Protein 4P22 (pdb70)

Solvent-accessible surface area: 29670 Å² total; per-residue (Å²): 150,57,112,21,19,12,2,37,50,14,4,34,20,11,7,43,26,56,156,112,172,59,96,11,14,0,0,0,5,5,0,58,0,12,0,0,1,0,0,0,0,0,0,4,4,0,6,106,20,1,21,0,9,9,106,25,55,0,89,161,76,5,37,34,1,1,5,21,8,58,126,123,3,48,48,114,28,16,0,96,14,0,45,60,73,0,36,110,15,11,95,96,5,72,15,81,27,56,57,15,76,20,84,98,100,47,2,37,55,24,83,0,0,0,1,2,74,22,75,31,124,33,9,54,123,3,0,93,22,0,31,111,128,58,6,31,0,0,1,2,17,16,39,0,4,0,0,8,2,0,0,0,3,10,94,122,8,67,4,22,57,105,133,76,62,13,118,8,52,63,2,44,86,78,99,53,0,38,1,38,9,145,121,45,91,43,0,113,56,19,5,12,0,30,10,48,120,3,101,27,0,100,35,0,32,18,16,2,20,0,55,1,114,48,122,18,69,103,36,2,12,0,6,33,1,51,157,61,54,95,39,96,181,19,3,49,1,34,14,45,29,41,45,100,159,37,69,1,50,18,1,70,44,0,35,41,107,17,66,58,63,101,36,100,86,23,5,12,0,10,2,0,3,47,0,0,23,75,0,27,90,137,68,71,75,48,0,117,29,117,31,36,124,5,0,53,63,0,18,60,30,0,72,39,11,12,75,151,25,76,118,86,9,75,42,162,132,18,58,66,95,19,2,52,36,0,0,5,2,7,49,10,20,3,0,3,8,0,0,6,3,0,0,28,0,0,19,6,0,7,20,5,17,62,44,88,28,60,0,6,31,0,5,24,5,12,8,9,21,72,132,24,10,15,4,46,68,2,7,28,12,12,4,60,23,45,166,107,173,64,98,9,18,0,0,0,6,4,0,54,0,10,0,0,2,0,0,0,0,0,0,4,4,3,7,97,23,1,22,0,8,6,112,23,57,0,86,160,67,3,26,36,1,0,7,33,3,68,96,130,13,69,44,105,24,20,0,92,25,0,42,65,117,0,37,84,22,15,110,154,6,79,11,83,34,61,52,17,75,22,71,108,130,37,3,56,53,19,75,0,0,0,0,4,70,15,80,35,126,40,9,43,111,1,0,97,16,0,38,113,141,37,10,38,1,0,1,1,14,17,39,0,6,0,0,6,0,0,0,1,0,6,111,83,3,44,6,8,47,129,217,82,53,49,3,109,9,49,78,2,53,99,76,104,63,0,32,0,40,3,109,40,147,26,50,123,37,14,120,49,15,2,12,0,27,10,54,115,6,80,20,0,87,43,1,41,19,25,3,23,4,82,2,127,55,106,25,97,111,40,11,13,7,10,38,0,43,136,38,56,94,26,119,146,31,4,35,0,33,25,52,23,28,28,116,130,58,62,1,76,17,0,71,43,0,22,45,79,9,53,22,5,79,62,57,107,188,50,141,7,3,11,8,2,0,0,2,28,0,0,22,59,0,30,90,118,67,71,76,55,1,121,28,191,28,28,138,6,0,54,54,0,16,63,27,0,73,54,5,11,74,155,23,70,129,58,5,80,37,165,125,10,60,67,92,32,0,51,27,0,1,6,0,7,54,6,19,0,2,1,6,0,0,10,1,0,0,16,0,0,13,5,0,9,10,2,25,76,12,87,17,52,0,6,32,0,5,14,16,42,31,19,86,45,134

InterPro domains:
  IPR000011 Ubiquitin/SUMO-activating enzyme E1-like [PR01849] (76-100)
  IPR000011 Ubiquitin/SUMO-activating enzyme E1-like [PR01849] (189-216)
  IPR000011 Ubiquitin/SUMO-activating enzyme E1-like [PR01849] (498-521)
  IPR000011 Ubiquitin/SUMO-activating enzyme E1-like [PR01849] (545-570)
  IPR000011 Ubiquitin/SUMO-activating enzyme E1-like [PR01849] (698-725)
  IPR000594 THIF-type NAD/FAD binding fold [PF00899] (451-946)
  IPR018074 Ubiquitin-activating enzyme E1, conserved site [PS00536] (411-419)
  IPR018075 Ubiquitin-activating enzyme E1 [TIGR01408] (49-1057)
  IPR018965 Ubiquitin-activating enzyme E1, C-terminal [PF09358] (955-1053)
  IPR018965 Ubiquitin-activating enzyme E1, C-terminal [SM00985] (922-1053)
  IPR019572 Ubiquitin-activating enzyme, SCCH domain [PF10585] (638-884)
  IPR032418 Ubiquitin-activating enzyme E1, FCCH domain [PF16190] (227-296)
  IPR032420 Ubiquitin-activating enzyme E1, four-helix bundle [PF16191] (297-366)
  IPR033127 Ubiquitin-activating enzyme E1, Cys active site [PS00865] (630-638)
  IPR035985 Ubiquitin-activating enzyme-like [SSF69572] (49-434)
  IPR035985 Ubiquitin-activating enzyme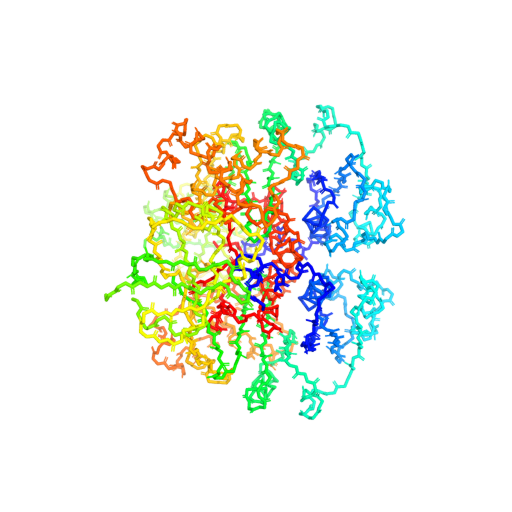-like [SSF69572] (446-940)
  IPR038252 Ubiquitin-activating enzyme E1, C-terminal domain superfamily [G3DSA:3.10.290.60] (957-1058)
  IPR042063 Ubiquitin-activating enzyme E1, SCCH domain [G3DSA:1.10.10.2660] (623-891)
  IPR042302 Ubiquitin-activating enzyme E1, FCCH domain superfamily [G3DSA:2.40.30.180] (215-295)
  IPR042449 Ubiquitin-activating enzyme E1, inactive adenylation domain, subdomain 1 [G3DSA:3.50.50.80] (45-163)

Sequence (745 aa):
IDEGLYSRQLYVLGHEAMKRLQTSSVLVSGLRGLGVEIAKNIILGGVKAVTLHDQGTAQWADLSSQFYLREEDIGKNRAEVSQPRLAELNSYVPVTAYTGPLVEDFLSGFQVVVLTNTPLEDQLRVGEFCHNRGIKLVVADTRGLFGQLFCDFGEEMILTDSPLSAMVSMVTKDNPGVVTCLDRHGFESGDFVSFSEVQGMVELNGNQPMEIKVLGPYTFSICDTSNFSDYIRGGIVSQVKVPKKISFKSLVASLAEPDFVKFSRPAQLHIGFQALHQFCAQHGRPPRPRNDEDAAELVALAQAVNARALPAVQQNNLDEDLIRKLAYVAAGDLAPINAFIGGLAAQEVMKACSGKFMPIMQWLYFDALEEGLYSRQLYVLGHEAMKRLQTSSVLVSGLRGLGVEIAKNIILGGVKAVTLHDQGTAQWADLSSQFYLREEDIGKNRAEVSQPRLAELNSYVPVTAYTGPLVEDFLSGFQVVVLTNTPLEDQLRVGEFCHNRGIKLVVADTRGLFGQLFCDFGEEMILTDSQPLSAMVSMVTKDNPGVVTCLDEARHGFESGDFVSFSEVQGMVELNGNQPMEIKVLGPYTFSICDTSNFSDYIRGGIVSQVKVPKKISFKSLVASLAEPDFVVTDFFSRPAQLHIGFQALHQFCAQHGRPPRPRNDEDAAELVALAQAVNARALPAVQQNNLDEDLIRKLAYVAAGDLAPINAFIGGLAAQEVMKACSGKFMPIMQWLYFDALEC

Foldseek 3Di:
DQQQFDVNLVQVLQLHPLPDDADFEEEQEDQAQLSLLLLLSQVSSRHQEYEYEAQDFDDPLRPPRRPQDDPVGGPPTRQVSSQVVSCVSDVRYYYYYDHDDPDLVVPLPGQEYEAEPDFPVVLQVVQVSCQVSQRKYWYWYDFFQKIKIFTANHQWFKAKDDWDKFWFQDWFQAQFIKTFHPQAPPCAWQWWKAKDFWPFQRVRHPDGTGTWHDPDRGMITHGHRNPTTHTDGGMMMITGIDIDIHGADTLVVCLQVPDEDPDDQVLLVSLLVVLQSVLCVVPVAAAEAVDVPSLVSSLVSSVVSLVVGDPVSRDPDHDSVVSSCSRNRRSDDDNVVSNVSSVLSNSQVSCSRDDRYDHGRGIYMDGNPD/DQFDVSLVCLLQLVDLPDDADFEEEQEDLAQLSLLLLLSLVLSRHQEYEYEYQDADDPLRDVGNPQDDPVRGGPTRQVSSFVVSCVNHVNYYYYYDNDDDDLVVPLPGQEYEDEPDQPVVLQVVLVSCQVNQRKYWYWYDQFQKIKIFTANALQAKAKDFVFQKFKWFAWAQFAFIKTFTDDPSLVVDAFQFWKAKDPWPFQHVRHPDRTWTWAADDSGMITTHHRNPTGHTDGIMMMTGGIDMDRHGADTPVVCLQQPDEPPNVCAQVVLLVSLLVVLQSVLCVVVVHAAAQVDQVSLVVSLVSSVVSLVVHDPRRHDPDRPSVSNSCSRNRRSHDDHVSSNVSSNLSSSQSSCSRPNSHDHGRGMYMDGNDDD

B-factor: mean 46.78, std 27.43, range [3.14, 178.05]

Structure (mmCIF, N/CA/C/O backbone):
data_4P22
#
_entry.id   4P22
#
_cell.length_a   94.126
_cell.length_b   186.812
_cell.length_c   135.222
_cell.angle_alpha   90.00
_cell.angle_beta   90.00
_cell.angle_gamma   90.00
#
_symmetry.space_group_name_H-M   'C 2 2 21'
#
loop_
_entity.id
_entity.type
_entity.pdbx_description
1 polymer 'Ubiquitin-like modifier-activating enzyme 1'
2 water water
#
loop_
_atom_site.group_PDB
_atom_site.id
_atom_site.type_symbol
_atom_site.label_atom_id
_atom_site.label_alt_id
_atom_site.label_comp_id
_atom_site.label_asym_id
_atom_site.label_entity_id
_atom_site.label_seq_id
_atom_site.pdbx_PDB_ins_code
_atom_site.Cartn_x
_atom_site.Cartn_y
_atom_site.Cartn_z
_atom_site.occupancy
_atom_site.B_iso_or_equiv
_atom_site.auth_seq_id
_atom_site.auth_comp_id
_atom_site.auth_asym_id
_atom_site.auth_atom_id
_atom_site.pdbx_PDB_model_num
ATOM 1 N N . ILE A 1 57 ? -28.736 17.134 35.593 1.00 95.09 50 ILE A N 1
ATOM 2 C CA . ILE A 1 57 ? -29.532 16.174 36.347 1.00 103.47 50 ILE A CA 1
ATOM 3 C C . ILE A 1 57 ? -29.611 14.829 35.635 1.00 109.17 50 ILE A C 1
ATOM 4 O O . ILE A 1 57 ? -29.770 14.768 34.417 1.00 109.09 50 ILE A O 1
ATOM 9 N N . ASP A 1 58 ? -29.503 13.754 36.407 1.00 111.98 51 ASP A N 1
ATOM 10 C CA . ASP A 1 58 ? -29.581 12.403 35.866 1.00 107.19 51 ASP A CA 1
ATOM 11 C C . ASP A 1 58 ? -30.948 12.145 35.249 1.00 93.63 51 ASP A C 1
ATOM 12 O O . ASP A 1 58 ? -31.058 11.494 34.212 1.00 81.19 51 ASP A O 1
ATOM 17 N N . GLU A 1 59 ? -31.988 12.656 35.898 1.00 97.43 52 GLU A N 1
ATOM 18 C CA . GLU A 1 59 ? -33.351 12.476 35.420 1.00 100.96 52 GLU A CA 1
ATOM 19 C C . GLU A 1 59 ? -33.515 13.117 34.047 1.00 94.39 52 GLU A C 1
ATOM 20 O O . GLU A 1 59 ? -34.163 12.555 33.165 1.00 90.06 52 GLU A O 1
ATOM 26 N N . GLY A 1 60 ? -32.920 14.291 33.867 1.00 85.36 53 GLY A N 1
ATOM 27 C CA . GLY A 1 60 ? -32.966 14.974 32.588 1.00 73.26 53 GLY A CA 1
ATOM 28 C C . GLY A 1 60 ? -32.235 14.147 31.551 1.00 72.02 53 GLY A C 1
ATOM 29 O O . GLY A 1 60 ? -31.032 13.919 31.666 1.00 68.21 53 GLY A O 1
ATOM 30 N N . LEU A 1 61 ? -32.961 13.686 30.539 1.00 78.91 54 LEU A N 1
ATOM 31 C CA . LEU A 1 61 ? -32.371 12.824 29.524 1.00 91.20 54 LEU A CA 1
ATOM 32 C C . LEU A 1 61 ? -31.981 13.632 28.265 1.00 62.49 54 LEU A C 1
ATOM 33 O O . LEU A 1 61 ? -32.284 14.823 28.169 1.00 46.99 54 LEU A O 1
ATOM 38 N N . TYR A 1 62 ? -31.298 12.996 27.315 1.00 41.00 55 TYR A N 1
ATOM 39 C CA . TYR A 1 62 ? -30.685 13.719 26.196 1.00 32.96 55 TYR A CA 1
ATOM 40 C C . TYR A 1 62 ? -31.636 14.582 25.363 1.00 39.58 55 TYR A C 1
ATOM 41 O O . TYR A 1 62 ? -31.352 15.750 25.112 1.00 31.47 55 TYR A O 1
ATOM 50 N N . SER A 1 63 ? -32.745 13.993 24.915 1.00 53.30 56 SER A N 1
ATOM 51 C CA . SER A 1 63 ? -33.742 14.700 24.114 1.00 51.14 56 SER A CA 1
ATOM 52 C C . SER A 1 63 ? -34.373 15.799 24.979 1.00 51.82 56 SER A C 1
ATOM 53 O O . SER A 1 63 ? -34.583 16.935 24.547 1.00 51.64 56 SER A O 1
ATOM 56 N N . ARG A 1 64 ? -34.638 15.450 26.228 1.00 53.51 57 ARG A N 1
ATOM 57 C CA . ARG A 1 64 ? -35.266 16.353 27.183 1.00 41.73 57 ARG A CA 1
ATOM 58 C C . ARG A 1 64 ? -34.392 17.604 27.515 1.00 43.28 57 ARG A C 1
ATOM 59 O O . ARG A 1 64 ? -34.917 18.708 27.668 1.00 36.31 57 ARG A O 1
ATOM 67 N N . GLN A 1 65 ? -33.069 17.430 27.597 1.00 37.87 58 GLN A N 1
ATOM 68 C CA . GLN A 1 65 ? -32.138 18.550 27.789 1.00 31.31 58 GLN A CA 1
ATOM 69 C C . GLN A 1 65 ? -32.009 19.393 26.525 1.00 30.12 58 GLN A C 1
ATOM 70 O O . GLN A 1 65 ? -31.737 20.588 26.602 1.00 34.74 58 GLN A O 1
ATOM 76 N N . LEU A 1 66 ? -32.169 18.763 25.360 1.00 40.20 59 LEU A N 1
ATOM 77 C CA . LEU A 1 66 ? -32.165 19.475 24.075 1.00 31.52 59 LEU A CA 1
ATOM 78 C C . LEU A 1 66 ? -33.253 20.550 24.075 1.00 32.19 59 LEU A C 1
ATOM 79 O O . LEU A 1 66 ? -33.043 21.661 23.603 1.00 23.57 59 LEU A O 1
ATOM 84 N N . TYR A 1 67 ? -34.412 20.213 24.631 1.00 35.00 60 TYR A N 1
ATOM 85 C CA . TYR A 1 67 ? -35.506 21.171 24.809 1.00 40.22 60 TYR A CA 1
ATOM 86 C C . TYR A 1 67 ? -35.289 22.286 25.785 1.00 39.25 60 TYR A C 1
ATOM 87 O O . TYR A 1 67 ? -35.527 23.458 25.492 1.00 30.49 60 TYR A O 1
ATOM 96 N N . VAL A 1 68 ? -34.910 21.880 26.982 1.00 40.88 61 VAL A N 1
ATOM 97 C CA . VAL A 1 68 ? -34.733 22.796 28.071 1.00 49.88 61 VAL A CA 1
ATOM 98 C C . VAL A 1 68 ? -33.727 23.887 27.623 1.00 34.23 61 VAL A C 1
ATOM 99 O O . VAL A 1 68 ? -33.918 25.079 27.878 1.00 28.27 61 VAL A O 1
ATOM 103 N N . LEU A 1 69 ? -32.705 23.471 26.881 1.00 31.61 62 LEU A N 1
ATOM 104 C CA . LEU A 1 69 ? -31.722 24.386 26.326 1.00 36.91 62 LEU A CA 1
ATOM 105 C C . LEU A 1 69 ? -32.357 25.316 25.307 1.00 49.72 62 LEU A C 1
ATOM 106 O O . LEU A 1 69 ? -32.104 26.520 25.316 1.00 63.40 62 LEU A O 1
ATOM 111 N N . GLY A 1 70 ? -33.131 24.737 24.392 1.00 44.53 63 GLY A N 1
ATOM 112 C CA . GLY A 1 70 ? -33.801 25.475 23.331 1.00 41.42 63 GLY A CA 1
ATOM 113 C C . GLY A 1 70 ? -35.066 26.135 23.874 1.00 41.49 63 GLY A C 1
ATOM 114 O O . GLY A 1 70 ? -36.000 26.318 23.091 1.00 38.46 63 GLY A O 1
ATOM 115 N N . HIS A 1 71 ? -35.019 26.618 25.113 1.00 38.87 64 HIS A N 1
ATOM 116 C CA . HIS A 1 71 ? -35.969 27.562 25.709 1.00 48.24 64 HIS A CA 1
ATOM 117 C C . HIS A 1 71 ? -37.266 26.939 26.230 1.00 41.32 64 HIS A C 1
ATOM 118 O O . HIS A 1 71 ? -38.128 27.640 26.756 1.00 35.75 64 HIS A O 1
ATOM 125 N N . GLU A 1 72 ? -37.390 25.624 26.104 1.00 42.39 65 GLU A N 1
ATOM 126 C CA . GLU A 1 72 ? -38.518 24.898 26.672 1.00 31.07 65 GLU A CA 1
ATOM 127 C C . GLU A 1 72 ? -38.349 24.905 28.186 1.00 46.99 65 GLU A C 1
ATOM 128 O O . GLU A 1 72 ? -37.228 25.020 28.676 1.00 71.65 65 GLU A O 1
ATOM 134 N N . ALA A 1 73 ? -39.440 24.784 28.937 1.00 30.00 66 ALA A N 1
ATOM 135 C CA . ALA A 1 73 ? -39.309 24.781 30.389 1.00 30.00 66 ALA A CA 1
ATOM 136 C C . ALA A 1 73 ? -38.545 26.019 30.838 1.00 30.00 66 ALA A C 1
ATOM 137 O O . ALA A 1 73 ? -37.525 25.926 31.518 1.00 30.00 66 ALA A O 1
ATOM 139 N N . MET A 1 74 ? -39.052 27.180 30.443 1.00 30.00 67 MET A N 1
ATOM 140 C CA . MET A 1 74 ? -38.375 28.456 30.637 1.00 30.00 67 MET A CA 1
ATOM 141 C C . MET A 1 74 ? -38.066 28.763 32.100 1.00 30.00 67 MET A C 1
ATOM 142 O O . MET A 1 74 ? -37.031 29.355 32.397 1.00 30.00 67 MET A O 1
ATOM 147 N N . LYS A 1 75 ? -38.948 28.372 33.012 1.00 34.36 68 LYS A N 1
ATOM 148 C CA . LYS A 1 75 ? -38.716 28.657 34.422 1.00 35.79 68 LYS A CA 1
ATOM 149 C C . LYS A 1 75 ? -37.753 27.630 35.010 1.00 51.24 68 LYS A C 1
ATOM 150 O O . LYS A 1 75 ? -38.128 26.770 35.805 1.00 46.70 68 LYS A O 1
ATOM 156 N N . ARG A 1 76 ? -36.496 27.756 34.594 1.00 66.34 69 ARG A N 1
ATOM 157 C CA . ARG A 1 76 ? -35.391 26.916 35.037 1.00 69.47 69 ARG A CA 1
ATOM 158 C C . ARG A 1 76 ? -34.220 27.853 35.291 1.00 62.25 69 ARG A C 1
ATOM 159 O O . ARG A 1 76 ? -34.210 28.973 34.783 1.00 57.59 69 ARG A O 1
ATOM 167 N N . LEU A 1 77 ? -33.243 27.430 36.086 1.00 58.79 70 LEU A N 1
ATOM 168 C CA . LEU A 1 77 ? -32.153 28.327 36.403 1.00 59.09 70 LEU A CA 1
ATOM 169 C C . LEU A 1 77 ? -31.514 28.775 35.099 1.00 54.02 70 LEU A C 1
ATOM 170 O O . LEU A 1 77 ? -31.048 27.951 34.306 1.00 43.76 70 LEU A O 1
ATOM 175 N N . GLN A 1 78 ? -31.512 30.084 34.877 1.00 53.81 71 GLN A N 1
ATOM 176 C CA . GLN A 1 78 ? -30.900 30.664 33.689 1.00 53.99 71 GLN A CA 1
ATOM 177 C C . GLN A 1 78 ? -29.646 31.400 34.126 1.00 50.26 71 GLN A C 1
ATOM 178 O O . GLN A 1 78 ? -29.712 32.264 34.987 1.00 58.06 71 GLN A O 1
ATOM 184 N N . THR A 1 79 ? -28.503 31.068 33.540 1.00 50.01 72 THR A N 1
ATOM 185 C CA . THR A 1 79 ? -27.229 31.504 34.113 1.00 52.90 72 THR A CA 1
ATOM 186 C C . THR A 1 79 ? -26.500 32.557 33.284 1.00 57.46 72 THR A C 1
ATOM 187 O O . THR A 1 79 ? -25.671 33.313 33.799 1.00 62.12 72 THR A O 1
ATOM 191 N N . SER A 1 80 ? -26.830 32.632 32.003 1.00 56.12 73 SER A N 1
ATOM 192 C CA . SER A 1 80 ? -26.077 33.485 31.100 1.00 38.42 73 SER A CA 1
ATOM 193 C C . SER A 1 80 ? -26.804 34.759 30.698 1.00 43.02 73 SER A C 1
ATOM 194 O O . SER A 1 80 ? -27.936 34.725 30.214 1.00 45.19 73 SER A O 1
ATOM 197 N N . SER A 1 81 ? -26.134 35.884 30.916 1.00 44.94 74 SER A N 1
ATOM 198 C CA . SER A 1 81 ? -26.622 37.182 30.480 1.00 35.46 74 SER A CA 1
ATOM 199 C C . SER A 1 81 ? -26.068 37.507 29.102 1.00 38.94 74 SER A C 1
ATOM 200 O O . SER A 1 81 ? -24.952 37.129 28.764 1.00 45.12 74 SER A O 1
ATOM 203 N N . VAL A 1 82 ? -26.849 38.227 28.312 1.00 35.95 75 VAL A N 1
ATOM 204 C CA . VAL A 1 82 ? -26.519 38.421 26.913 1.00 34.33 75 VAL A CA 1
ATOM 205 C C . VAL A 1 82 ? -26.558 39.888 26.498 1.00 28.02 75 VAL A C 1
ATOM 206 O O . VAL A 1 82 ? -27.508 40.609 26.795 1.00 32.17 75 VAL A O 1
ATOM 210 N N . LEU A 1 83 ? -25.519 40.322 25.801 1.00 21.55 76 LEU A N 1
ATOM 211 C CA . LEU A 1 83 ? -25.508 41.640 25.196 1.00 31.00 76 LEU A CA 1
ATOM 212 C C . LEU A 1 83 ? -25.896 41.459 23.730 1.00 41.83 76 LEU A C 1
ATOM 213 O O . LEU A 1 83 ? -25.251 40.709 23.003 1.00 47.36 76 LEU A O 1
ATOM 218 N N . VAL A 1 84 ? -26.961 42.117 23.296 1.00 41.60 77 VAL A N 1
ATOM 219 C CA . VAL A 1 84 ? -27.311 42.110 21.881 1.00 31.06 77 VAL A CA 1
ATOM 220 C C . VAL A 1 84 ? -27.016 43.481 21.346 1.00 23.16 77 VAL A C 1
ATOM 221 O O . VAL A 1 84 ? -27.682 44.440 21.725 1.00 23.99 77 VAL A O 1
ATOM 225 N N . SER A 1 85 ? -26.008 43.591 20.486 1.00 20.46 78 SER A N 1
ATOM 226 C CA . SER A 1 85 ? -25.609 44.911 19.974 1.00 28.19 78 SER A CA 1
ATOM 227 C C . SER A 1 85 ? -26.088 45.185 18.551 1.00 24.41 78 SER A C 1
ATOM 228 O O . SER A 1 85 ? -25.991 44.329 17.679 1.00 22.68 78 SER A O 1
ATOM 231 N N . GLY A 1 86 ? -26.591 46.386 18.312 1.00 24.02 79 GLY A N 1
ATOM 232 C CA . GLY A 1 86 ? -27.196 46.689 17.027 1.00 27.39 79 GLY A CA 1
ATOM 233 C C . GLY A 1 86 ? -28.683 46.353 17.007 1.00 34.91 79 GLY A C 1
ATOM 234 O O . GLY A 1 86 ? -29.089 45.188 16.961 1.00 33.75 79 GLY A O 1
ATOM 235 N N . LEU A 1 87 ? -29.515 47.383 17.044 1.00 23.49 80 LEU A N 1
ATOM 236 C CA . LEU A 1 87 ? -30.951 47.155 17.035 1.00 24.68 80 LEU A CA 1
ATOM 237 C C . LEU A 1 87 ? -31.688 47.608 15.756 1.00 29.69 80 LEU A C 1
ATOM 238 O O . LEU A 1 87 ? -32.718 48.289 15.809 1.00 31.68 80 LEU A O 1
ATOM 243 N N . ARG A 1 88 ? -31.147 47.213 14.607 1.00 25.15 81 ARG A N 1
ATOM 244 C CA . ARG A 1 88 ? -31.886 47.268 13.357 1.00 22.55 81 ARG A CA 1
ATOM 245 C C . ARG A 1 88 ? -32.705 45.981 13.283 1.00 24.52 81 ARG A C 1
ATOM 246 O O . ARG A 1 88 ? -32.881 45.308 14.290 1.00 27.24 81 ARG A O 1
ATOM 254 N N . GLY A 1 89 ? -33.235 45.651 12.117 1.00 21.28 82 GLY A N 1
ATOM 255 C CA . GLY A 1 89 ? -34.011 44.437 11.982 1.00 15.77 82 GLY A CA 1
ATOM 256 C C . GLY A 1 89 ? -33.354 43.205 12.588 1.00 16.55 82 GLY A C 1
ATOM 257 O O . GLY A 1 89 ? -33.940 42.527 13.421 1.00 23.82 82 GLY A O 1
ATOM 258 N N . LEU A 1 90 ? -32.129 42.917 12.177 1.00 24.58 83 LEU A N 1
ATOM 259 C CA . LEU A 1 90 ? -31.468 41.674 12.567 1.00 19.94 83 LEU A CA 1
ATOM 260 C C . LEU A 1 90 ? -31.399 41.495 14.080 1.00 21.82 83 LEU A C 1
ATOM 261 O O . LEU A 1 90 ? -31.715 40.433 14.581 1.00 23.94 83 LEU A O 1
ATOM 266 N N . GLY A 1 91 ? -30.984 42.535 14.798 1.00 21.32 84 GLY A N 1
ATOM 267 C CA . GLY A 1 91 ? -30.791 42.438 16.229 1.00 22.72 84 GLY A CA 1
ATOM 268 C C . GLY A 1 91 ? -32.081 42.364 17.036 1.00 28.93 84 GLY A C 1
ATOM 269 O O . GLY A 1 91 ? -32.124 41.708 18.080 1.00 34.03 84 GLY A O 1
ATOM 270 N N . VAL A 1 92 ? -33.129 43.042 16.570 1.00 16.34 85 VAL A N 1
ATOM 271 C CA . VAL A 1 92 ? -34.430 42.982 17.241 1.00 20.48 85 VAL A CA 1
ATOM 272 C C . VAL A 1 92 ? -35.102 41.632 17.030 1.00 31.18 85 VAL A C 1
ATOM 273 O O . VAL A 1 92 ? -35.829 41.160 17.896 1.00 34.97 85 VAL A O 1
ATOM 277 N N . GLU A 1 93 ? -34.828 40.997 15.894 1.00 39.60 86 GLU A N 1
ATOM 278 C CA . GLU A 1 93 ? -35.270 39.626 15.678 1.00 33.91 86 GLU A CA 1
ATOM 279 C C . GLU A 1 93 ? -34.541 38.730 16.669 1.00 30.63 86 GLU A C 1
ATOM 280 O O . GLU A 1 93 ? -35.158 37.864 17.289 1.00 26.54 86 GLU A O 1
ATOM 286 N N . ILE A 1 94 ? -33.234 38.953 16.832 1.00 17.07 87 ILE A N 1
ATOM 287 C CA . ILE A 1 94 ? -32.433 38.079 17.679 1.00 20.27 87 ILE A CA 1
ATOM 288 C C . ILE A 1 94 ? -32.840 38.282 19.136 1.00 28.53 87 ILE A C 1
ATOM 289 O O . ILE A 1 94 ? -33.051 37.323 19.880 1.00 26.73 87 ILE A O 1
ATOM 294 N N . ALA A 1 95 ? -32.977 39.539 19.531 1.00 28.04 88 ALA A N 1
ATOM 295 C CA . ALA A 1 95 ? -33.346 39.849 20.897 1.00 19.04 88 ALA A CA 1
ATOM 296 C C . ALA A 1 95 ? -34.748 39.320 21.212 1.00 27.96 88 ALA A C 1
ATOM 297 O O . ALA A 1 95 ? -34.964 38.732 22.262 1.00 31.15 88 ALA A O 1
ATOM 299 N N . LYS A 1 96 ? -35.696 39.504 20.301 1.00 23.47 89 LYS A N 1
ATOM 300 C CA . LYS A 1 96 ? -37.040 38.973 20.523 1.00 20.60 89 LYS A CA 1
ATOM 301 C C . LYS A 1 96 ? -37.026 37.460 20.772 1.00 22.56 89 LYS A C 1
ATOM 302 O O . LYS A 1 96 ? -37.626 36.990 21.742 1.00 23.64 89 LYS A O 1
ATOM 308 N N . ASN A 1 97 ? -36.337 36.713 19.906 1.00 21.73 90 ASN A N 1
ATOM 309 C CA . ASN A 1 97 ? -36.242 35.252 20.021 1.00 24.87 90 ASN A CA 1
ATOM 310 C C . ASN A 1 97 ? -35.598 34.788 21.314 1.00 25.03 90 ASN A C 1
ATOM 311 O O . ASN A 1 97 ? -35.931 33.735 21.865 1.00 31.96 90 ASN A O 1
ATOM 316 N N . ILE A 1 98 ? -34.651 35.592 21.767 1.00 20.73 91 ILE A N 1
ATOM 317 C CA . ILE A 1 98 ? -33.781 35.277 22.877 1.00 23.32 91 ILE A CA 1
ATOM 318 C C . ILE A 1 98 ? -34.521 35.541 24.202 1.00 24.82 91 ILE A C 1
ATOM 319 O O . ILE A 1 98 ? -34.307 34.862 25.200 1.00 25.38 91 ILE A O 1
ATOM 324 N N . ILE A 1 99 ? -35.408 36.529 24.194 1.00 22.77 92 ILE A N 1
ATOM 325 C CA . ILE A 1 99 ? -36.191 36.873 25.366 1.00 21.60 92 ILE A CA 1
ATOM 326 C C . ILE A 1 99 ? -37.344 35.891 25.519 1.00 17.13 92 ILE A C 1
ATOM 327 O O . ILE A 1 99 ? -37.687 35.501 26.628 1.00 22.56 92 ILE A O 1
ATOM 332 N N . LEU A 1 100 ? -37.937 35.485 24.401 1.00 22.83 93 LEU A N 1
ATOM 333 C CA . LEU A 1 100 ? -38.992 34.473 24.411 1.00 23.61 93 LEU A CA 1
ATOM 334 C C . LEU A 1 100 ? -38.400 33.153 24.832 1.00 21.64 93 LEU A C 1
ATOM 335 O O . LEU A 1 100 ? -39.064 32.294 25.418 1.00 32.69 93 LEU A O 1
ATOM 340 N N . GLY A 1 101 ? -37.125 33.013 24.523 1.00 19.90 94 GLY A N 1
ATOM 341 C CA . GLY A 1 101 ? -36.371 31.851 24.911 1.00 27.51 94 GLY A CA 1
ATOM 342 C C . GLY A 1 101 ? -36.042 31.795 26.388 1.00 29.39 94 GLY A C 1
ATOM 343 O O . GLY A 1 101 ? -35.674 30.747 26.910 1.00 22.74 94 GLY A O 1
ATOM 344 N N . GLY A 1 102 ? -36.150 32.935 27.058 1.00 30.67 95 GLY A N 1
ATOM 345 C CA . GLY A 1 102 ? -35.917 33.010 28.488 1.00 29.56 95 GLY A CA 1
ATOM 346 C C . GLY A 1 102 ? -34.484 32.872 28.990 1.00 35.08 95 GLY A C 1
ATOM 347 O O . GLY A 1 102 ? -34.234 32.088 29.902 1.00 38.42 95 GLY A O 1
ATOM 348 N N . VAL A 1 103 ? -33.544 33.622 28.416 1.00 30.76 96 VAL A N 1
ATOM 349 C CA . VAL A 1 103 ? -32.187 33.657 28.952 1.00 29.37 96 VAL A CA 1
ATOM 350 C C . VAL A 1 103 ? -32.179 34.595 30.146 1.00 31.60 96 VAL A C 1
ATOM 351 O O . VAL A 1 103 ? -33.086 35.409 30.270 1.00 35.38 96 VAL A O 1
ATOM 355 N N . LYS A 1 104 ? -31.170 34.478 31.012 1.00 27.84 97 LYS A N 1
ATOM 356 C CA . LYS A 1 104 ? -31.200 35.124 32.332 1.00 34.57 97 LYS A CA 1
ATOM 357 C C . LYS A 1 104 ? -31.588 36.592 32.256 1.00 26.52 97 LYS A C 1
ATOM 358 O O . LYS A 1 104 ? -32.562 37.013 32.875 1.00 34.42 97 LYS A O 1
ATOM 364 N N . ALA A 1 105 ? -30.831 37.357 31.479 1.00 24.90 98 ALA A N 1
ATOM 365 C CA . ALA A 1 105 ? -31.109 38.770 31.261 1.00 29.42 98 ALA A CA 1
ATOM 366 C C . ALA A 1 105 ? -30.564 39.163 29.892 1.00 31.65 98 ALA A C 1
ATOM 367 O O . ALA A 1 105 ? -29.740 38.447 29.330 1.00 37.11 98 ALA A O 1
ATOM 369 N N . VAL A 1 106 ? -31.030 40.297 29.368 1.00 18.87 99 VAL A N 1
ATOM 370 C CA . VAL A 1 106 ? -30.650 40.775 28.052 1.00 14.95 99 VAL A CA 1
ATOM 371 C C . VAL A 1 106 ? -30.487 42.275 28.087 1.00 24.51 99 VAL A C 1
ATOM 372 O O . VAL A 1 106 ? -31.377 42.991 28.545 1.00 29.07 99 VAL A O 1
ATOM 376 N N . THR A 1 107 ? -29.340 42.739 27.597 1.00 21.80 100 THR A N 1
ATOM 377 C CA . THR A 1 107 ? -29.071 44.155 27.428 1.00 13.00 100 THR A CA 1
ATOM 378 C C . THR A 1 107 ? -28.985 44.480 25.920 1.00 27.20 100 THR A C 1
ATOM 379 O O . THR A 1 107 ? -28.393 43.741 25.123 1.00 26.91 100 THR A O 1
ATOM 383 N N . LEU A 1 108 ? -29.592 45.589 25.537 1.00 27.80 101 LEU A N 1
ATOM 384 C CA . LEU A 1 108 ? -29.668 45.988 24.155 1.00 26.84 101 LEU A CA 1
ATOM 385 C C . LEU A 1 108 ? -28.761 47.177 23.996 1.00 36.56 101 LEU A C 1
ATOM 386 O O . LEU A 1 108 ? -29.010 48.226 24.600 1.00 37.50 101 LEU A O 1
ATOM 391 N N . HIS A 1 109 ? -27.712 47.032 23.191 1.00 31.94 102 HIS A N 1
ATOM 392 C CA . HIS A 1 109 ? -26.794 48.145 22.981 1.00 21.18 102 HIS A CA 1
ATOM 393 C C . HIS A 1 109 ? -26.955 48.782 21.604 1.00 25.26 102 HIS A C 1
ATOM 394 O O . HIS A 1 109 ? -26.983 48.085 20.590 1.00 26.85 102 HIS A O 1
ATOM 401 N N . ASP A 1 110 ? -27.067 50.105 21.577 1.00 17.58 103 ASP A N 1
ATOM 402 C CA . ASP A 1 110 ? -27.009 50.831 20.328 1.00 19.11 103 ASP A CA 1
ATOM 403 C C . ASP A 1 110 ? -26.692 52.293 20.550 1.00 27.54 103 ASP A C 1
ATOM 404 O O . ASP A 1 110 ? -27.255 52.932 21.432 1.00 28.08 103 ASP A O 1
ATOM 409 N N . GLN A 1 111 ? -25.800 52.826 19.725 1.00 37.22 104 GLN A N 1
ATOM 410 C CA . GLN A 1 111 ? -25.463 54.246 19.777 1.00 33.84 104 GLN A CA 1
ATOM 411 C C . GLN A 1 111 ? -26.065 54.994 18.575 1.00 39.07 104 GLN A C 1
ATOM 412 O O . GLN A 1 111 ? -25.978 56.215 18.482 1.00 41.83 104 GLN A O 1
ATOM 418 N N . GLY A 1 112 ? -26.688 54.257 17.663 1.00 29.99 105 GLY A N 1
ATOM 419 C CA . GLY A 1 112 ? -27.327 54.874 16.518 1.00 30.67 105 GLY A CA 1
ATOM 420 C C . GLY A 1 112 ? -28.784 55.226 16.759 1.00 37.49 105 GLY A C 1
ATOM 421 O O . GLY A 1 112 ? -29.459 54.619 17.597 1.00 37.90 105 GLY A O 1
ATOM 422 N N . THR A 1 113 ? -29.275 56.218 16.024 1.00 33.32 106 THR A N 1
ATOM 423 C CA . THR A 1 113 ? -30.673 56.604 16.136 1.00 40.10 106 THR A CA 1
ATOM 424 C C . THR A 1 113 ? -31.477 55.925 15.049 1.00 42.01 106 THR A C 1
ATOM 425 O O . THR A 1 113 ? -30.919 55.461 14.047 1.00 39.11 106 THR A O 1
ATOM 429 N N . ALA A 1 114 ? -32.790 55.872 15.246 1.00 41.88 107 ALA A N 1
ATOM 430 C CA . ALA A 1 114 ? -33.667 55.261 14.259 1.00 42.18 107 ALA A CA 1
ATOM 431 C C . ALA A 1 114 ? -33.750 56.131 13.007 1.00 41.08 107 ALA A C 1
ATOM 432 O O . ALA A 1 114 ? -33.980 57.340 13.091 1.00 39.87 107 ALA A O 1
ATOM 434 N N . GLN A 1 115 ? -33.543 55.492 11.857 1.00 41.06 108 GLN A N 1
ATOM 435 C CA . GLN A 1 115 ? -33.532 56.143 10.547 1.00 44.19 108 GLN A CA 1
ATOM 436 C C . GLN A 1 115 ? -34.636 55.561 9.677 1.00 45.19 108 GLN A C 1
ATOM 437 O O . GLN A 1 115 ? -35.116 54.453 9.937 1.00 53.36 108 GLN A O 1
ATOM 443 N N . TRP A 1 116 ? -35.014 56.287 8.628 1.00 48.72 109 TRP A N 1
ATOM 444 C CA . TRP A 1 116 ? -36.012 55.798 7.670 1.00 49.58 109 TRP A CA 1
ATOM 445 C C . TRP A 1 116 ? -35.643 54.428 7.084 1.00 41.26 109 TRP A C 1
ATOM 446 O O . TRP A 1 116 ? -36.492 53.538 6.980 1.00 39.50 109 TRP A O 1
ATOM 457 N N . ALA A 1 117 ? -34.369 54.254 6.744 1.00 34.84 110 ALA A N 1
ATOM 458 C CA . ALA A 1 117 ? -33.857 52.975 6.236 1.00 38.68 110 ALA A CA 1
ATOM 459 C C . ALA A 1 117 ? -34.023 51.813 7.214 1.00 42.96 110 ALA A C 1
ATOM 460 O O . ALA A 1 117 ? -33.958 50.645 6.807 1.00 46.21 110 ALA A O 1
ATOM 462 N N . ASP A 1 118 ? -34.239 52.134 8.492 1.00 45.00 111 ASP A N 1
ATOM 463 C CA . ASP A 1 118 ? -34.383 51.119 9.538 1.00 40.89 111 ASP A CA 1
ATOM 464 C C . ASP A 1 118 ? -35.833 50.689 9.736 1.00 39.70 111 ASP A C 1
ATOM 465 O O . ASP A 1 118 ? -36.094 49.595 10.246 1.00 39.65 111 ASP A O 1
ATOM 470 N N . LEU A 1 119 ? -36.772 51.542 9.329 1.00 35.70 112 LEU A N 1
ATOM 471 C CA . LEU A 1 119 ? -38.192 51.314 9.629 1.00 26.80 112 LEU A CA 1
ATOM 472 C C . LEU A 1 119 ? -38.786 50.075 8.997 1.00 32.58 112 LEU A C 1
ATOM 473 O O . LEU A 1 119 ? -39.652 49.433 9.586 1.00 42.52 112 LEU A O 1
ATOM 478 N N . SER A 1 120 ? -38.323 49.750 7.795 1.00 42.76 113 SER A N 1
ATOM 479 C CA . SER A 1 120 ? -38.927 48.689 7.006 1.00 36.73 113 SER A CA 1
ATOM 480 C C . SER A 1 120 ? -38.888 47.352 7.705 1.00 35.56 113 SER A C 1
ATOM 481 O O . SER A 1 120 ? -39.848 46.598 7.627 1.00 42.41 113 SER A O 1
ATOM 484 N N . SER A 1 121 ? -37.778 47.063 8.386 1.00 38.83 114 SER A N 1
ATOM 485 C CA . SER A 1 121 ? -37.543 45.726 8.928 1.00 36.10 114 SER A CA 1
ATOM 486 C C . SER A 1 121 ? -37.595 45.612 10.449 1.00 30.86 114 SER A C 1
ATOM 487 O O . SER A 1 121 ? -37.580 44.512 11.003 1.00 46.27 114 SER A O 1
ATOM 490 N N . GLN A 1 122 ? -37.640 46.751 11.115 1.00 18.35 115 GLN A N 1
ATOM 491 C CA . GLN A 1 122 ? -37.670 46.791 12.567 1.00 23.46 115 GLN A CA 1
ATOM 492 C C . GLN A 1 122 ? -39.110 46.887 13.059 1.00 25.32 115 GLN A C 1
ATOM 493 O O . GLN A 1 122 ? -39.691 47.971 13.047 1.00 30.83 115 GLN A O 1
ATOM 499 N N . PHE A 1 123 ? -39.677 45.777 13.522 1.00 22.15 116 PHE A N 1
ATOM 500 C CA . PHE A 1 123 ? -41.092 45.765 13.921 1.00 22.57 116 PHE A CA 1
ATOM 501 C C . PHE A 1 123 ? -41.488 46.550 15.199 1.00 33.28 116 PHE A C 1
ATOM 502 O O . PHE A 1 123 ? -42.674 46.578 15.568 1.00 32.52 116 PHE A O 1
ATOM 510 N N . TYR A 1 124 ? -40.521 47.201 15.849 1.00 27.23 117 TYR A N 1
ATOM 511 C CA . TYR A 1 124 ? -40.804 47.986 17.053 1.00 23.03 117 TYR A CA 1
ATOM 512 C C . TYR A 1 124 ? -40.466 49.454 16.884 1.00 30.55 117 TYR A C 1
ATOM 513 O O . TYR A 1 124 ? -40.505 50.228 17.843 1.00 45.81 117 TYR A O 1
ATOM 522 N N . LEU A 1 125 ? -40.108 49.829 15.671 1.00 19.38 118 LEU A N 1
ATOM 523 C CA . LEU A 1 125 ? -39.851 51.224 15.357 1.00 42.98 118 LEU A CA 1
ATOM 524 C C . LEU A 1 125 ? -41.040 51.774 14.561 1.00 58.36 118 LEU A C 1
ATOM 525 O O . LEU A 1 125 ? -41.659 51.046 13.786 1.00 58.12 118 LEU A O 1
ATOM 530 N N . ARG A 1 126 ? -41.370 53.048 14.753 1.00 65.72 119 ARG A N 1
ATOM 531 C CA . ARG A 1 126 ? -42.380 53.694 13.914 1.00 65.42 119 ARG A CA 1
ATOM 532 C C . ARG A 1 126 ? -41.878 55.004 13.315 1.00 63.71 119 ARG A C 1
ATOM 533 O O . ARG A 1 126 ? -40.688 55.300 13.344 1.00 54.10 119 ARG A O 1
ATOM 541 N N . GLU A 1 127 ? -42.798 55.783 12.763 1.00 76.41 120 GLU A N 1
ATOM 542 C CA . GLU A 1 127 ? -42.463 57.096 12.237 1.00 77.91 120 GLU A CA 1
ATOM 543 C C . GLU A 1 127 ? -42.149 58.042 13.396 1.00 61.41 120 GLU A C 1
ATOM 544 O O . GLU A 1 127 ? -41.299 58.915 13.277 1.00 57.86 120 GLU A O 1
ATOM 550 N N . GLU A 1 128 ? -42.827 57.842 14.524 1.00 57.50 121 GLU A N 1
ATOM 551 C CA . GLU A 1 128 ? -42.646 58.671 15.718 1.00 52.38 121 GLU A CA 1
ATOM 552 C C . GLU A 1 128 ? -41.305 58.461 16.450 1.00 59.91 121 GLU A C 1
ATOM 553 O O . GLU A 1 128 ? -41.055 59.079 17.488 1.00 65.44 121 GLU A O 1
ATOM 559 N N . ASP A 1 129 ? -40.450 57.591 15.920 1.00 60.52 122 ASP A N 1
ATOM 560 C CA . ASP A 1 129 ? -39.216 57.215 16.611 1.00 53.26 122 ASP A CA 1
ATOM 561 C C . ASP A 1 129 ? -37.931 57.651 15.891 1.00 52.02 122 ASP A C 1
ATOM 562 O O . ASP A 1 129 ? -36.852 57.645 16.492 1.00 44.07 122 ASP A O 1
ATOM 567 N N . ILE A 1 130 ? -38.048 58.001 14.608 1.00 46.19 123 ILE A N 1
ATOM 568 C CA . ILE A 1 130 ? -36.913 58.492 13.826 1.00 36.65 123 ILE A CA 1
ATOM 569 C C . ILE A 1 130 ? -36.150 59.507 14.654 1.00 38.49 123 ILE A C 1
ATOM 570 O O . ILE A 1 130 ? -36.746 60.417 15.215 1.00 41.78 123 ILE A O 1
ATOM 575 N N . GLY A 1 131 ? -34.843 59.342 14.778 1.00 40.81 124 GLY A N 1
ATOM 576 C CA . GLY A 1 131 ? -34.075 60.297 15.556 1.00 35.87 124 GLY A CA 1
ATOM 577 C C . GLY A 1 131 ? -33.860 59.929 17.018 1.00 38.62 124 GLY A C 1
ATOM 578 O O . GLY A 1 131 ? -32.930 60.436 17.628 1.00 45.15 124 GLY A O 1
ATOM 579 N N . LYS A 1 132 ? -34.711 59.063 17.576 1.00 33.14 125 LYS A N 1
ATOM 580 C CA . LYS A 1 132 ? -34.515 58.510 18.924 1.00 32.01 125 LYS A CA 1
ATOM 581 C C . LYS A 1 132 ? -33.654 57.237 18.881 1.00 39.31 125 LYS A C 1
ATOM 582 O O . LYS A 1 132 ? -33.636 56.529 17.874 1.00 44.19 125 LYS A O 1
ATOM 588 N N . ASN A 1 133 ? -32.949 56.949 19.974 1.00 38.22 126 ASN A N 1
ATOM 589 C CA . ASN A 1 133 ? -32.002 55.832 20.037 1.00 29.27 126 ASN A CA 1
ATOM 590 C C . ASN A 1 133 ? -32.676 54.481 19.838 1.00 34.45 126 ASN A C 1
ATOM 591 O O . ASN A 1 133 ? -33.673 54.164 20.509 1.00 29.13 126 ASN A O 1
ATOM 596 N N . ARG A 1 134 ? -32.125 53.678 18.930 1.00 21.44 127 ARG A N 1
ATOM 597 C CA . ARG A 1 134 ? -32.761 52.407 18.582 1.00 24.85 127 ARG A CA 1
ATOM 598 C C . ARG A 1 134 ? -32.968 51.462 19.769 1.00 31.50 127 ARG A C 1
ATOM 599 O O . ARG A 1 134 ? -34.023 50.847 19.886 1.00 31.79 127 ARG A O 1
ATOM 607 N N . ALA A 1 135 ? -31.974 51.357 20.648 1.00 30.80 128 ALA A N 1
ATOM 608 C CA . ALA A 1 135 ? -32.086 50.475 21.812 1.00 26.30 128 ALA A CA 1
ATOM 609 C C . ALA A 1 135 ? -33.105 50.979 22.824 1.00 30.67 128 ALA A C 1
ATOM 610 O O . ALA A 1 135 ? -33.823 50.195 23.446 1.00 35.46 128 ALA A O 1
ATOM 612 N N . GLU A 1 136 ? -33.176 52.294 22.981 1.00 32.35 129 GLU A N 1
ATOM 613 C CA . GLU A 1 136 ? -34.050 52.872 23.989 1.00 38.01 129 GLU A CA 1
ATOM 614 C C . GLU A 1 136 ? -35.500 52.760 23.569 1.00 39.92 129 GLU A C 1
ATOM 615 O O . GLU A 1 136 ? -36.377 52.571 24.405 1.00 42.93 129 GLU A O 1
ATOM 621 N N . VAL A 1 137 ? -35.741 52.855 22.266 1.00 40.76 130 VAL A N 1
ATOM 622 C CA . VAL A 1 137 ? -37.083 52.711 21.710 1.00 30.67 130 VAL A CA 1
ATOM 623 C C . VAL A 1 137 ? -37.563 51.246 21.731 1.00 28.79 130 VAL A C 1
ATOM 624 O O . VAL A 1 137 ? -38.697 50.949 22.108 1.00 30.52 130 VAL A O 1
ATOM 628 N N . SER A 1 138 ? -36.678 50.332 21.357 1.00 26.83 131 SER A N 1
ATOM 629 C CA . SER A 1 138 ? -37.007 48.917 21.310 1.00 19.72 131 SER A CA 1
ATOM 630 C C . SER A 1 138 ? -37.182 48.306 22.681 1.00 21.92 131 SER A C 1
ATOM 631 O O . SER A 1 138 ? -37.975 47.381 22.840 1.00 30.16 131 SER A O 1
ATOM 634 N N . GLN A 1 139 ? -36.445 48.804 23.672 1.00 21.50 132 GLN A N 1
ATOM 635 C CA . GLN A 1 139 ? -36.478 48.184 25.006 1.00 29.72 132 GLN A CA 1
ATOM 636 C C . GLN A 1 139 ? -37.857 48.080 25.719 1.00 22.68 132 GLN A C 1
ATOM 637 O O . GLN A 1 139 ? -38.160 47.030 26.282 1.00 13.49 132 GLN A O 1
ATOM 643 N N . PRO A 1 140 ? -38.683 49.147 25.718 1.00 31.04 133 PRO A N 1
ATOM 644 C CA . PRO A 1 140 ? -39.992 48.985 26.375 1.00 28.40 133 PRO A CA 1
ATOM 645 C C . PRO A 1 140 ? -40.821 47.871 25.753 1.00 34.53 133 PRO A C 1
ATOM 646 O O . PRO A 1 140 ? -41.319 47.007 26.472 1.00 35.12 133 PRO A O 1
ATOM 650 N N . ARG A 1 141 ? -40.928 47.870 24.430 1.00 33.02 134 ARG A N 1
ATOM 651 C CA . ARG A 1 141 ? -41.739 46.869 23.746 1.00 41.47 134 ARG A CA 1
ATOM 652 C C . ARG A 1 141 ? -41.163 45.453 23.874 1.00 37.85 134 ARG A C 1
ATOM 653 O O . ARG A 1 141 ? -41.911 44.482 24.004 1.00 45.86 134 ARG A O 1
ATOM 661 N N . LEU A 1 142 ? -39.839 45.338 23.865 1.00 28.73 135 LEU A N 1
ATOM 662 C CA . LEU A 1 142 ? -39.183 44.046 24.085 1.00 35.85 135 LEU A CA 1
ATOM 663 C C . LEU A 1 142 ? -39.291 43.559 25.545 1.00 38.23 135 LEU 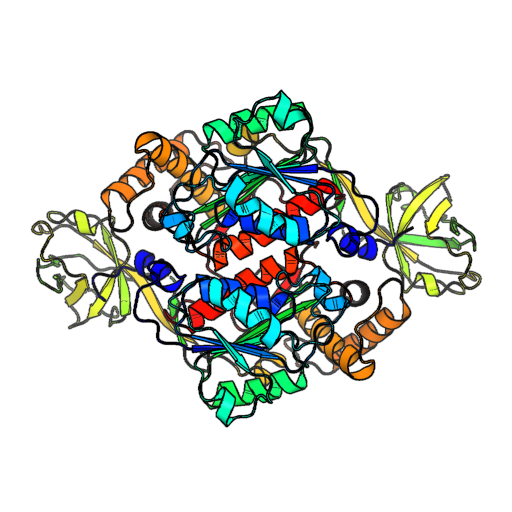A C 1
ATOM 664 O O . LEU A 1 142 ? -39.309 42.352 25.813 1.00 33.18 135 LEU A O 1
ATOM 669 N N . ALA A 1 143 ? -39.348 44.499 26.487 1.00 34.92 136 ALA A N 1
ATOM 670 C CA . ALA A 1 143 ? -39.476 44.151 27.900 1.00 35.69 136 ALA A CA 1
ATOM 671 C C . ALA A 1 143 ? -40.797 43.447 28.171 1.00 37.92 136 ALA A C 1
ATOM 672 O O . ALA A 1 143 ? -40.857 42.541 28.998 1.00 36.28 136 ALA A O 1
ATOM 674 N N . GLU A 1 144 ? -41.843 43.861 27.452 1.00 42.82 137 GLU A N 1
ATOM 675 C CA . GLU A 1 144 ? -43.184 43.289 27.602 1.00 27.18 137 GLU A CA 1
ATOM 676 C C . GLU A 1 144 ? -43.354 41.874 27.040 1.00 20.98 137 GLU A C 1
ATOM 677 O O . GLU A 1 144 ? -44.414 41.295 27.202 1.00 35.79 137 GLU A O 1
ATOM 683 N N . LEU A 1 145 ? -42.332 41.318 26.401 1.00 29.16 138 LEU A N 1
ATOM 684 C CA . LEU A 1 145 ? -42.477 39.977 25.847 1.00 28.75 138 LEU A CA 1
ATOM 685 C C . LEU A 1 145 ? -42.742 38.962 26.954 1.00 34.08 138 LEU A C 1
ATOM 686 O O . LEU A 1 145 ? -43.610 38.102 26.821 1.00 42.50 138 LEU A O 1
ATOM 691 N N . ASN A 1 146 ? -42.000 39.071 28.051 1.00 34.55 139 ASN A N 1
ATOM 692 C CA . ASN A 1 146 ? -42.224 38.220 29.213 1.00 55.42 139 ASN A CA 1
ATOM 693 C C . ASN A 1 146 ? -41.802 38.907 30.510 1.00 57.46 139 ASN A C 1
ATOM 694 O O . ASN A 1 146 ? -40.875 39.714 30.518 1.00 69.77 139 ASN A O 1
ATOM 699 N N . SER A 1 147 ? -42.484 38.582 31.602 1.00 46.65 140 SER A N 1
ATOM 700 C CA . SER A 1 147 ? -42.178 39.164 32.905 1.00 33.55 140 SER A CA 1
ATOM 701 C C . SER A 1 147 ? -40.800 38.799 33.466 1.00 41.74 140 SER A C 1
ATOM 702 O O . SER A 1 147 ? -40.110 39.641 34.037 1.00 56.36 140 SER A O 1
ATOM 705 N N . TYR A 1 148 ? -40.418 37.537 33.314 1.00 37.75 141 TYR A N 1
ATOM 706 C CA . TYR A 1 148 ? -39.176 37.011 33.889 1.00 27.80 141 TYR A CA 1
ATOM 707 C C . TYR A 1 148 ? -37.830 37.564 33.393 1.00 35.99 141 TYR A C 1
ATOM 708 O O . TYR A 1 148 ? -36.900 37.716 34.182 1.00 34.50 141 TYR A O 1
ATOM 717 N N . VAL A 1 149 ? -37.713 37.829 32.097 1.00 30.76 142 VAL A N 1
ATOM 718 C CA . VAL A 1 149 ? -36.435 38.224 31.515 1.00 28.62 142 VAL A CA 1
ATOM 719 C C . VAL A 1 149 ? -36.278 39.735 31.513 1.00 30.36 142 VAL A C 1
ATOM 720 O O . VAL A 1 149 ? -36.993 40.437 30.798 1.00 29.85 142 VAL A O 1
ATOM 724 N N . PRO A 1 150 ? -35.344 40.240 32.334 1.00 34.18 143 PRO A N 1
ATOM 725 C CA . PRO A 1 150 ? -35.094 41.682 32.426 1.00 32.40 143 PRO A CA 1
ATOM 726 C C . PRO A 1 150 ? -34.418 42.174 31.143 1.00 36.35 143 PRO A C 1
ATOM 727 O O . PRO A 1 150 ? -33.414 41.600 30.721 1.00 31.56 143 PRO A O 1
ATOM 731 N N . VAL A 1 151 ? -34.976 43.205 30.521 1.00 26.95 144 VAL A N 1
ATOM 732 C CA . VAL A 1 151 ? -34.382 43.761 29.325 1.00 15.91 144 VAL A CA 1
ATOM 733 C C . VAL A 1 151 ? -33.958 45.168 29.614 1.00 22.59 144 VAL A C 1
ATOM 734 O O . VAL A 1 151 ? -34.749 45.952 30.115 1.00 36.25 144 VAL A O 1
ATOM 738 N N . THR A 1 152 ? -32.707 45.490 29.315 1.00 22.44 145 THR A N 1
ATOM 739 C CA . THR A 1 152 ? -32.194 46.821 29.599 1.00 23.12 145 THR A CA 1
ATOM 740 C C . THR A 1 152 ? -31.537 47.386 28.343 1.00 28.95 145 THR A C 1
ATOM 741 O O . THR A 1 152 ? -31.147 46.640 27.450 1.00 31.65 145 THR A O 1
ATOM 745 N N . ALA A 1 153 ? -31.437 48.707 28.274 1.00 26.77 146 ALA A N 1
ATOM 746 C CA . ALA A 1 153 ? -30.840 49.384 27.134 1.00 20.42 146 ALA A CA 1
ATOM 747 C C . ALA A 1 153 ? -29.597 50.144 27.565 1.00 31.64 146 ALA A C 1
ATOM 748 O O . ALA A 1 153 ? -29.580 50.808 28.603 1.00 37.04 146 ALA A O 1
ATOM 750 N N . TYR A 1 154 ? -28.559 50.038 26.748 1.00 33.84 147 TYR A N 1
ATOM 751 C CA . TYR A 1 154 ? -27.308 50.708 27.013 1.00 28.69 147 TYR A CA 1
ATOM 752 C C . TYR A 1 154 ? -26.853 51.419 25.747 1.00 27.81 147 TYR A C 1
ATOM 753 O O . TYR A 1 154 ? -26.667 50.792 24.710 1.00 26.22 147 TYR A O 1
ATOM 762 N N . THR A 1 155 ? -26.687 52.732 25.839 1.00 31.41 148 THR A N 1
ATOM 763 C CA . THR A 1 155 ? -26.336 53.536 24.677 1.00 33.90 148 THR A CA 1
ATOM 764 C C . THR A 1 155 ? -24.880 53.974 24.671 1.00 29.97 148 THR A C 1
ATOM 765 O O . THR A 1 155 ? -24.498 54.834 23.874 1.00 36.69 148 THR A O 1
ATOM 769 N N . GLY A 1 156 ? -24.068 53.376 25.541 1.00 20.41 149 GLY A N 1
ATOM 770 C CA . GLY A 1 156 ? -22.664 53.742 25.635 1.00 27.81 149 GLY A CA 1
ATOM 771 C C . GLY A 1 156 ? -21.704 52.952 24.751 1.00 32.63 149 GLY A C 1
ATOM 772 O O . GLY A 1 156 ? -22.115 52.200 23.872 1.00 35.74 149 GLY A O 1
ATOM 773 N N . PRO A 1 157 ? -20.400 53.122 24.986 1.00 33.66 150 PRO A N 1
ATOM 774 C CA . PRO A 1 157 ? -19.398 52.438 24.180 1.00 33.44 150 PRO A CA 1
ATOM 775 C C . PRO A 1 157 ? -19.180 51.029 24.692 1.00 29.83 150 PRO A C 1
ATOM 776 O O . PRO A 1 157 ? -19.303 50.814 25.890 1.00 27.15 150 PRO A O 1
ATOM 780 N N . LEU A 1 158 ? -18.868 50.085 23.803 1.00 35.13 151 LEU A N 1
ATOM 781 C CA . LEU A 1 158 ? -18.563 48.726 24.233 1.00 30.78 151 LEU A CA 1
ATOM 782 C C . LEU A 1 158 ? -17.139 48.654 24.766 1.00 35.33 151 LEU A C 1
ATOM 783 O O . LEU A 1 158 ? -16.220 48.090 24.168 1.00 42.47 151 LEU A O 1
ATOM 788 N N . VAL A 1 159 ? -16.999 49.268 25.925 1.00 34.90 152 VAL A N 1
ATOM 789 C CA . VAL A 1 159 ? -15.753 49.372 26.640 1.00 30.89 152 VAL A CA 1
ATOM 790 C C . VAL A 1 159 ? -15.483 48.039 27.330 1.00 27.99 152 VAL A C 1
ATOM 791 O O . VAL A 1 159 ? -16.422 47.328 27.688 1.00 28.50 152 VAL A O 1
ATOM 795 N N . GLU A 1 160 ? -14.211 47.674 27.492 1.00 40.13 153 GLU A N 1
ATOM 796 C CA . GLU A 1 160 ? -13.887 46.296 27.902 1.00 43.06 153 GLU A CA 1
ATOM 797 C C . GLU A 1 160 ? -14.441 45.821 29.255 1.00 47.63 153 GLU A C 1
ATOM 798 O O . GLU A 1 160 ? -14.818 44.661 29.402 1.00 53.46 153 GLU A O 1
ATOM 804 N N . ASP A 1 161 ? -14.526 46.713 30.231 1.00 42.13 154 ASP A N 1
ATOM 805 C CA . ASP A 1 161 ? -15.110 46.335 31.512 1.00 28.04 154 ASP A CA 1
ATOM 806 C C . ASP A 1 161 ? -16.636 46.398 31.540 1.00 30.39 154 ASP A C 1
ATOM 807 O O . ASP A 1 161 ? -17.262 45.952 32.492 1.00 35.15 154 ASP A O 1
ATOM 812 N N . PHE A 1 162 ? -17.239 46.954 30.496 1.00 33.86 155 PHE A N 1
ATOM 813 C CA . PHE A 1 162 ? -18.676 46.827 30.318 1.00 30.64 155 PHE A CA 1
ATOM 814 C C . PHE A 1 162 ? -18.962 45.431 29.761 1.00 35.18 155 PHE A C 1
ATOM 815 O O . PHE A 1 162 ? -19.649 44.647 30.413 1.00 38.33 155 PHE A O 1
ATOM 823 N N . LEU A 1 163 ? -18.406 45.116 28.582 1.00 26.92 156 LEU A N 1
ATOM 824 C CA . LEU A 1 163 ? -18.527 43.779 27.983 1.00 25.99 156 LEU A CA 1
ATOM 825 C C . LEU A 1 163 ? -18.291 42.668 28.999 1.00 29.93 156 LEU A C 1
ATOM 826 O O . LEU A 1 163 ? -18.987 41.652 28.997 1.00 36.07 156 LEU A O 1
ATOM 831 N N . SER A 1 164 ? -17.302 42.879 29.862 1.00 30.26 157 SER A N 1
ATOM 832 C CA . SER A 1 164 ? -16.874 41.877 30.833 1.00 40.28 157 SER A CA 1
ATOM 833 C C . SER A 1 164 ? -17.995 41.358 31.740 1.00 43.10 157 SER A C 1
ATOM 834 O O . SER A 1 164 ? -17.946 40.218 32.196 1.00 45.75 157 SER A O 1
ATOM 837 N N . GLY A 1 165 ? -19.009 42.180 31.992 1.00 20.52 158 GLY A N 1
ATOM 838 C CA . GLY A 1 165 ? -20.173 41.690 32.696 1.00 21.16 158 GLY A CA 1
ATOM 839 C C . GLY A 1 165 ? -21.161 40.873 31.871 1.00 26.49 158 GLY A C 1
ATOM 840 O O . GLY A 1 165 ? -22.362 40.996 32.066 1.00 42.39 158 GLY A O 1
ATOM 841 N N . PHE A 1 166 ? -20.666 40.042 30.957 1.00 27.71 159 PHE A N 1
ATOM 842 C CA . PHE A 1 166 ? -21.530 39.222 30.110 1.00 29.15 159 PHE A CA 1
ATOM 843 C C . PHE A 1 166 ? -20.924 37.869 29.781 1.00 32.22 159 PHE A C 1
ATOM 844 O O . PHE A 1 166 ? -19.705 37.719 29.723 1.00 28.46 159 PHE A O 1
ATOM 852 N N . GLN A 1 167 ? -21.798 36.895 29.548 1.00 26.71 160 GLN A N 1
ATOM 853 C CA . GLN A 1 167 ? -21.386 35.536 29.248 1.00 24.55 160 GLN A CA 1
ATOM 854 C C . GLN A 1 167 ? -21.520 35.303 27.760 1.00 31.76 160 GLN A C 1
ATOM 855 O O . GLN A 1 167 ? -20.883 34.409 27.207 1.00 35.28 160 GLN A O 1
ATOM 861 N N . VAL A 1 168 ? -22.373 36.107 27.124 1.00 32.92 161 VAL A N 1
ATOM 862 C CA . VAL A 1 168 ? -22.605 36.048 25.677 1.00 27.73 161 VAL A CA 1
ATOM 863 C C . VAL A 1 168 ? -22.735 37.456 25.095 1.00 26.12 161 VAL A C 1
ATOM 864 O O . VAL A 1 168 ? -23.356 38.340 25.697 1.00 13.58 161 VAL A O 1
ATOM 868 N N . VAL A 1 169 ? -22.126 37.660 23.932 1.00 18.62 162 VAL A N 1
ATOM 869 C CA . VAL A 1 169 ? -22.223 38.928 23.222 1.00 19.60 162 VAL A CA 1
ATOM 870 C C . VAL A 1 169 ? -22.647 38.648 21.790 1.00 22.14 162 VAL A C 1
ATOM 871 O O . VAL A 1 169 ? -22.016 37.846 21.109 1.00 25.14 162 VAL A O 1
ATOM 875 N N . VAL A 1 170 ? -23.736 39.279 21.351 1.00 26.50 163 VAL A N 1
ATOM 876 C CA . VAL A 1 170 ? -24.158 39.240 19.946 1.00 23.27 163 VAL A CA 1
ATOM 877 C C . VAL A 1 170 ? -23.851 40.556 19.253 1.00 25.42 163 VAL A C 1
ATOM 878 O O . VAL A 1 170 ? -24.258 41.629 19.723 1.00 28.48 163 VAL A O 1
ATOM 882 N N . LEU A 1 171 ? -23.138 40.479 18.131 1.00 28.35 164 LEU A N 1
ATOM 883 C CA . LEU A 1 171 ? -22.817 41.675 17.349 1.00 23.58 164 LEU A CA 1
ATOM 884 C C . LEU A 1 171 ? -23.623 41.703 16.045 1.00 25.44 164 LEU A C 1
ATOM 885 O O . LEU A 1 171 ? -23.663 40.717 15.309 1.00 26.81 164 LEU A O 1
ATOM 890 N N . THR A 1 172 ? -24.239 42.846 15.758 1.00 32.52 165 THR A N 1
ATOM 891 C CA . THR A 1 172 ? -25.154 43.029 14.627 1.00 23.41 165 THR A CA 1
ATOM 892 C C . THR A 1 172 ? -24.864 44.445 14.181 1.00 33.36 165 THR A C 1
ATOM 893 O O . THR A 1 172 ? -24.500 45.265 15.024 1.00 31.05 165 THR A O 1
ATOM 897 N N . ASN A 1 173 ? -24.963 44.741 12.880 1.00 39.75 166 ASN A N 1
ATOM 898 C CA . ASN A 1 173 ? -24.787 46.119 12.404 1.00 18.52 166 ASN A CA 1
ATOM 899 C C . ASN A 1 173 ? -23.454 46.773 12.852 1.00 32.08 166 ASN A C 1
ATOM 900 O O . ASN A 1 173 ? -23.373 47.988 13.040 1.00 20.78 166 ASN A O 1
ATOM 905 N N . THR A 1 174 ? -22.413 45.966 13.027 1.00 29.73 167 THR A N 1
ATOM 906 C CA . THR A 1 174 ? -21.164 46.451 13.592 1.00 21.44 167 THR A CA 1
ATOM 907 C C . THR A 1 174 ? -20.042 46.452 12.565 1.00 21.28 167 THR A C 1
ATOM 908 O O . THR A 1 174 ? -19.815 45.455 11.888 1.00 22.56 167 THR A O 1
ATOM 912 N N . PRO A 1 175 ? -19.337 47.581 12.441 1.00 21.06 168 PRO A N 1
ATOM 913 C CA . PRO A 1 175 ? -18.197 47.710 11.523 1.00 7.13 168 PRO A CA 1
ATOM 914 C C . PRO A 1 175 ? -17.141 46.664 11.796 1.00 23.50 168 PRO A C 1
ATOM 915 O O . PRO A 1 175 ? -16.986 46.224 12.937 1.00 17.17 168 PRO A O 1
ATOM 919 N N . LEU A 1 176 ? -16.430 46.255 10.752 1.00 33.78 169 LEU A N 1
ATOM 920 C CA . LEU A 1 176 ? -15.522 45.126 10.874 1.00 24.85 169 LEU A CA 1
ATOM 921 C C . LEU A 1 176 ? -14.465 45.326 11.960 1.00 30.39 169 LEU A C 1
ATOM 922 O O . LEU A 1 176 ? -14.201 44.409 12.744 1.00 17.93 169 LEU A O 1
ATOM 927 N N . GLU A 1 177 ? -13.872 46.518 12.001 1.00 24.79 170 GLU A N 1
ATOM 928 C CA . GLU A 1 177 ? -12.844 46.806 12.986 1.00 35.67 170 GLU A CA 1
ATOM 929 C C . GLU A 1 177 ? -13.353 46.619 14.415 1.00 39.01 170 GLU A C 1
ATOM 930 O O . GLU A 1 177 ? -12.676 46.008 15.249 1.00 37.10 170 GLU A O 1
ATOM 936 N N . ASP A 1 178 ? -14.552 47.121 14.688 1.00 29.45 171 ASP A N 1
ATOM 937 C CA . ASP A 1 178 ? -15.156 46.942 16.002 1.00 27.38 171 ASP A CA 1
ATOM 938 C C . ASP A 1 178 ? -15.441 45.475 16.308 1.00 25.03 171 ASP A C 1
ATOM 939 O O . ASP A 1 178 ? -15.289 45.037 17.436 1.00 35.39 171 ASP A O 1
ATOM 944 N N . GLN A 1 179 ? -15.849 44.718 15.304 1.00 20.84 172 GLN A N 1
ATOM 945 C CA . GLN A 1 179 ? -15.991 43.282 15.474 1.00 26.11 172 GLN A CA 1
ATOM 946 C C . GLN A 1 179 ? -14.653 42.659 15.898 1.00 28.02 172 GLN A C 1
ATOM 947 O O . GLN A 1 179 ? -14.608 41.859 16.819 1.00 22.70 172 GLN A O 1
ATOM 953 N N . LEU A 1 180 ? -13.563 43.015 15.222 1.00 34.05 173 LEU A N 1
ATOM 954 C CA . LEU A 1 180 ? -12.264 42.441 15.555 1.00 29.90 173 LEU A CA 1
ATOM 955 C C . LEU A 1 180 ? -11.862 42.847 16.974 1.00 27.02 173 LEU A C 1
ATOM 956 O O . LEU A 1 180 ? -11.351 42.033 17.738 1.00 18.38 173 LEU A O 1
ATOM 961 N N . ARG A 1 181 ? -12.105 44.110 17.319 1.00 15.15 174 ARG A N 1
ATOM 962 C CA . ARG A 1 181 ? -11.748 44.633 18.631 1.00 20.92 174 ARG A CA 1
ATOM 963 C C . ARG A 1 181 ? -12.518 43.927 19.739 1.00 29.24 174 ARG A C 1
ATOM 964 O O . ARG A 1 181 ? -11.936 43.377 20.672 1.00 35.60 174 ARG A O 1
ATOM 972 N N . VAL A 1 182 ? -13.837 43.956 19.619 1.00 31.79 175 VAL A N 1
ATOM 973 C CA . VAL A 1 182 ? -14.714 43.342 20.591 1.00 27.03 175 VAL A CA 1
ATOM 974 C C . VAL A 1 182 ? -14.420 41.856 20.645 1.00 28.31 175 VAL A C 1
ATOM 975 O O . VAL A 1 182 ? -14.393 41.260 21.713 1.00 32.72 175 VAL A O 1
ATOM 979 N N . GLY A 1 183 ? -14.146 41.271 19.489 1.00 19.26 176 GLY A N 1
ATOM 980 C CA . GLY A 1 183 ? -13.962 39.839 19.399 1.00 19.79 176 GLY A CA 1
ATOM 981 C C . GLY A 1 183 ? -12.674 39.348 20.017 1.00 20.99 176 GLY A C 1
ATOM 982 O O . GLY A 1 183 ? -12.628 38.245 20.560 1.00 26.28 176 GLY A O 1
ATOM 983 N N . GLU A 1 184 ? -11.609 40.138 19.927 1.00 29.26 177 GLU A N 1
ATOM 984 C CA . GLU A 1 184 ? -10.356 39.681 20.514 1.00 40.64 177 GLU A CA 1
ATOM 985 C C . GLU A 1 184 ? -10.498 39.773 22.025 1.00 33.37 177 GLU A C 1
ATOM 986 O O . GLU A 1 184 ? -10.109 38.858 22.746 1.00 33.63 177 GLU A O 1
ATOM 992 N N . PHE A 1 185 ? -11.115 40.850 22.496 1.00 25.51 178 PHE A N 1
ATOM 993 C CA . PHE A 1 185 ? -11.437 40.941 23.907 1.00 32.28 178 PHE A CA 1
ATOM 994 C C . PHE A 1 185 ? -12.270 39.761 24.420 1.00 41.90 178 PHE A C 1
ATOM 995 O O . PHE A 1 185 ? -11.888 39.101 25.393 1.00 46.78 178 PHE A O 1
ATOM 1003 N N . CYS A 1 186 ? -13.406 39.510 23.773 1.00 36.27 179 CYS A N 1
ATOM 1004 C CA . CYS A 1 186 ? -14.330 38.478 24.224 1.00 32.21 179 CYS A CA 1
ATOM 1005 C C . CYS A 1 186 ? -13.628 37.149 24.311 1.00 21.47 179 CYS A C 1
ATOM 1006 O O . CYS A 1 186 ? -13.794 36.400 25.266 1.00 29.11 179 CYS A O 1
ATOM 1009 N N . HIS A 1 187 ? -12.826 36.870 23.305 1.00 25.25 180 HIS A N 1
ATOM 1010 C CA . HIS A 1 187 ? -12.137 35.604 23.231 1.00 32.78 180 HIS A CA 1
ATOM 1011 C C . HIS A 1 187 ? -11.128 35.484 24.367 1.00 41.53 180 HIS A C 1
ATOM 1012 O O . HIS A 1 187 ? -10.907 34.396 24.900 1.00 53.55 180 HIS A O 1
ATOM 1019 N N . ASN A 1 188 ? -10.533 36.618 24.738 1.00 35.09 181 ASN A N 1
ATOM 1020 C CA . ASN A 1 188 ? -9.518 36.663 25.783 1.00 36.38 181 ASN A CA 1
ATOM 1021 C C . ASN A 1 188 ? -10.104 36.499 27.174 1.00 45.94 181 ASN A C 1
ATOM 1022 O O . ASN A 1 188 ? -9.562 35.756 27.992 1.00 44.64 181 ASN A O 1
ATOM 1027 N N . ARG A 1 189 ? -11.201 37.196 27.449 1.00 42.81 182 ARG A N 1
ATOM 1028 C CA . ARG A 1 189 ? -11.804 37.091 28.766 1.00 48.92 182 ARG A CA 1
ATOM 1029 C C . ARG A 1 189 ? -12.967 36.113 28.818 1.00 47.05 182 ARG A C 1
ATOM 1030 O O . ARG A 1 189 ? -13.821 36.200 29.697 1.00 45.27 182 ARG A O 1
ATOM 1038 N N . GLY A 1 190 ? -12.957 35.166 27.875 1.00 52.75 183 GLY A N 1
ATOM 1039 C CA . GLY A 1 190 ? -13.859 34.022 27.874 1.00 49.66 183 GLY A CA 1
ATOM 1040 C C . GLY A 1 190 ? -15.321 34.247 27.501 1.00 42.24 183 GLY A C 1
ATOM 1041 O O . GLY A 1 190 ? -16.156 33.356 27.681 1.00 38.86 183 GLY A O 1
ATOM 1042 N N . ILE A 1 191 ? -15.642 35.427 26.984 1.00 31.54 184 ILE A N 1
ATOM 1043 C CA . ILE A 1 191 ? -17.011 35.736 26.614 1.00 33.67 184 ILE A CA 1
ATOM 1044 C C . ILE A 1 191 ? -17.336 35.132 25.256 1.00 30.73 184 ILE A C 1
ATOM 1045 O O . ILE A 1 191 ? -16.561 35.259 24.320 1.00 38.63 184 ILE A O 1
ATOM 1050 N N . LYS A 1 192 ? -18.475 34.456 25.162 1.00 28.77 185 LYS A N 1
ATOM 1051 C CA . LYS A 1 192 ? -18.878 33.785 23.928 1.00 29.00 185 LYS A CA 1
ATOM 1052 C C . LYS A 1 192 ? -19.503 34.763 22.936 1.00 21.21 185 LYS A C 1
ATOM 1053 O O . LYS A 1 192 ? -20.388 35.542 23.294 1.00 23.48 185 LYS A O 1
ATOM 1059 N N . LEU A 1 193 ? -19.025 34.705 21.694 1.00 19.99 186 LEU A N 1
ATOM 1060 C CA . LEU A 1 193 ? -19.340 35.687 20.657 1.00 25.94 186 LEU A CA 1
ATOM 1061 C C . LEU A 1 193 ? -20.220 35.113 19.533 1.00 30.24 186 LEU A C 1
ATOM 1062 O O . LEU A 1 193 ? -19.882 34.092 18.911 1.00 26.68 186 LEU A O 1
ATOM 1067 N N . VAL A 1 194 ? -21.344 35.769 19.268 1.00 20.09 187 VAL A N 1
ATOM 1068 C CA . VAL A 1 194 ? -22.070 35.501 18.036 1.00 20.77 187 VAL A CA 1
ATOM 1069 C C . VAL A 1 194 ? -22.110 36.764 17.178 1.00 20.45 187 VAL A C 1
ATOM 1070 O O . VAL A 1 194 ? -22.539 37.829 17.643 1.00 19.18 187 VAL A O 1
ATOM 1074 N N . VAL A 1 195 ? -21.626 36.652 15.939 1.00 22.22 188 VAL A N 1
ATOM 1075 C CA . VAL A 1 195 ? -21.706 37.760 14.966 1.00 21.08 188 VAL A CA 1
ATOM 1076 C C . VAL A 1 195 ? -22.641 37.408 13.815 1.00 21.73 188 VAL A C 1
ATOM 1077 O O . VAL A 1 195 ? -22.496 36.355 13.194 1.00 18.48 188 VAL A O 1
ATOM 1081 N N . ALA A 1 196 ? -23.612 38.276 13.547 1.00 23.28 189 ALA A N 1
ATOM 1082 C CA . ALA A 1 196 ? -24.654 37.970 12.562 1.00 22.86 189 ALA A CA 1
ATOM 1083 C C . ALA A 1 196 ? -24.881 39.139 11.634 1.00 24.33 189 ALA A C 1
ATOM 1084 O O . ALA A 1 196 ? -24.832 40.296 12.058 1.00 27.30 189 ALA A O 1
ATOM 1086 N N . ASP A 1 197 ? -25.127 38.839 10.362 1.00 22.86 190 ASP A N 1
ATOM 1087 C CA . ASP A 1 197 ? -25.221 39.899 9.367 1.00 23.08 190 ASP A CA 1
ATOM 1088 C C . ASP A 1 197 ? -26.056 39.506 8.155 1.00 32.89 190 ASP A C 1
ATOM 1089 O O . ASP A 1 197 ? -26.056 38.349 7.714 1.00 36.02 190 ASP A O 1
ATOM 1094 N N . THR A 1 198 ? -26.760 40.492 7.614 1.00 34.29 191 THR A N 1
ATOM 1095 C CA . THR A 1 198 ? -27.634 40.295 6.464 1.00 31.96 191 THR A CA 1
ATOM 1096 C C . THR A 1 198 ? -27.362 41.378 5.431 1.00 25.66 191 THR A C 1
ATOM 1097 O O . THR A 1 198 ? -27.466 42.576 5.720 1.00 25.05 191 THR A O 1
ATOM 1101 N N . ARG A 1 199 ? -26.983 40.971 4.226 1.00 30.49 192 ARG A N 1
ATOM 1102 C CA . ARG A 1 199 ? -26.791 41.952 3.156 1.00 36.58 192 ARG A CA 1
ATOM 1103 C C . ARG A 1 199 ? -27.628 41.597 1.948 1.00 27.16 192 ARG A C 1
ATOM 1104 O O . ARG A 1 199 ? -27.225 40.789 1.106 1.00 24.44 192 ARG A O 1
ATOM 1112 N N . GLY A 1 200 ? -28.816 42.198 1.910 1.00 21.63 193 GLY A N 1
ATOM 1113 C CA . GLY A 1 200 ? -29.881 41.790 1.011 1.00 24.73 193 GLY A CA 1
ATOM 1114 C C . GLY A 1 200 ? -30.300 40.334 1.137 1.00 23.71 193 GLY A C 1
ATOM 1115 O O . GLY A 1 200 ? -30.845 39.905 2.154 1.00 36.34 193 GLY A O 1
ATOM 1116 N N . LEU A 1 201 ? -30.029 39.585 0.078 1.00 22.17 194 LEU A N 1
ATOM 1117 C CA . LEU A 1 201 ? -30.338 38.169 -0.031 1.00 34.31 194 LEU A CA 1
ATOM 1118 C C . LEU A 1 201 ? -29.312 37.280 0.677 1.00 33.45 194 LEU A C 1
ATOM 1119 O O . LEU A 1 201 ? -29.503 36.063 0.782 1.00 36.83 194 LEU A O 1
ATOM 1124 N N . PHE A 1 202 ? -28.200 37.870 1.107 1.00 25.61 195 PHE A N 1
ATOM 1125 C CA . PHE A 1 202 ? -27.120 37.087 1.707 1.00 25.39 195 PHE A CA 1
ATOM 1126 C C . PHE A 1 202 ? -27.000 37.257 3.217 1.00 28.22 195 PHE A C 1
ATOM 1127 O O . PHE A 1 202 ? -27.297 38.321 3.786 1.00 30.62 195 PHE A O 1
ATOM 1135 N N . GLY A 1 203 ? -26.549 36.197 3.865 1.00 17.59 196 GLY A N 1
ATOM 1136 C CA . GLY A 1 203 ? -26.423 36.211 5.305 1.00 24.38 196 GLY A CA 1
ATOM 1137 C C . GLY A 1 203 ? -25.114 35.618 5.767 1.00 32.75 196 GLY A C 1
ATOM 1138 O O . GLY A 1 203 ? -24.523 34.739 5.119 1.00 26.69 196 GLY A O 1
ATOM 1139 N N . GLN A 1 204 ? -24.655 36.110 6.906 1.00 25.27 197 GLN A N 1
ATOM 1140 C CA . GLN A 1 204 ? -23.425 35.620 7.477 1.00 19.64 197 GLN A CA 1
ATOM 1141 C C . GLN A 1 204 ? -23.615 35.343 8.961 1.00 19.67 197 GLN A C 1
ATOM 1142 O O . GLN A 1 204 ? -24.311 36.080 9.666 1.00 20.16 197 GLN A O 1
ATOM 1148 N N . LEU A 1 205 ? -22.999 34.270 9.433 1.00 19.68 198 LEU A N 1
ATOM 1149 C CA . LEU A 1 205 ? -23.082 33.910 10.835 1.00 15.15 198 LEU A CA 1
ATOM 1150 C C . LEU A 1 205 ? -21.724 33.453 11.316 1.00 21.47 198 LEU A C 1
ATOM 1151 O O . LEU A 1 205 ? -21.121 32.556 10.719 1.00 16.19 198 LEU A O 1
ATOM 1156 N N . PHE A 1 206 ? -21.252 34.071 12.398 1.00 16.50 199 PHE A N 1
ATOM 1157 C CA . PHE A 1 206 ? -20.020 33.655 13.038 1.00 17.62 199 PHE A CA 1
ATOM 1158 C C . PHE A 1 206 ? -20.166 33.319 14.532 1.00 28.72 199 PHE A C 1
ATOM 1159 O O . PHE A 1 206 ? -20.945 33.954 15.247 1.00 37.41 199 PHE A O 1
ATOM 1167 N N . CYS A 1 207 ? -19.386 32.340 14.994 1.00 21.53 200 CYS A N 1
ATOM 1168 C CA . CYS A 1 207 ? -19.386 31.927 16.397 1.00 26.31 200 CYS A CA 1
ATOM 1169 C C . CYS A 1 207 ? -17.975 31.635 16.912 1.00 31.93 200 CYS A C 1
ATOM 1170 O O . CYS A 1 207 ? -17.225 30.857 16.319 1.00 39.00 200 CYS A O 1
ATOM 1173 N N . ASP A 1 208 ? -17.633 32.247 18.035 1.00 22.30 201 ASP A N 1
ATOM 1174 C CA . ASP A 1 208 ? -16.437 31.896 18.769 1.00 21.89 201 ASP A CA 1
ATOM 1175 C C . ASP A 1 208 ? -16.887 31.628 20.202 1.00 28.23 201 ASP A C 1
ATOM 1176 O O . ASP A 1 208 ? -17.060 32.561 21.000 1.00 28.96 201 ASP A O 1
ATOM 1181 N N . PHE A 1 209 ? -17.106 30.357 20.525 1.00 36.09 202 PHE A N 1
ATOM 1182 C CA . PHE A 1 209 ? -17.484 29.985 21.892 1.00 45.54 202 PHE A CA 1
ATOM 1183 C C . PHE A 1 209 ? -16.240 29.724 22.733 1.00 50.03 202 PHE A C 1
ATOM 1184 O O . PHE A 1 209 ? -16.286 28.983 23.712 1.00 48.54 202 PHE A O 1
ATOM 1192 N N . GLY A 1 210 ? -15.133 30.344 22.335 1.00 50.30 203 GLY A N 1
ATOM 1193 C CA . GLY A 1 210 ? -13.909 30.296 23.099 1.00 47.38 203 GLY A CA 1
ATOM 1194 C C . GLY A 1 210 ? -13.170 28.996 22.910 1.00 59.43 203 GLY A C 1
ATOM 1195 O O . GLY A 1 210 ? -13.782 27.959 22.687 1.00 40.14 203 GLY A O 1
ATOM 1196 N N . GLU A 1 211 ? -11.842 29.044 23.038 1.00 94.75 204 GLU A N 1
ATOM 1197 C CA . GLU A 1 211 ? -10.988 27.884 22.753 1.00 110.87 204 GLU A CA 1
ATOM 1198 C C . GLU A 1 211 ? -11.325 26.648 23.593 1.00 117.85 204 GLU A C 1
ATOM 1199 O O . GLU A 1 211 ? -10.617 25.640 23.531 1.00 125.68 204 GLU A O 1
ATOM 1205 N N . GLU A 1 212 ? -12.408 26.732 24.365 1.00 100.56 205 GLU A N 1
ATOM 1206 C CA . GLU A 1 212 ? -12.926 25.590 25.090 1.00 88.90 205 GLU A CA 1
ATOM 1207 C C . GLU A 1 212 ? -14.450 25.517 25.031 1.00 58.99 205 GLU A C 1
ATOM 1208 O O . GLU A 1 212 ? -15.145 26.442 25.436 1.00 53.67 205 GLU A O 1
ATOM 1214 N N . MET A 1 213 ? -14.951 24.403 24.509 1.00 46.55 206 MET A N 1
ATOM 1215 C CA . MET A 1 213 ? -16.359 24.038 24.598 1.00 39.16 206 MET A CA 1
ATOM 1216 C C . MET A 1 213 ? -16.455 22.516 24.573 1.00 45.30 206 MET A C 1
ATOM 1217 O O . MET A 1 213 ? -15.938 21.878 23.659 1.00 46.68 206 MET A O 1
ATOM 1222 N N . ILE A 1 214 ? -17.098 21.926 25.576 1.00 51.48 207 ILE A N 1
ATOM 1223 C CA . ILE A 1 214 ? -17.279 20.473 25.596 1.00 58.23 207 ILE A CA 1
ATOM 1224 C C . ILE A 1 214 ? -18.483 20.131 24.714 1.00 56.67 207 ILE A C 1
ATOM 1225 O O . ILE A 1 214 ? -19.596 20.521 25.019 1.00 57.40 207 ILE A O 1
ATOM 1230 N N . LEU A 1 215 ? -18.260 19.427 23.610 1.00 58.27 208 LEU A N 1
ATOM 1231 C CA . LEU A 1 215 ? -19.344 19.156 22.658 1.00 57.23 208 LEU A CA 1
ATOM 1232 C C . LEU A 1 215 ? -19.724 17.689 22.563 1.00 60.07 208 LEU A C 1
ATOM 1233 O O . LEU A 1 215 ? -18.854 16.826 22.506 1.00 71.93 208 LEU A O 1
ATOM 1238 N N . THR A 1 216 ? -21.024 17.409 22.525 1.00 53.28 209 THR A N 1
ATOM 1239 C CA . THR A 1 216 ? -21.498 16.030 22.387 1.00 58.89 209 THR A CA 1
ATOM 1240 C C . THR A 1 216 ? -21.546 15.637 20.903 1.00 59.71 209 THR A C 1
ATOM 1241 O O . THR A 1 216 ? -21.966 16.435 20.068 1.00 61.30 209 THR A O 1
ATOM 1245 N N . ASP A 1 217 ? -21.101 14.421 20.578 1.00 60.23 210 ASP A N 1
ATOM 1246 C CA . ASP A 1 217 ? -21.042 13.976 19.185 1.00 62.48 210 ASP A CA 1
ATOM 1247 C C . ASP A 1 217 ? -21.358 12.494 18.997 1.00 68.10 210 ASP A C 1
ATOM 1248 O O . ASP A 1 217 ? -21.156 11.696 19.915 1.00 71.25 210 ASP A O 1
ATOM 1253 N N . SER A 1 218 ? -21.859 12.180 17.794 1.00 66.32 211 SER A N 1
ATOM 1254 C CA . SER A 1 218 ? -21.953 10.840 17.179 1.00 65.79 211 SER A CA 1
ATOM 1255 C C . SER A 1 218 ? -23.036 10.814 16.093 1.00 67.18 211 SER A C 1
ATOM 1256 O O . SER A 1 218 ? -24.183 11.208 16.321 1.00 62.50 211 SER A O 1
ATOM 1259 N N . PRO A 1 223 ? -19.544 4.268 20.349 1.00 83.81 216 PRO A N 1
ATOM 1260 C CA . PRO A 1 223 ? -20.303 3.220 19.646 1.00 87.73 216 PRO A CA 1
ATOM 1261 C C . PRO A 1 223 ? -19.969 1.827 20.189 1.00 94.75 216 PRO A C 1
ATOM 1262 O O . PRO A 1 223 ? -20.503 0.815 19.714 1.00 93.04 216 PRO A O 1
ATOM 1266 N N . LEU A 1 224 ? -19.085 1.796 21.184 1.00 95.34 217 LEU A N 1
ATOM 1267 C CA . LEU A 1 224 ? -18.750 0.567 21.883 1.00 89.50 217 LEU A CA 1
ATOM 1268 C C . LEU A 1 224 ? -19.905 0.159 22.787 1.00 84.29 217 LEU A C 1
ATOM 1269 O O . LEU A 1 224 ? -20.532 0.995 23.442 1.00 81.75 217 LEU A O 1
ATOM 1274 N N . SER A 1 225 ? -20.183 -1.137 22.812 1.00 86.23 218 SER A N 1
ATOM 1275 C CA . SER A 1 225 ? -21.305 -1.661 23.569 1.00 84.12 218 SER A CA 1
ATOM 1276 C C . SER A 1 225 ? -20.827 -2.601 24.665 1.00 85.56 218 SER A C 1
ATOM 1277 O O . SER A 1 225 ? -19.703 -3.099 24.625 1.00 81.28 218 SER A O 1
ATOM 1280 N N . ALA A 1 226 ? -21.686 -2.829 25.652 1.00 88.87 219 ALA A N 1
ATOM 1281 C CA . ALA A 1 226 ? -21.450 -3.856 26.662 1.00 89.07 219 ALA A CA 1
ATOM 1282 C C . ALA A 1 226 ? -22.693 -4.733 26.795 1.00 87.07 219 ALA A C 1
ATOM 1283 O O . ALA A 1 226 ? -23.702 -4.499 26.129 1.00 81.57 219 ALA A O 1
ATOM 1285 N N . MET A 1 227 ? -22.622 -5.742 27.653 1.00 90.62 220 MET A N 1
ATOM 1286 C CA . MET A 1 227 ? -23.756 -6.635 27.849 1.00 93.79 220 MET A CA 1
ATOM 1287 C C . MET A 1 227 ? -24.260 -6.605 29.288 1.00 98.64 220 MET A C 1
ATOM 1288 O O . MET A 1 227 ? -23.587 -7.088 30.199 1.00 105.28 220 MET A O 1
ATOM 1293 N N . VAL A 1 228 ? -25.450 -6.041 29.483 1.00 92.67 221 VAL A N 1
ATOM 1294 C CA . VAL A 1 228 ? -25.991 -5.841 30.823 1.00 86.18 221 VAL A CA 1
ATOM 1295 C C . VAL A 1 228 ? -26.081 -7.144 31.595 1.00 91.69 221 VAL A C 1
ATOM 1296 O O . VAL A 1 228 ? -26.815 -8.055 31.211 1.00 92.26 221 VAL A O 1
ATOM 1300 N N . SER A 1 229 ? -25.310 -7.231 32.673 1.00 96.10 222 SER A N 1
ATOM 1301 C CA . SER A 1 229 ? -25.408 -8.369 33.578 1.00 102.09 222 SER A CA 1
ATOM 1302 C C . SER A 1 229 ? -26.332 -8.027 34.762 1.00 104.85 222 SER A C 1
ATOM 1303 O O . SER A 1 229 ? -26.967 -8.918 35.341 1.00 97.19 222 SER A O 1
ATOM 1306 N N . MET A 1 230 ? -26.419 -6.735 35.095 1.00 105.42 223 MET A N 1
ATOM 1307 C CA . MET A 1 230 ? -27.329 -6.254 36.147 1.00 102.96 223 MET A CA 1
ATOM 1308 C C . MET A 1 230 ? -27.457 -4.722 36.196 1.00 106.50 223 MET A C 1
ATOM 1309 O O . MET A 1 230 ? -26.522 -3.996 35.847 1.00 109.28 223 MET A O 1
ATOM 1314 N N . VAL A 1 231 ? -28.626 -4.249 36.630 1.00 100.49 224 VAL A N 1
ATOM 1315 C CA . VAL A 1 231 ? -28.843 -2.837 36.954 1.00 90.99 224 VAL A CA 1
ATOM 1316 C C . VAL A 1 231 ? -29.794 -2.705 38.155 1.00 86.67 224 VAL A C 1
ATOM 1317 O O . VAL A 1 231 ? -30.836 -3.363 38.218 1.00 83.44 224 VAL A O 1
ATOM 1321 N N . THR A 1 232 ? -29.417 -1.871 39.120 1.00 91.22 225 THR A N 1
ATOM 1322 C CA . THR A 1 232 ? -30.167 -1.750 40.369 1.00 92.53 225 THR A CA 1
ATOM 1323 C C . THR A 1 232 ? -31.422 -0.889 40.216 1.00 101.08 225 THR A C 1
ATOM 1324 O O . THR A 1 232 ? -31.706 -0.370 39.134 1.00 104.61 225 THR A O 1
ATOM 1328 N N . LYS A 1 233 ? -32.176 -0.756 41.305 1.00 104.35 226 LYS A N 1
ATOM 1329 C CA . LYS A 1 233 ? -33.333 0.136 41.346 1.00 109.03 226 LYS A CA 1
ATOM 1330 C C . LYS A 1 233 ? -33.025 1.295 42.301 1.00 114.76 226 LYS A C 1
ATOM 1331 O O . LYS A 1 233 ? -33.875 1.740 43.076 1.00 112.92 226 LYS A O 1
ATOM 1337 N N . ASP A 1 234 ? -31.790 1.781 42.223 1.00 121.14 227 ASP A N 1
ATOM 1338 C CA . ASP A 1 234 ? -31.287 2.802 43.136 1.00 125.39 227 ASP A CA 1
ATOM 1339 C C . ASP A 1 234 ? -31.342 4.217 42.534 1.00 126.96 227 ASP A C 1
ATOM 1340 O O . ASP A 1 234 ? -31.703 4.401 41.366 1.00 124.38 227 ASP A O 1
ATOM 1345 N N . ASN A 1 235 ? -30.976 5.205 43.349 1.00 122.18 228 ASN A N 1
ATOM 1346 C CA . ASN A 1 235 ? -30.988 6.612 42.961 1.00 107.97 228 ASN A CA 1
ATOM 1347 C C . ASN A 1 235 ? -29.613 7.204 43.236 1.00 93.34 228 ASN A C 1
ATOM 1348 O O . ASN A 1 235 ? -29.402 7.803 44.284 1.00 83.35 228 ASN A O 1
ATOM 1353 N N . PRO A 1 236 ? -28.676 7.076 42.284 1.00 95.88 229 PRO A N 1
ATOM 1354 C CA . PRO A 1 236 ? -28.866 6.620 40.906 1.00 96.67 229 PRO A CA 1
ATOM 1355 C C . PRO A 1 236 ? -28.764 5.107 40.740 1.00 100.41 229 PRO A C 1
ATOM 1356 O O . PRO A 1 236 ? -28.075 4.442 41.519 1.00 104.33 229 PRO A O 1
ATOM 1360 N N . GLY A 1 237 ? -29.453 4.581 39.728 1.00 95.81 230 GLY A N 1
ATOM 1361 C CA . GLY A 1 237 ? -29.336 3.183 39.357 1.00 93.46 230 GLY A CA 1
ATOM 1362 C C . GLY A 1 237 ? -27.917 2.881 38.922 1.00 90.16 230 GLY A C 1
ATOM 1363 O O . GLY A 1 237 ? -27.252 3.728 38.328 1.00 90.65 230 GLY A O 1
ATOM 1364 N N . VAL A 1 238 ? -27.442 1.680 39.231 1.00 83.05 231 VAL A N 1
ATOM 1365 C CA . VAL A 1 238 ? -26.048 1.345 38.978 1.00 86.50 231 VAL A CA 1
ATOM 1366 C C . VAL A 1 238 ? -25.910 0.073 38.136 1.00 92.39 231 VAL A C 1
ATOM 1367 O O . VAL A 1 238 ? -26.177 -1.033 38.607 1.00 104.09 231 VAL A O 1
ATOM 1371 N N . VAL A 1 239 ? -25.480 0.245 36.889 1.00 91.22 232 VAL A N 1
ATOM 1372 C CA . VAL A 1 239 ? -25.380 -0.856 35.931 1.00 95.60 232 VAL A CA 1
ATOM 1373 C C . VAL A 1 239 ? -24.109 -1.666 36.152 1.00 106.46 232 VAL A C 1
ATOM 1374 O O . VAL A 1 239 ? -23.091 -1.124 36.586 1.00 110.27 232 VAL A O 1
ATOM 1378 N N . THR A 1 240 ? -24.174 -2.966 35.867 1.00 108.09 233 THR A N 1
ATOM 1379 C CA . THR A 1 240 ? -23.004 -3.833 35.935 1.00 104.01 233 THR A CA 1
ATOM 1380 C C . THR A 1 240 ? -22.931 -4.736 34.702 1.00 97.47 233 THR A C 1
ATOM 1381 O O . THR A 1 240 ? -23.910 -4.867 33.964 1.00 83.63 233 THR A O 1
ATOM 1385 N N . CYS A 1 241 ? -21.767 -5.353 34.488 1.00 109.52 234 CYS A N 1
ATOM 1386 C CA . CYS A 1 241 ? -21.566 -6.317 33.399 1.00 116.90 234 CYS A CA 1
ATOM 1387 C C . CYS A 1 241 ? -20.265 -7.120 33.546 1.00 125.20 234 CYS A C 1
ATOM 1388 O O . CYS A 1 241 ? -19.423 -6.800 34.388 1.00 127.03 234 CYS A O 1
ATOM 1391 N N . LEU A 1 242 ? -20.111 -8.168 32.736 1.00 128.15 235 LEU A N 1
ATOM 1392 C CA . LEU A 1 242 ? -18.845 -8.904 32.678 1.00 125.58 235 LEU A CA 1
ATOM 1393 C C . LEU A 1 242 ? -17.873 -8.192 31.738 1.00 128.89 235 LEU A C 1
ATOM 1394 O O . LEU A 1 242 ? -18.209 -7.154 31.160 1.00 126.36 235 LEU A O 1
ATOM 1399 N N . ASP A 1 243 ? -16.675 -8.751 31.588 1.00 126.80 236 ASP A N 1
ATOM 1400 C CA . ASP A 1 243 ? -15.614 -8.099 30.822 1.00 120.06 236 ASP A CA 1
ATOM 1401 C C . ASP A 1 243 ? -16.038 -7.788 29.388 1.00 111.55 236 ASP A C 1
ATOM 1402 O O . ASP A 1 243 ? -16.270 -6.628 29.043 1.00 102.27 236 ASP A O 1
ATOM 1407 N N . ARG A 1 246 ? -17.414 -1.606 27.751 1.00 106.75 239 ARG A N 1
ATOM 1408 C CA . ARG A 1 246 ? -17.782 -1.616 29.161 1.00 104.34 239 ARG A CA 1
ATOM 1409 C C . ARG A 1 246 ? -17.133 -0.435 29.887 1.00 110.67 239 ARG A C 1
ATOM 1410 O O . ARG A 1 246 ? -17.744 0.216 30.747 1.00 96.50 239 ARG A O 1
ATOM 1418 N N . HIS A 1 247 ? -15.881 -0.169 29.531 1.00 131.13 240 HIS A N 1
ATOM 1419 C CA . HIS A 1 247 ? -15.178 1.003 30.028 1.00 143.30 240 HIS A CA 1
ATOM 1420 C C . HIS A 1 247 ? -14.902 1.972 28.881 1.00 140.80 240 HIS A C 1
ATOM 1421 O O . HIS A 1 247 ? -15.226 1.688 27.726 1.00 133.42 240 HIS A O 1
ATOM 1428 N N . GLY A 1 248 ? -14.321 3.122 29.207 1.00 144.60 241 GLY A N 1
ATOM 1429 C CA . GLY A 1 248 ? -14.162 4.196 28.244 1.00 144.79 241 GLY A CA 1
ATOM 1430 C C . GLY A 1 248 ? -15.393 5.081 28.271 1.00 137.60 241 GLY A C 1
ATOM 1431 O O . GLY A 1 248 ? -15.390 6.203 27.758 1.00 131.06 241 GLY A O 1
ATOM 1432 N N . PHE A 1 249 ? -16.450 4.558 28.884 1.00 135.31 242 PHE A N 1
ATOM 1433 C CA . PHE A 1 249 ? -17.707 5.274 29.028 1.00 134.10 242 PHE A CA 1
ATOM 1434 C C . PHE A 1 249 ? -17.465 6.552 29.837 1.00 127.32 242 PHE A C 1
ATOM 1435 O O . PHE A 1 249 ? -18.048 7.599 29.560 1.00 119.84 242 PHE A O 1
ATOM 1443 N N . GLU A 1 250 ? -16.580 6.454 30.825 1.00 127.25 243 GLU A N 1
ATOM 1444 C CA . GLU A 1 250 ? -16.191 7.600 31.640 1.00 122.15 243 GLU A CA 1
ATOM 1445 C C . GLU A 1 250 ? -17.408 8.316 32.198 1.00 118.26 243 GLU A C 1
ATOM 1446 O O . GLU A 1 250 ? -18.361 7.684 32.637 1.00 124.85 243 GLU A O 1
ATOM 1452 N N . SER A 1 251 ? -17.382 9.638 32.173 1.00 107.78 244 SER A N 1
ATOM 1453 C CA . SER A 1 251 ? -18.555 10.396 32.569 1.00 104.19 244 SER A CA 1
ATOM 1454 C C . SER A 1 251 ? -19.070 11.179 31.367 1.00 91.89 244 SER A C 1
ATOM 1455 O O . SER A 1 251 ? -18.431 11.198 30.316 1.00 85.87 244 SER A O 1
ATOM 1458 N N . GLY A 1 252 ? -20.239 11.791 31.513 1.00 84.21 245 GLY A N 1
ATOM 1459 C CA . GLY A 1 252 ? -20.777 12.661 30.483 1.00 87.31 245 GLY A CA 1
ATOM 1460 C C . GLY A 1 252 ? -21.178 11.973 29.192 1.00 84.13 245 GLY A C 1
ATOM 1461 O O . GLY A 1 252 ? -21.665 12.631 28.270 1.00 79.96 245 GLY A O 1
ATOM 1462 N N . ASP A 1 253 ? -20.964 10.661 29.115 1.00 80.11 246 ASP A N 1
ATOM 1463 C CA . ASP A 1 253 ? -21.419 9.882 27.969 1.00 74.03 246 ASP A CA 1
ATOM 1464 C C . ASP A 1 253 ? -22.924 9.709 28.045 1.00 67.83 246 ASP A C 1
ATOM 1465 O O . ASP A 1 253 ? -23.485 9.606 29.138 1.00 68.65 246 ASP A O 1
ATOM 1470 N N . PHE A 1 254 ? -23.578 9.675 26.889 1.00 58.50 247 PHE A N 1
ATOM 1471 C CA . PHE A 1 254 ? -24.991 9.330 26.844 1.00 52.09 247 PHE A CA 1
ATOM 1472 C C . PHE A 1 254 ? -25.180 7.955 26.235 1.00 51.60 247 PHE A C 1
ATOM 1473 O O . PHE A 1 254 ? -24.489 7.588 25.291 1.00 61.21 247 PHE A O 1
ATOM 1481 N N . VAL A 1 255 ? -26.134 7.209 26.779 1.00 53.23 248 VAL A N 1
ATOM 1482 C CA . VAL A 1 255 ? -26.196 5.762 26.604 1.00 59.35 248 VAL A CA 1
ATOM 1483 C C . VAL A 1 255 ? -27.630 5.259 26.357 1.00 59.16 248 VAL A C 1
ATOM 1484 O O . VAL A 1 255 ? -28.576 5.775 26.949 1.00 63.07 248 VAL A O 1
ATOM 1488 N N . SER A 1 256 ? -27.798 4.263 25.485 1.00 60.85 249 SER A N 1
ATOM 1489 C CA . SER A 1 256 ? -29.126 3.669 25.259 1.00 67.16 249 SER A CA 1
ATOM 1490 C C . SER A 1 256 ? -29.202 2.164 25.553 1.00 74.60 249 SER A C 1
ATOM 1491 O O . SER A 1 256 ? -28.189 1.463 25.529 1.00 79.28 249 SER A O 1
ATOM 1494 N N . PHE A 1 257 ? -30.413 1.675 25.812 1.00 72.03 250 PHE A N 1
ATOM 1495 C CA . PHE A 1 257 ? -30.620 0.283 26.200 1.00 71.61 250 PHE A CA 1
ATOM 1496 C C . PHE A 1 257 ? -31.546 -0.433 25.225 1.00 75.66 250 PHE A C 1
ATOM 1497 O O . PHE A 1 257 ? -32.358 0.202 24.561 1.00 85.99 250 PHE A O 1
ATOM 1505 N N . SER A 1 258 ? -31.418 -1.754 25.147 1.00 76.42 251 SER A N 1
ATOM 1506 C CA . SER A 1 258 ? -32.413 -2.605 24.485 1.00 78.59 251 SER A CA 1
ATOM 1507 C C . SER A 1 258 ? -32.353 -4.035 25.025 1.00 93.52 251 SER A C 1
ATOM 1508 O O . SER A 1 258 ? -31.292 -4.499 25.448 1.00 99.40 251 SER A O 1
ATOM 1511 N N . GLU A 1 259 ? -33.506 -4.705 25.021 1.00 95.98 252 GLU A N 1
ATOM 1512 C CA . GLU A 1 259 ? -33.662 -6.093 25.490 1.00 91.54 252 GLU A CA 1
ATOM 1513 C C . GLU A 1 259 ? -33.571 -6.287 27.011 1.00 88.40 252 GLU A C 1
ATOM 1514 O O . GLU A 1 259 ? -33.397 -7.414 27.484 1.00 81.05 252 GLU A O 1
ATOM 1520 N N . VAL A 1 260 ? -33.701 -5.201 27.770 1.00 91.50 253 VAL A N 1
ATOM 1521 C CA . VAL A 1 260 ? -33.613 -5.276 29.229 1.00 91.87 253 VAL A CA 1
ATOM 1522 C C . VAL A 1 260 ? -34.883 -5.852 29.861 1.00 88.41 253 VAL A C 1
ATOM 1523 O O . VAL A 1 260 ? -35.899 -5.166 29.976 1.00 82.92 253 VAL A O 1
ATOM 1527 N N . GLN A 1 261 ? -34.814 -7.116 30.272 1.00 89.41 254 GLN A N 1
ATOM 1528 C CA . GLN A 1 261 ? -35.946 -7.788 30.899 1.00 85.46 254 GLN A CA 1
ATOM 1529 C C . GLN A 1 261 ? -36.146 -7.295 32.327 1.00 83.45 254 GLN A C 1
ATOM 1530 O O . GLN A 1 261 ? -35.187 -6.920 33.003 1.00 82.76 254 GLN A O 1
ATOM 1536 N N . GLY A 1 262 ? -37.395 -7.295 32.782 1.00 80.78 255 GLY A N 1
ATOM 1537 C CA . GLY A 1 262 ? -37.722 -6.757 34.090 1.00 81.51 255 GLY A CA 1
ATOM 1538 C C . GLY A 1 262 ? -38.117 -5.288 34.032 1.00 77.37 255 GLY A C 1
ATOM 1539 O O . GLY A 1 262 ? -39.304 -4.970 33.898 1.00 62.35 255 GLY A O 1
ATOM 1540 N N . MET A 1 263 ? -37.136 -4.387 34.145 1.00 84.60 256 MET A N 1
ATOM 1541 C CA . MET A 1 263 ? -37.401 -2.966 33.909 1.00 88.34 256 MET A CA 1
ATOM 1542 C C . MET A 1 263 ? -37.358 -2.644 32.419 1.00 89.43 256 MET A C 1
ATOM 1543 O O . MET A 1 263 ? -36.353 -2.161 31.899 1.00 93.62 256 MET A O 1
ATOM 1548 N N . VAL A 1 264 ? -38.472 -2.923 31.748 1.00 86.03 257 VAL A N 1
ATOM 1549 C CA . VAL A 1 264 ? -38.596 -2.757 30.306 1.00 89.34 257 VAL A CA 1
ATOM 1550 C C . VAL A 1 264 ? -38.489 -1.271 29.931 1.00 90.57 257 VAL A C 1
ATOM 1551 O O . VAL A 1 264 ? -38.118 -0.910 28.812 1.00 94.56 257 VAL A O 1
ATOM 1555 N N . GLU A 1 265 ? -38.771 -0.420 30.908 1.00 85.60 258 GLU A N 1
ATOM 1556 C CA . GLU A 1 265 ? -38.777 1.026 30.736 1.00 86.05 258 GLU A CA 1
ATOM 1557 C C . GLU A 1 265 ? -37.432 1.615 30.314 1.00 88.21 258 GLU A C 1
ATOM 1558 O O . GLU A 1 265 ? -37.368 2.746 29.831 1.00 92.96 258 GLU A O 1
ATOM 1564 N N . LEU A 1 266 ? -36.357 0.863 30.505 1.00 81.25 259 LEU A N 1
ATOM 1565 C CA . LEU A 1 266 ? -35.038 1.346 30.123 1.00 73.20 259 LEU A CA 1
ATOM 1566 C C . LEU A 1 266 ? -34.802 1.195 28.628 1.00 72.75 259 LEU A C 1
ATOM 1567 O O . LEU A 1 266 ? -33.976 1.902 28.046 1.00 77.57 259 LEU A O 1
ATOM 1572 N N . ASN A 1 267 ? -35.541 0.280 28.012 1.00 68.55 260 ASN A N 1
ATOM 1573 C CA . ASN A 1 267 ? -35.356 -0.024 26.598 1.00 70.49 260 ASN A CA 1
ATOM 1574 C C . ASN A 1 267 ? -35.551 1.166 25.661 1.00 77.37 260 ASN A C 1
ATOM 1575 O O . ASN A 1 267 ? -34.594 1.655 25.056 1.00 86.90 260 ASN A O 1
ATOM 1580 N N . GLY A 1 268 ? -36.784 1.640 25.541 1.00 68.02 261 GLY A N 1
ATOM 1581 C CA . GLY A 1 268 ? -37.071 2.674 24.562 1.00 63.45 261 GLY A CA 1
ATOM 1582 C C . GLY A 1 268 ? -36.818 4.095 25.022 1.00 58.76 261 GLY A C 1
ATOM 1583 O O . GLY A 1 268 ? -37.430 5.020 24.513 1.00 57.80 261 GLY A O 1
ATOM 1584 N N . ASN A 1 269 ? -35.909 4.276 25.972 1.00 66.03 262 ASN A N 1
ATOM 1585 C CA . ASN A 1 269 ? -35.760 5.565 26.641 1.00 55.41 262 ASN A CA 1
ATOM 1586 C C . ASN A 1 269 ? -34.887 6.545 25.875 1.00 48.03 262 ASN A C 1
ATOM 1587 O O . ASN A 1 269 ? -34.270 6.191 24.870 1.00 39.19 262 ASN A O 1
ATOM 1592 N N . GLN A 1 270 ? -34.852 7.787 26.342 1.00 47.58 263 GLN A N 1
ATOM 1593 C CA . GLN A 1 270 ? -33.918 8.749 25.789 1.00 56.28 263 GLN A CA 1
ATOM 1594 C C . GLN A 1 270 ? -32.530 8.349 26.261 1.00 62.78 263 GLN A C 1
ATOM 1595 O O . GLN A 1 270 ? -32.393 7.709 27.311 1.00 66.86 263 GLN A O 1
ATOM 1601 N N . PRO A 1 271 ? -31.493 8.725 25.491 1.00 55.94 264 PRO A N 1
ATOM 1602 C CA . PRO A 1 271 ? -30.107 8.537 25.951 1.00 54.16 264 PRO A CA 1
ATOM 1603 C C . PRO A 1 271 ? -29.864 9.206 27.313 1.00 51.40 264 PRO A C 1
ATOM 1604 O O . PRO A 1 271 ? -30.265 10.358 27.489 1.00 43.13 264 PRO A O 1
ATOM 1608 N N . MET A 1 272 ? -29.235 8.487 28.249 1.00 59.88 265 MET A N 1
ATOM 1609 C CA . MET A 1 272 ? -28.984 8.983 29.610 1.00 54.16 265 MET A CA 1
ATOM 1610 C C . MET A 1 272 ? -27.514 9.240 29.894 1.00 57.84 265 MET A C 1
ATOM 1611 O O . MET A 1 272 ? -26.638 8.467 29.482 1.00 48.17 265 MET A O 1
ATOM 1616 N N . GLU A 1 273 ? -27.258 10.306 30.646 1.00 64.36 266 GLU A N 1
ATOM 1617 C CA . GLU A 1 273 ? -25.907 10.652 31.064 1.00 64.19 266 GLU A CA 1
ATOM 1618 C C . GLU A 1 273 ? -25.326 9.616 32.038 1.00 69.96 266 GLU A C 1
ATOM 1619 O O . GLU A 1 273 ? -26.011 9.123 32.944 1.00 53.42 266 GLU A O 1
ATOM 1625 N N . ILE A 1 274 ? -24.047 9.312 31.844 1.00 74.21 267 ILE A N 1
ATOM 1626 C CA . ILE A 1 274 ? -23.370 8.234 32.552 1.00 73.83 267 ILE A CA 1
ATOM 1627 C C . ILE A 1 274 ? -22.293 8.751 33.519 1.00 73.77 267 ILE A C 1
ATOM 1628 O O . ILE A 1 274 ? -21.721 9.824 33.316 1.00 71.06 267 ILE A O 1
ATOM 1633 N N . LYS A 1 275 ? -22.039 7.999 34.586 1.00 80.20 268 LYS A N 1
ATOM 1634 C CA . LYS A 1 275 ? -20.956 8.332 35.513 1.00 89.68 268 LYS A CA 1
ATOM 1635 C C . LYS A 1 275 ? -20.203 7.071 35.932 1.00 88.21 268 LYS A C 1
ATOM 1636 O O . LYS A 1 275 ? -20.623 6.374 36.861 1.00 86.01 268 LYS A O 1
ATOM 1642 N N . VAL A 1 276 ? -19.099 6.784 35.238 1.00 87.61 269 VAL A N 1
ATOM 1643 C CA . VAL A 1 276 ? -18.328 5.553 35.453 1.00 94.05 269 VAL A CA 1
ATOM 1644 C C . VAL A 1 276 ? -17.702 5.499 36.843 1.00 93.93 269 VAL A C 1
ATOM 1645 O O . VAL A 1 276 ? -17.121 6.480 37.315 1.00 87.62 269 VAL A O 1
ATOM 1649 N N . LEU A 1 277 ? -17.849 4.348 37.495 1.00 97.35 270 LEU A N 1
ATOM 1650 C CA . LEU A 1 277 ? -17.260 4.106 38.808 1.00 101.89 270 LEU A CA 1
ATOM 1651 C C . LEU A 1 277 ? -16.045 3.180 38.687 1.00 106.61 270 LEU A C 1
ATOM 1652 O O . LEU A 1 277 ? -15.115 3.240 39.499 1.00 105.36 270 LEU A O 1
ATOM 1657 N N . GLY A 1 278 ? -16.069 2.335 37.657 1.00 105.82 271 GLY A N 1
ATOM 1658 C CA . GLY A 1 278 ? -15.007 1.381 37.387 1.00 101.00 271 GLY A CA 1
ATOM 1659 C C . GLY A 1 278 ? -15.161 0.730 36.022 1.00 100.02 271 GLY A C 1
ATOM 1660 O O . GLY A 1 278 ? -15.997 1.144 35.222 1.00 101.60 271 GLY A O 1
ATOM 1661 N N . PRO A 1 279 ? -14.352 -0.301 35.746 1.00 103.57 272 PRO A N 1
ATOM 1662 C CA . PRO A 1 279 ? -14.348 -0.963 34.438 1.00 105.21 272 PRO A CA 1
ATOM 1663 C C . PRO A 1 279 ? -15.644 -1.714 34.155 1.00 108.17 272 PRO A C 1
ATOM 1664 O O . PRO A 1 279 ? -16.056 -1.810 32.999 1.00 109.61 272 PRO A O 1
ATOM 1668 N N . TYR A 1 280 ? -16.276 -2.239 35.199 1.00 111.19 273 TYR A N 1
ATOM 1669 C CA . TYR A 1 280 ? -17.470 -3.061 35.032 1.00 115.40 273 TYR A CA 1
ATOM 1670 C C . TYR A 1 280 ? -18.757 -2.287 35.302 1.00 109.84 273 TYR A C 1
ATOM 1671 O O . TYR A 1 280 ? -19.848 -2.724 34.930 1.00 97.45 273 TYR A O 1
ATOM 1680 N N . THR A 1 281 ? -18.639 -1.158 35.993 1.00 116.23 274 THR A N 1
ATOM 1681 C CA . THR A 1 281 ? -19.824 -0.410 36.404 1.00 113.25 274 THR A CA 1
ATOM 1682 C C . THR A 1 281 ? -19.824 1.082 36.076 1.00 101.94 274 THR A C 1
ATOM 1683 O O . THR A 1 281 ? -18.796 1.754 36.142 1.00 92.17 274 THR A O 1
ATOM 1687 N N . PHE A 1 282 ? -21.005 1.581 35.726 1.00 102.27 275 PHE A N 1
ATOM 1688 C CA . PHE A 1 282 ? -21.230 2.994 35.455 1.00 96.02 275 PHE A CA 1
ATOM 1689 C C . PHE A 1 282 ? -22.569 3.379 36.073 1.00 86.06 275 PHE A C 1
ATOM 1690 O O . PHE A 1 282 ? -23.420 2.517 36.290 1.00 83.73 275 PHE A O 1
ATOM 1698 N N . SER A 1 283 ? -22.764 4.660 36.366 1.00 77.99 276 SER A N 1
ATOM 1699 C CA . SER A 1 283 ? -24.017 5.089 36.977 1.00 78.70 276 SER A CA 1
ATOM 1700 C C . SER A 1 283 ? -24.950 5.771 35.979 1.00 83.52 276 SER A C 1
ATOM 1701 O O . SER A 1 283 ? -24.608 6.785 35.374 1.00 77.72 276 SER A O 1
ATOM 1704 N N . ILE A 1 284 ? -26.135 5.191 35.825 1.00 88.63 277 ILE A N 1
ATOM 1705 C CA . ILE A 1 284 ? -27.167 5.699 34.926 1.00 86.85 277 ILE A CA 1
ATOM 1706 C C . ILE A 1 284 ? -28.137 6.644 35.628 1.00 90.14 277 ILE A C 1
ATOM 1707 O O . ILE A 1 284 ? -27.883 7.111 36.736 1.00 101.87 277 ILE A O 1
ATOM 1712 N N . CYS A 1 285 ? -29.251 6.917 34.959 1.00 85.20 278 CYS A N 1
ATOM 1713 C CA . CYS A 1 285 ? -30.298 7.780 35.486 1.00 90.97 278 CYS A CA 1
ATOM 1714 C C . CYS A 1 285 ? -30.989 7.083 36.646 1.00 103.54 278 CYS A C 1
ATOM 1715 O O . CYS A 1 285 ? -30.903 5.864 36.785 1.00 110.08 278 CYS A O 1
ATOM 1718 N N . ASP A 1 286 ? -31.668 7.858 37.484 1.00 116.26 279 ASP A N 1
ATOM 1719 C CA . ASP A 1 286 ? -32.343 7.297 38.645 1.00 132.16 279 ASP A CA 1
ATOM 1720 C C . ASP A 1 286 ? -33.378 6.270 38.205 1.00 127.81 279 ASP A C 1
ATOM 1721 O O . ASP A 1 286 ? -34.105 6.472 37.233 1.00 123.07 279 ASP A O 1
ATOM 1726 N N . THR A 1 287 ? -33.426 5.162 38.935 1.00 128.90 280 THR A N 1
ATOM 1727 C CA . THR A 1 287 ? -34.303 4.036 38.621 1.00 124.91 280 THR A CA 1
ATOM 1728 C C . THR A 1 287 ? -35.194 3.572 39.775 1.00 121.90 280 THR A C 1
ATOM 1729 O O . THR A 1 287 ? -35.849 2.539 39.664 1.00 116.02 280 THR A O 1
ATOM 1733 N N . SER A 1 288 ? -35.228 4.338 40.864 1.00 120.89 281 SER A N 1
ATOM 1734 C CA . SER A 1 288 ? -35.980 3.952 42.059 1.00 115.51 281 SER A CA 1
ATOM 1735 C C . SER A 1 288 ? -37.447 3.640 41.775 1.00 114.26 281 SER A C 1
ATOM 1736 O O . SER A 1 288 ? -37.984 2.651 42.276 1.00 116.13 281 SER A O 1
ATOM 1739 N N . ASN A 1 289 ? -38.088 4.476 40.963 1.00 107.92 282 ASN A N 1
ATOM 1740 C CA . ASN A 1 289 ? -39.500 4.280 40.641 1.00 107.21 282 ASN A CA 1
ATOM 1741 C C . ASN A 1 289 ? -39.755 3.477 39.367 1.00 101.43 282 ASN A C 1
ATOM 1742 O O . ASN A 1 289 ? -40.712 3.741 38.639 1.00 96.65 282 ASN A O 1
ATOM 1747 N N . PHE A 1 290 ? -38.898 2.494 39.108 1.00 103.81 283 PHE A N 1
ATOM 1748 C CA . PHE A 1 290 ? -39.070 1.592 37.972 1.00 105.32 283 PHE A CA 1
ATOM 1749 C C . PHE A 1 290 ? -39.446 0.190 38.443 1.00 105.38 283 PHE A C 1
ATOM 1750 O O . PHE A 1 290 ? -39.574 -0.063 39.643 1.00 109.77 283 PHE A O 1
ATOM 1758 N N . SER A 1 291 ? -39.616 -0.722 37.496 1.00 99.51 284 SER A N 1
ATOM 1759 C CA . SER A 1 291 ? -39.882 -2.114 37.834 1.00 99.59 284 SER A CA 1
ATOM 1760 C C . SER A 1 291 ? -38.558 -2.862 38.028 1.00 104.83 284 SER A C 1
ATOM 1761 O O . SER A 1 291 ? -37.512 -2.395 37.580 1.00 104.37 284 SER A O 1
ATOM 1764 N N . ASP A 1 292 ? -38.597 -4.009 38.707 1.00 106.84 285 ASP A N 1
ATOM 1765 C CA . ASP A 1 292 ? -37.369 -4.741 39.044 1.00 106.37 285 ASP A CA 1
ATOM 1766 C C . ASP A 1 292 ? -36.704 -5.433 37.847 1.00 99.37 285 ASP A C 1
ATOM 1767 O O . ASP A 1 292 ? -37.372 -5.819 36.896 1.00 94.24 285 ASP A O 1
ATOM 1772 N N . TYR A 1 293 ? -35.386 -5.594 37.922 1.00 93.16 286 TYR A N 1
ATOM 1773 C CA . TYR A 1 293 ? -34.579 -6.069 36.800 1.00 91.17 286 TYR A CA 1
ATOM 1774 C C . TYR A 1 293 ? -34.491 -7.591 36.683 1.00 97.49 286 TYR A C 1
ATOM 1775 O O . TYR A 1 293 ? -34.594 -8.305 37.676 1.00 95.50 286 TYR A O 1
ATOM 1784 N N . ILE A 1 294 ? -34.316 -8.072 35.452 1.00 107.13 287 ILE A N 1
ATOM 1785 C CA . ILE A 1 294 ? -33.954 -9.465 35.174 1.00 117.13 287 ILE A CA 1
ATOM 1786 C C . ILE A 1 294 ? -32.880 -9.480 34.067 1.00 127.37 287 ILE A C 1
ATOM 1787 O O . ILE A 1 294 ? -32.804 -8.552 33.262 1.00 133.39 287 ILE A O 1
ATOM 1792 N N . ARG A 1 295 ? -32.083 -10.547 34.020 1.00 130.45 288 ARG A N 1
ATOM 1793 C CA . ARG A 1 295 ? -30.794 -10.598 33.297 1.00 134.00 288 ARG A CA 1
ATOM 1794 C C . ARG A 1 295 ? -30.603 -9.919 31.926 1.00 129.61 288 ARG A C 1
ATOM 1795 O O . ARG A 1 295 ? -29.676 -9.122 31.764 1.00 126.84 288 ARG A O 1
ATOM 1803 N N . GLY A 1 296 ? -31.442 -10.254 30.949 1.00 124.65 289 GLY A N 1
ATOM 1804 C CA . GLY A 1 296 ? -31.225 -9.830 29.575 1.00 119.00 289 GLY A CA 1
ATOM 1805 C C . GLY A 1 296 ? -30.977 -8.344 29.404 1.00 116.55 289 GLY A C 1
ATOM 1806 O O . GLY A 1 296 ? -31.347 -7.547 30.263 1.00 121.29 289 GLY A O 1
ATOM 1807 N N . GLY A 1 297 ? -30.332 -7.968 28.306 1.00 108.78 290 GLY A N 1
ATOM 1808 C CA . GLY A 1 297 ? -30.148 -6.561 27.998 1.00 100.01 290 GLY A CA 1
ATOM 1809 C C . GLY A 1 297 ? -28.775 -6.172 27.490 1.00 96.84 290 GLY A C 1
ATOM 1810 O O . GLY A 1 297 ? -27.756 -6.648 27.994 1.00 98.73 290 GLY A O 1
ATOM 1811 N N . ILE A 1 298 ? -28.756 -5.302 26.481 1.00 93.36 291 ILE A N 1
ATOM 1812 C CA . ILE A 1 298 ? -27.516 -4.744 25.950 1.00 89.89 291 ILE A CA 1
ATOM 1813 C C . ILE A 1 298 ? -27.507 -3.223 26.099 1.00 85.98 291 ILE A C 1
ATOM 1814 O O . ILE A 1 298 ? -28.561 -2.585 26.122 1.00 86.24 291 ILE A O 1
ATOM 1819 N N . VAL A 1 299 ? -26.311 -2.653 26.217 1.00 81.43 292 VAL A N 1
ATOM 1820 C CA . VAL A 1 299 ? -26.142 -1.211 26.344 1.00 72.84 292 VAL A CA 1
ATOM 1821 C C . VAL A 1 299 ? -25.282 -0.703 25.193 1.00 74.10 292 VAL A C 1
ATOM 1822 O O . VAL A 1 299 ? -24.441 -1.432 24.672 1.00 83.13 292 VAL A O 1
ATOM 1826 N N . SER A 1 300 ? -25.511 0.537 24.778 1.00 70.19 293 SER A N 1
ATOM 1827 C CA . SER A 1 300 ? -24.746 1.121 23.689 1.00 70.95 293 SER A CA 1
ATOM 1828 C C . SER A 1 300 ? -24.302 2.520 24.078 1.00 85.27 293 SER A C 1
ATOM 1829 O O . SER A 1 300 ? -24.723 3.055 25.102 1.00 91.44 293 SER A O 1
ATOM 1832 N N . GLN A 1 301 ? -23.453 3.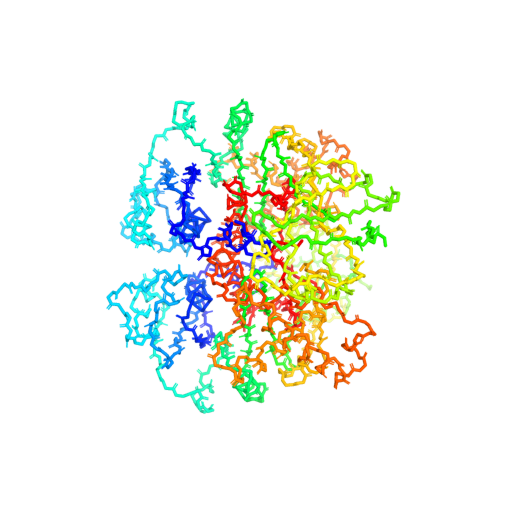115 23.253 1.00 89.73 294 GLN A N 1
ATOM 1833 C CA . GLN A 1 301 ? -22.967 4.458 23.513 1.00 92.17 294 GLN A CA 1
ATOM 1834 C C . GLN A 1 301 ? -23.466 5.379 22.407 1.00 93.73 294 GLN A C 1
ATOM 1835 O O . GLN A 1 301 ? -23.088 5.215 21.251 1.00 100.83 294 GLN A O 1
ATOM 1841 N N . VAL A 1 302 ? -24.311 6.346 22.758 1.00 89.99 295 VAL A N 1
ATOM 1842 C CA . VAL A 1 302 ? -24.984 7.176 21.756 1.00 84.75 295 VAL A CA 1
ATOM 1843 C C . VAL A 1 302 ? -24.268 8.491 21.466 1.00 77.92 295 VAL A C 1
ATOM 1844 O O . VAL A 1 302 ? -24.249 8.952 20.329 1.00 75.83 295 VAL A O 1
ATOM 1848 N N . LYS A 1 303 ? -23.698 9.103 22.496 1.00 71.51 296 LYS A N 1
ATOM 1849 C CA . LYS A 1 303 ? -22.964 10.350 22.326 1.00 65.06 296 LYS A CA 1
ATOM 1850 C C . LYS A 1 303 ? -21.792 10.418 23.301 1.00 66.24 296 LYS A C 1
ATOM 1851 O O . LYS A 1 303 ? -21.838 9.842 24.390 1.00 65.43 296 LYS A O 1
ATOM 1857 N N . VAL A 1 304 ? -20.732 11.105 22.890 1.00 67.51 297 VAL A N 1
ATOM 1858 C CA . VAL A 1 304 ? -19.583 11.341 23.757 1.00 67.49 297 VAL A CA 1
ATOM 1859 C C . VAL A 1 304 ? -19.182 12.802 23.647 1.00 57.74 297 VAL A C 1
ATOM 1860 O O . VAL A 1 304 ? -19.416 13.430 22.619 1.00 52.38 297 VAL A O 1
ATOM 1864 N N . PRO A 1 305 ? -18.596 13.353 24.719 1.00 55.03 298 PRO A N 1
ATOM 1865 C CA . PRO A 1 305 ? -18.134 14.747 24.744 1.00 50.46 298 PRO A CA 1
ATOM 1866 C C . PRO A 1 305 ? -16.720 14.933 24.185 1.00 53.60 298 PRO A C 1
ATOM 1867 O O . PRO A 1 305 ? -15.897 14.025 24.293 1.00 66.93 298 PRO A O 1
ATOM 1871 N N . LYS A 1 306 ? -16.454 16.093 23.587 1.00 45.97 299 LYS A N 1
ATOM 1872 C CA . LYS A 1 306 ? -15.128 16.437 23.079 1.00 45.86 299 LYS A CA 1
ATOM 1873 C C . LYS A 1 306 ? -14.898 17.913 23.325 1.00 53.87 299 LYS A C 1
ATOM 1874 O O . LYS A 1 306 ? -15.803 18.716 23.127 1.00 58.25 299 LYS A O 1
ATOM 1880 N N . LYS A 1 307 ? -13.700 18.287 23.754 1.00 60.15 300 LYS A N 1
ATOM 1881 C CA . LYS A 1 307 ? -13.370 19.703 23.804 1.00 60.63 300 LYS A CA 1
ATOM 1882 C C . LYS A 1 307 ? -13.164 20.159 22.371 1.00 70.25 300 LYS A C 1
ATOM 1883 O O . LYS A 1 307 ? -12.356 19.587 21.645 1.00 85.72 300 LYS A O 1
ATOM 1889 N N . ILE A 1 308 ? -13.920 21.163 21.946 1.00 63.73 301 ILE A N 1
ATOM 1890 C CA . ILE A 1 308 ? -13.677 21.793 20.653 1.00 56.97 301 ILE A CA 1
ATOM 1891 C C . ILE A 1 308 ? -13.015 23.143 20.902 1.00 48.68 301 ILE A C 1
ATOM 1892 O O . ILE A 1 308 ? -13.418 23.875 21.798 1.00 48.32 301 ILE A O 1
ATOM 1897 N N . SER A 1 309 ? -11.979 23.460 20.135 1.00 51.52 302 SER A N 1
ATOM 1898 C CA . SER A 1 309 ? -11.295 24.734 20.296 1.00 50.22 302 SER A CA 1
ATOM 1899 C C . SER A 1 309 ? -11.697 25.733 19.208 1.00 46.31 302 SER A C 1
ATOM 1900 O O . SER A 1 309 ? -11.643 25.420 18.018 1.00 54.59 302 SER A O 1
ATOM 1903 N N . PHE A 1 310 ? -12.101 26.930 19.627 1.00 33.18 303 PHE A N 1
ATOM 1904 C CA . PHE A 1 310 ? -12.582 27.957 18.712 1.00 33.54 303 PHE A CA 1
ATOM 1905 C C . PHE A 1 310 ? -11.535 29.037 18.487 1.00 33.09 303 PHE A C 1
ATOM 1906 O O . PHE A 1 310 ? -10.953 29.540 19.439 1.00 36.73 303 PHE A O 1
ATOM 1914 N N . LYS A 1 311 ? -11.306 29.413 17.232 1.00 37.26 304 LYS A N 1
ATOM 1915 C CA . LYS A 1 311 ? -10.418 30.534 16.941 1.00 33.50 304 LYS A CA 1
ATOM 1916 C C . LYS A 1 311 ? -11.129 31.824 17.326 1.00 34.80 304 LYS A C 1
ATOM 1917 O O . LYS A 1 311 ? -12.361 31.905 17.255 1.00 31.41 304 LYS A O 1
ATOM 1923 N N . SER A 1 312 ? -10.364 32.829 17.744 1.00 33.49 305 SER A N 1
ATOM 1924 C CA . SER A 1 312 ? -10.913 34.169 17.898 1.00 26.70 305 SER A CA 1
ATOM 1925 C C . SER A 1 312 ? -11.406 34.657 16.526 1.00 33.86 305 SER A C 1
ATOM 1926 O O . SER A 1 312 ? -11.041 34.083 15.493 1.00 28.99 305 SER A O 1
ATOM 1929 N N . LEU A 1 313 ? -12.220 35.712 16.505 1.00 34.84 306 LEU A N 1
ATOM 1930 C CA . LEU A 1 313 ? -12.736 36.242 15.234 1.00 35.88 306 LEU A CA 1
ATOM 1931 C C . LEU A 1 313 ? -11.606 36.711 14.318 1.00 36.18 306 LEU A C 1
ATOM 1932 O O . LEU A 1 313 ? -11.617 36.457 13.107 1.00 38.37 306 LEU A O 1
ATOM 1937 N N . VAL A 1 314 ? -10.631 37.388 14.920 1.00 41.02 307 VAL A N 1
ATOM 1938 C CA . VAL A 1 314 ? -9.467 37.911 14.211 1.00 47.85 307 VAL A CA 1
ATOM 1939 C C . VAL A 1 314 ? -8.697 36.793 13.515 1.00 38.77 307 VAL A C 1
ATOM 1940 O O . VAL A 1 314 ? -8.242 36.958 12.394 1.00 30.31 307 VAL A O 1
ATOM 1944 N N . ALA A 1 315 ? -8.571 35.655 14.187 1.00 39.92 308 ALA A N 1
ATOM 1945 C CA . ALA A 1 315 ? -7.905 34.482 13.628 1.00 32.16 308 ALA A CA 1
ATOM 1946 C C . ALA A 1 315 ? -8.761 33.745 12.600 1.00 34.13 308 ALA A C 1
ATOM 1947 O O . ALA A 1 315 ? -8.260 33.326 11.561 1.00 35.03 308 ALA A O 1
ATOM 1949 N N . SER A 1 316 ? -10.045 33.569 12.912 1.00 33.74 309 SER A N 1
ATOM 1950 C CA . SER A 1 316 ? -10.927 32.753 12.093 1.00 27.93 309 SER A CA 1
ATOM 1951 C C . SER A 1 316 ? -11.199 33.481 10.798 1.00 39.10 309 SER A C 1
ATOM 1952 O O . SER A 1 316 ? -11.452 32.865 9.760 1.00 36.18 309 SER A O 1
ATOM 1955 N N . LEU A 1 317 ? -11.142 34.805 10.867 1.00 38.81 310 LEU A N 1
ATOM 1956 C CA . LEU A 1 317 ? -11.325 35.625 9.686 1.00 35.53 310 LEU A CA 1
ATOM 1957 C C . LEU A 1 317 ? -10.301 35.239 8.615 1.00 33.35 310 LEU A C 1
ATOM 1958 O O . LEU A 1 317 ? -10.621 35.119 7.436 1.00 34.83 310 LEU A O 1
ATOM 1963 N N . ALA A 1 318 ? -9.072 35.011 9.051 1.00 40.40 311 ALA A N 1
ATOM 1964 C CA . ALA A 1 318 ? -7.992 34.622 8.157 1.00 40.17 311 ALA A CA 1
ATOM 1965 C C . ALA A 1 318 ? -7.988 33.125 7.838 1.00 45.79 311 ALA A C 1
ATOM 1966 O O . ALA A 1 318 ? -7.635 32.728 6.729 1.00 56.44 311 ALA A O 1
ATOM 1968 N N . GLU A 1 319 ? -8.375 32.299 8.810 1.00 47.92 312 GLU A N 1
ATOM 1969 C CA . GLU A 1 319 ? -8.316 30.844 8.662 1.00 50.21 312 GLU A CA 1
ATOM 1970 C C . GLU A 1 319 ? -9.655 30.190 8.977 1.00 48.32 312 GLU A C 1
ATOM 1971 O O . GLU A 1 319 ? -9.764 29.424 9.939 1.00 48.19 312 GLU A O 1
ATOM 1977 N N . PRO A 1 320 ? -10.670 30.458 8.144 1.00 38.69 313 PRO A N 1
ATOM 1978 C CA . PRO A 1 320 ? -12.066 30.175 8.485 1.00 43.53 313 PRO A CA 1
ATOM 1979 C C . PRO A 1 320 ? -12.501 28.738 8.250 1.00 48.97 313 PRO A C 1
ATOM 1980 O O . PRO A 1 320 ? -12.330 28.207 7.155 1.00 54.98 313 PRO A O 1
ATOM 1984 N N . ASP A 1 321 ? -13.064 28.112 9.278 1.00 46.75 314 ASP A N 1
ATOM 1985 C CA . ASP A 1 321 ? -13.763 26.859 9.061 1.00 39.74 314 ASP A CA 1
ATOM 1986 C C . ASP A 1 321 ? -15.171 27.186 8.609 1.00 36.28 314 ASP A C 1
ATOM 1987 O O . ASP A 1 321 ? -15.821 28.067 9.172 1.00 38.52 314 ASP A O 1
ATOM 1992 N N . PHE A 1 322 ? -15.633 26.497 7.572 1.00 30.07 315 PHE A N 1
ATOM 1993 C CA . PHE A 1 322 ? -16.974 26.733 7.068 1.00 42.78 315 PHE A CA 1
ATOM 1994 C C . PHE A 1 322 ? -17.886 25.572 7.399 1.00 49.63 315 PHE A C 1
ATOM 1995 O O . PHE A 1 322 ? -17.426 24.480 7.729 1.00 50.48 315 PHE A O 1
ATOM 2003 N N . VAL A 1 323 ? -19.184 25.826 7.288 1.00 55.40 316 VAL A N 1
ATOM 2004 C CA . VAL A 1 323 ? -20.212 24.836 7.558 1.00 60.20 316 VAL A CA 1
ATOM 2005 C C . VAL A 1 323 ? -21.137 24.664 6.352 1.00 65.76 316 VAL A C 1
ATOM 2006 O O . VAL A 1 323 ? -21.077 23.657 5.641 1.00 74.75 316 VAL A O 1
ATOM 2010 N N . LYS A 1 329 ? -26.058 26.394 3.793 1.00 82.39 322 LYS A N 1
ATOM 2011 C CA . LYS A 1 329 ? -26.494 25.561 2.680 1.00 76.93 322 LYS A CA 1
ATOM 2012 C C . LYS A 1 329 ? -25.954 26.080 1.331 1.00 85.77 322 LYS A C 1
ATOM 2013 O O . LYS A 1 329 ? -26.044 25.394 0.310 1.00 81.76 322 LYS A O 1
ATOM 2019 N N . PHE A 1 330 ? -25.368 27.279 1.340 1.00 95.87 323 PHE A N 1
ATOM 2020 C CA . PHE A 1 330 ? -24.839 27.916 0.121 1.00 95.25 323 PHE A CA 1
ATOM 2021 C C . PHE A 1 330 ? -23.610 27.232 -0.484 1.00 99.93 323 PHE A C 1
ATOM 2022 O O . PHE A 1 330 ? -22.687 26.842 0.229 1.00 101.02 323 PHE A O 1
ATOM 2030 N N . SER A 1 331 ? -23.597 27.139 -1.812 1.00 106.01 324 SER A N 1
ATOM 2031 C CA . SER A 1 331 ? -22.600 26.366 -2.560 1.00 105.10 324 SER A CA 1
ATOM 2032 C C . SER A 1 331 ? -21.157 26.896 -2.534 1.00 97.90 324 SER A C 1
ATOM 2033 O O . SER A 1 331 ? -20.217 26.125 -2.761 1.00 101.65 324 SER A O 1
ATOM 2036 N N . ARG A 1 332 ? -20.968 28.188 -2.260 1.00 79.70 325 ARG A N 1
ATOM 2037 C CA . ARG A 1 332 ? -19.616 28.751 -2.304 1.00 68.92 325 ARG A CA 1
ATOM 2038 C C . ARG A 1 332 ? -19.274 29.778 -1.205 1.00 57.10 325 ARG A C 1
ATOM 2039 O O . ARG A 1 332 ? -19.154 30.974 -1.463 1.00 54.92 325 ARG A O 1
ATOM 2047 N N . PRO A 1 333 ? -19.094 29.304 0.033 1.00 45.09 326 PRO A N 1
ATOM 2048 C CA . PRO A 1 333 ? -18.909 30.210 1.167 1.00 40.44 326 PRO A CA 1
ATOM 2049 C C . PRO A 1 333 ? -17.582 30.974 1.196 1.00 41.10 326 PRO A C 1
ATOM 2050 O O . PRO A 1 333 ? -17.580 32.108 1.668 1.00 40.18 326 PRO A O 1
ATOM 2054 N N . ALA A 1 334 ? -16.481 30.395 0.728 1.00 43.67 327 ALA A N 1
ATOM 2055 C CA . ALA A 1 334 ? -15.207 31.123 0.769 1.00 35.19 327 ALA A CA 1
ATOM 2056 C C . ALA A 1 334 ? -15.294 32.418 -0.031 1.00 34.11 327 ALA A C 1
ATOM 2057 O O . ALA A 1 334 ? -14.726 33.442 0.347 1.00 33.74 327 ALA A O 1
ATOM 2059 N N . GLN A 1 335 ? -16.050 32.375 -1.117 1.00 34.06 328 GLN A N 1
ATOM 2060 C CA . GLN A 1 335 ? -16.251 33.554 -1.941 1.00 30.77 328 GLN A CA 1
ATOM 2061 C C . GLN A 1 335 ? -17.170 34.606 -1.327 1.00 35.22 328 GLN A C 1
ATOM 2062 O O . GLN A 1 335 ? -16.884 35.800 -1.409 1.00 46.06 328 GLN A O 1
ATOM 2068 N N . LEU A 1 336 ? -18.256 34.176 -0.700 1.00 29.12 329 LEU A N 1
ATOM 2069 C CA . LEU A 1 336 ? -18.995 35.070 0.186 1.00 31.41 329 LEU A CA 1
ATOM 2070 C C . LEU A 1 336 ? -18.093 35.642 1.281 1.00 24.77 329 LEU A C 1
ATOM 2071 O O . LEU A 1 336 ? -18.161 36.834 1.592 1.00 24.62 329 LEU A O 1
ATOM 2076 N N . HIS A 1 337 ? -17.256 34.794 1.870 1.00 11.75 330 HIS A N 1
ATOM 2077 C CA . HIS A 1 337 ? -16.366 35.249 2.918 1.00 17.57 330 HIS A CA 1
ATOM 2078 C C . HIS A 1 337 ? -15.550 36.420 2.397 1.00 30.70 330 HIS A C 1
ATOM 2079 O O . HIS A 1 337 ? -15.556 37.501 2.999 1.00 32.82 330 HIS A O 1
ATOM 2086 N N . ILE A 1 338 ? -14.880 36.202 1.261 1.00 28.35 331 ILE A N 1
ATOM 2087 C CA . ILE A 1 338 ? -14.105 37.240 0.580 1.00 25.98 331 ILE A CA 1
ATOM 2088 C C . ILE A 1 338 ? -15.003 38.420 0.255 1.00 25.13 331 ILE A C 1
ATOM 2089 O O . ILE A 1 338 ? -14.672 39.563 0.566 1.00 21.07 331 ILE A O 1
ATOM 2094 N N . GLY A 1 339 ? -16.135 38.131 -0.382 1.00 26.08 332 GLY A N 1
ATOM 2095 C CA . GLY A 1 339 ? -17.117 39.147 -0.714 1.00 16.66 332 GLY A CA 1
ATOM 2096 C C . GLY A 1 339 ? -17.549 39.994 0.473 1.00 20.18 332 GLY A C 1
ATOM 2097 O O . GLY A 1 339 ? -17.679 41.209 0.352 1.00 21.41 332 GLY A O 1
ATOM 2098 N N . PHE A 1 340 ? -17.756 39.370 1.629 1.00 15.23 333 PHE A N 1
ATOM 2099 C CA . PHE A 1 340 ? -18.204 40.120 2.811 1.00 15.99 333 PHE A CA 1
ATOM 2100 C C . PHE A 1 340 ? -17.106 41.032 3.368 1.00 18.38 333 PHE A C 1
ATOM 2101 O O . PHE A 1 340 ? -17.367 42.143 3.836 1.00 16.15 333 PHE A O 1
ATOM 2109 N N . GLN A 1 341 ? -15.871 40.557 3.297 1.00 22.61 334 GLN A N 1
ATOM 2110 C CA . GLN A 1 341 ? -14.729 41.356 3.707 1.00 17.36 334 GLN A CA 1
ATOM 2111 C C . GLN A 1 341 ? -14.678 42.623 2.874 1.00 32.89 334 GLN A C 1
ATOM 2112 O O . GLN A 1 341 ? -14.605 43.727 3.417 1.00 26.17 334 GLN A O 1
ATOM 2118 N N . ALA A 1 342 ? -14.731 42.446 1.551 1.00 36.62 335 ALA A N 1
ATOM 2119 C CA . ALA A 1 342 ? -14.658 43.550 0.601 1.00 23.53 335 ALA A CA 1
ATOM 2120 C C . ALA A 1 342 ? -15.806 44.519 0.828 1.00 25.66 335 ALA A C 1
ATOM 2121 O O . ALA A 1 342 ? -15.646 45.733 0.700 1.00 23.27 335 ALA A O 1
ATOM 2123 N N . LEU A 1 343 ? -16.960 43.974 1.193 1.00 29.69 336 LEU A N 1
ATOM 2124 C CA . LEU A 1 343 ? -18.143 44.793 1.453 1.00 23.21 336 LEU A CA 1
ATOM 2125 C C . LEU A 1 343 ? -17.925 45.735 2.629 1.00 20.96 336 LEU A C 1
ATOM 2126 O O . LEU A 1 343 ? -18.302 46.896 2.551 1.00 28.95 336 LEU A O 1
ATOM 2131 N N . HIS A 1 344 ? -17.310 45.243 3.706 1.00 21.00 337 HIS A N 1
ATOM 2132 C CA . HIS A 1 344 ? -16.926 46.107 4.827 1.00 17.14 337 HIS A CA 1
ATOM 2133 C C . HIS A 1 344 ? -15.921 47.138 4.393 1.00 23.01 337 HIS A C 1
ATOM 2134 O O . HIS A 1 344 ? -15.970 48.282 4.816 1.00 15.95 337 HIS A O 1
ATOM 2141 N N . GLN A 1 345 ? -14.985 46.740 3.550 1.00 19.49 338 GLN A N 1
ATOM 2142 C CA . GLN A 1 345 ? -14.023 47.721 3.101 1.00 23.29 338 GLN A CA 1
ATOM 2143 C C . GLN A 1 345 ? -14.738 48.819 2.301 1.00 27.42 338 GLN A C 1
ATOM 2144 O O . GLN A 1 345 ? -14.428 50.011 2.444 1.00 29.47 338 GLN A O 1
ATOM 2150 N N . PHE A 1 346 ? -15.733 48.421 1.507 1.00 23.98 339 PHE A N 1
ATOM 2151 C CA . PHE A 1 346 ? -16.483 49.382 0.696 1.00 20.38 339 PHE A CA 1
ATOM 2152 C C . PHE A 1 346 ? -17.244 50.341 1.593 1.00 18.65 339 PHE A C 1
ATOM 2153 O O . PHE A 1 346 ? -17.127 51.554 1.453 1.00 23.84 339 PHE A O 1
ATOM 2161 N N . CYS A 1 347 ? -18.010 49.793 2.522 1.00 23.48 340 CYS A N 1
ATOM 2162 C CA . CYS A 1 347 ? -18.830 50.615 3.410 1.00 27.73 340 CYS A CA 1
ATOM 2163 C C . CYS A 1 347 ? -17.971 51.536 4.255 1.00 23.16 340 CYS A C 1
ATOM 2164 O O . CYS A 1 347 ? -18.318 52.681 4.487 1.00 30.51 340 CYS A O 1
ATOM 2167 N N . ALA A 1 348 ? -16.827 51.044 4.688 1.00 18.70 341 ALA A N 1
ATOM 2168 C CA . ALA A 1 348 ? -15.925 51.875 5.460 1.00 22.16 341 ALA A CA 1
ATOM 2169 C C . ALA A 1 348 ? -15.361 53.020 4.625 1.00 31.90 341 ALA A C 1
ATOM 2170 O O . ALA A 1 348 ? -15.057 54.080 5.167 1.00 35.83 341 ALA A O 1
ATOM 2172 N N . GLN A 1 349 ? -15.215 52.813 3.314 1.00 32.55 342 GLN A N 1
ATOM 2173 C CA . GLN A 1 349 ? -14.712 53.879 2.442 1.00 31.07 342 GLN A CA 1
ATOM 2174 C C . GLN A 1 349 ? -15.803 54.904 2.151 1.00 34.82 342 GLN A C 1
ATOM 2175 O O . GLN A 1 349 ? -15.617 56.103 2.342 1.00 42.80 342 GLN A O 1
ATOM 2181 N N . HIS A 1 350 ? -16.950 54.413 1.703 1.00 27.92 343 HIS A N 1
ATOM 2182 C CA . HIS A 1 350 ? -17.960 55.272 1.123 1.00 32.11 343 HIS A CA 1
ATOM 2183 C C . HIS A 1 350 ? -18.984 55.762 2.128 1.00 36.51 343 HIS A C 1
ATOM 2184 O O . HIS A 1 350 ? -19.648 56.762 1.899 1.00 38.79 343 HIS A O 1
ATOM 2191 N N . GLY A 1 351 ? -19.137 55.037 3.224 1.00 29.47 344 GLY A N 1
ATOM 2192 C CA . GLY A 1 351 ? -20.127 55.398 4.218 1.00 22.29 344 GLY A CA 1
ATOM 2193 C C . GLY A 1 351 ? -21.510 54.843 3.929 1.00 31.12 344 GLY A C 1
ATOM 2194 O O . GLY A 1 351 ? -22.441 55.096 4.682 1.00 29.70 344 GLY A O 1
ATOM 2195 N N . ARG A 1 352 ? -21.633 54.089 2.841 1.00 36.82 345 ARG A N 1
ATOM 2196 C CA . ARG A 1 352 ? -22.897 53.498 2.402 1.00 35.56 345 ARG A CA 1
ATOM 2197 C C . ARG A 1 352 ? -22.530 52.162 1.788 1.00 41.37 345 ARG A C 1
ATOM 2198 O O . ARG A 1 352 ? -21.359 51.920 1.514 1.00 49.01 345 ARG A O 1
ATOM 2206 N N . PRO A 1 353 ? -23.518 51.282 1.568 1.00 42.22 346 PRO A N 1
ATOM 2207 C CA . PRO A 1 353 ? -23.217 50.061 0.811 1.00 35.08 346 PRO A CA 1
ATOM 2208 C C . PRO A 1 353 ? -23.316 50.406 -0.660 1.00 38.61 346 PRO A C 1
ATOM 2209 O O . PRO A 1 353 ? -23.632 51.551 -0.964 1.00 47.62 346 PRO A O 1
ATOM 2213 N N . PRO A 1 354 ? -23.015 49.459 -1.561 1.00 48.73 347 PRO A N 1
ATOM 2214 C CA . PRO A 1 354 ? -23.269 49.664 -3.000 1.00 36.72 347 PRO A CA 1
ATOM 2215 C C . PRO A 1 354 ? -24.754 49.844 -3.334 1.00 36.29 347 PRO A C 1
ATOM 2216 O O . PRO A 1 354 ? -25.626 49.118 -2.833 1.00 35.29 347 PRO A O 1
ATOM 2220 N N . ARG A 1 355 ? -25.038 50.826 -4.177 1.00 42.33 348 ARG A N 1
ATOM 2221 C CA . ARG A 1 355 ? -26.388 51.017 -4.685 1.00 46.62 348 ARG A CA 1
ATOM 2222 C C . ARG A 1 355 ? -26.653 49.988 -5.783 1.00 53.54 348 ARG A C 1
ATOM 2223 O O . ARG A 1 355 ? -25.765 49.688 -6.583 1.00 56.30 348 ARG A O 1
ATOM 2231 N N . PRO A 1 356 ? -27.876 49.437 -5.836 1.00 56.35 349 PRO A N 1
ATOM 2232 C CA . PRO A 1 356 ? -28.196 48.612 -7.008 1.00 51.91 349 PRO A CA 1
ATOM 2233 C C . PRO A 1 356 ? -28.360 49.558 -8.174 1.00 48.49 349 PRO A C 1
ATOM 2234 O O . PRO A 1 356 ? -28.332 50.770 -7.959 1.00 60.84 349 PRO A O 1
ATOM 2238 N N . ARG A 1 357 ? -28.541 49.036 -9.377 1.00 46.27 350 ARG A N 1
ATOM 2239 C CA . ARG A 1 357 ? -28.638 49.897 -10.556 1.00 50.53 350 ARG A CA 1
ATOM 2240 C C . ARG A 1 357 ? -27.401 50.761 -10.654 1.00 47.47 350 ARG A C 1
ATOM 2241 O O . ARG A 1 357 ? -27.461 51.881 -11.138 1.00 55.99 350 ARG A O 1
ATOM 2249 N N . ASN A 1 358 ? -26.282 50.243 -10.170 1.00 47.62 351 ASN A N 1
ATOM 2250 C CA . ASN A 1 358 ? -25.043 50.995 -10.205 1.00 48.14 351 ASN A CA 1
ATOM 2251 C C . ASN A 1 358 ? -23.844 50.118 -10.535 1.00 42.59 351 ASN A C 1
ATOM 2252 O O . ASN A 1 358 ? -23.143 49.684 -9.636 1.00 40.58 351 ASN A O 1
ATOM 2257 N N . ASP A 1 359 ? -23.612 49.875 -11.825 1.00 35.35 352 ASP A N 1
ATOM 2258 C CA . ASP A 1 359 ? -22.548 48.979 -12.263 1.00 35.82 352 ASP A CA 1
ATOM 2259 C C . ASP A 1 359 ? -21.145 49.461 -11.872 1.00 43.20 352 ASP A C 1
ATOM 2260 O O . ASP A 1 359 ? -20.177 48.713 -12.006 1.00 52.17 352 ASP A O 1
ATOM 2265 N N . GLU A 1 360 ? -21.043 50.703 -11.396 1.00 34.85 353 GLU A N 1
ATOM 2266 C CA . GLU A 1 360 ? -19.773 51.256 -10.917 1.00 35.02 353 GLU A CA 1
ATOM 2267 C C . GLU A 1 360 ? -19.379 50.735 -9.526 1.00 43.98 353 GLU A C 1
ATOM 2268 O O . GLU A 1 360 ? -18.247 50.264 -9.335 1.00 54.63 353 GLU A O 1
ATOM 2274 N N . ASP A 1 361 ? -20.309 50.833 -8.569 1.00 32.19 354 ASP A N 1
ATOM 2275 C CA . ASP A 1 361 ? -20.096 50.341 -7.208 1.00 36.86 354 ASP A CA 1
ATOM 2276 C C . ASP A 1 361 ? -19.810 48.857 -7.252 1.00 36.65 354 ASP A C 1
ATOM 2277 O O . ASP A 1 361 ? -18.998 48.346 -6.484 1.00 42.47 354 ASP A O 1
ATOM 2282 N N . ALA A 1 362 ? -20.484 48.160 -8.152 1.00 22.41 355 ALA A N 1
ATOM 2283 C CA . ALA A 1 362 ? -20.260 46.733 -8.286 1.00 23.97 355 ALA A CA 1
ATOM 2284 C C . ALA A 1 362 ? -18.866 46.423 -8.858 1.00 27.03 355 ALA A C 1
ATOM 2285 O O . ALA A 1 362 ? -18.264 45.383 -8.563 1.00 24.43 355 ALA A O 1
ATOM 2287 N N . ALA A 1 363 ? -18.347 47.329 -9.675 1.00 32.04 356 ALA A N 1
ATOM 2288 C CA . ALA A 1 363 ? -17.016 47.131 -10.216 1.00 28.66 356 ALA A CA 1
ATOM 2289 C C . ALA A 1 363 ? -15.999 47.412 -9.115 1.00 30.02 356 ALA A C 1
ATOM 2290 O O . ALA A 1 363 ? -15.018 46.681 -8.956 1.00 31.27 356 ALA A O 1
ATOM 2292 N N . GLU A 1 364 ? -16.251 48.458 -8.340 1.00 18.97 357 GLU A N 1
ATOM 2293 C CA . GLU A 1 364 ? -15.428 48.725 -7.168 1.00 18.50 357 GLU A CA 1
ATOM 2294 C C . GLU A 1 364 ? -15.354 47.514 -6.237 1.00 23.94 357 GLU A C 1
ATOM 2295 O O . GLU A 1 364 ? -14.261 47.086 -5.851 1.00 33.27 357 GLU A O 1
ATOM 2301 N N . LEU A 1 365 ? -16.514 46.948 -5.902 1.00 27.48 358 LEU A N 1
ATOM 2302 C CA . LEU A 1 365 ? -16.564 45.765 -5.048 1.00 23.21 358 LEU A CA 1
ATOM 2303 C C . LEU A 1 365 ? -15.752 44.619 -5.622 1.00 25.19 358 LEU A C 1
ATOM 2304 O O . LEU A 1 365 ? -15.061 43.927 -4.887 1.00 29.79 358 LEU A O 1
ATOM 2309 N N . VAL A 1 366 ? -15.809 44.427 -6.935 1.00 29.59 359 VAL A N 1
ATOM 2310 C CA . VAL A 1 366 ? -15.006 43.372 -7.559 1.00 33.10 359 VAL A CA 1
ATOM 2311 C C . VAL A 1 366 ? -13.490 43.631 -7.388 1.00 34.71 359 VAL A C 1
ATOM 2312 O O . VAL A 1 366 ? -12.723 42.712 -7.082 1.00 31.46 359 VAL A O 1
ATOM 2316 N N . ALA A 1 367 ? -13.077 44.888 -7.557 1.00 29.70 360 ALA A N 1
ATOM 2317 C CA . ALA A 1 367 ? -11.689 45.276 -7.345 1.00 30.16 360 ALA A CA 1
ATOM 2318 C C . ALA A 1 367 ? -11.290 44.959 -5.910 1.00 33.49 360 ALA A C 1
ATOM 2319 O O . ALA A 1 367 ? -10.247 44.363 -5.674 1.00 25.95 360 ALA A O 1
ATOM 2321 N N . LEU A 1 368 ? -12.139 45.342 -4.958 1.00 24.32 361 LEU A N 1
ATOM 2322 C CA . LEU A 1 368 ? -11.899 45.031 -3.553 1.00 25.11 361 LEU A CA 1
ATOM 2323 C C . LEU A 1 368 ? -11.851 43.522 -3.280 1.00 31.27 361 LEU A C 1
ATOM 2324 O O . LEU A 1 368 ? -11.001 43.035 -2.537 1.00 29.12 361 LEU A O 1
ATOM 2329 N N . ALA A 1 369 ? -12.766 42.775 -3.878 1.00 36.21 362 ALA A N 1
ATOM 2330 C CA . ALA A 1 369 ? -12.769 41.337 -3.683 1.00 30.69 362 ALA A CA 1
ATOM 2331 C C . ALA A 1 369 ? -11.483 40.713 -4.216 1.00 36.41 362 ALA A C 1
ATOM 2332 O O . ALA A 1 369 ? -10.904 39.851 -3.566 1.00 35.84 362 ALA A O 1
ATOM 2334 N N . GLN A 1 370 ? -11.037 41.162 -5.392 1.00 29.26 363 GLN A N 1
ATOM 2335 C CA . GLN A 1 370 ? -9.836 40.623 -6.022 1.00 27.15 363 GLN A CA 1
ATOM 2336 C C . GLN A 1 370 ? -8.610 40.842 -5.123 1.00 40.78 363 GLN A C 1
ATOM 2337 O O . GLN A 1 370 ? -7.744 39.970 -4.958 1.00 25.04 363 GLN A O 1
ATOM 2343 N N . ALA A 1 371 ? -8.541 42.028 -4.549 1.00 20.14 364 ALA A N 1
ATOM 2344 C CA . ALA A 1 371 ? -7.430 42.357 -3.702 1.00 19.02 364 ALA A CA 1
ATOM 2345 C C . ALA A 1 371 ? -7.510 41.535 -2.420 1.00 27.00 364 ALA A C 1
ATOM 2346 O O . ALA A 1 371 ? -6.493 41.006 -1.963 1.00 32.60 364 ALA A O 1
ATOM 2348 N N . VAL A 1 372 ? -8.717 41.422 -1.857 1.00 26.70 365 VAL A N 1
ATOM 2349 C CA . VAL A 1 372 ? -8.964 40.586 -0.672 1.00 24.47 365 VAL A CA 1
ATOM 2350 C C . VAL A 1 372 ? -8.534 39.145 -0.959 1.00 25.94 365 VAL A C 1
ATOM 2351 O O . VAL A 1 372 ? -7.885 38.501 -0.131 1.00 34.21 365 VAL A O 1
ATOM 2355 N N . ASN A 1 373 ? -8.891 38.652 -2.142 1.00 28.32 366 ASN A N 1
ATOM 2356 C CA . ASN A 1 373 ? -8.466 37.328 -2.583 1.00 41.38 366 ASN A CA 1
ATOM 2357 C C . ASN A 1 373 ? -6.945 37.223 -2.727 1.00 41.84 366 ASN A C 1
ATOM 2358 O O . ASN A 1 373 ? -6.348 36.248 -2.284 1.00 41.76 366 ASN A O 1
ATOM 2363 N N . ALA A 1 374 ? -6.323 38.222 -3.350 1.00 35.75 367 ALA A N 1
ATOM 2364 C CA . ALA A 1 374 ? -4.864 38.242 -3.502 1.00 28.01 367 ALA A CA 1
ATOM 2365 C C . ALA A 1 374 ? -4.101 38.170 -2.175 1.00 24.77 367 ALA A C 1
ATOM 2366 O O . ALA A 1 374 ? -3.032 37.567 -2.094 1.00 36.46 367 ALA A O 1
ATOM 2368 N N . ARG A 1 375 ? -4.658 38.788 -1.142 1.00 21.82 368 ARG A N 1
ATOM 2369 C CA . ARG A 1 375 ? -3.992 38.893 0.148 1.00 22.27 368 ARG A CA 1
ATOM 2370 C C . ARG A 1 375 ? -4.295 37.703 1.058 1.00 31.46 368 ARG A C 1
ATOM 2371 O O . ARG A 1 375 ? -3.578 37.462 2.037 1.00 32.71 368 ARG A O 1
ATOM 2379 N N . ALA A 1 376 ? -5.343 36.954 0.720 1.00 41.75 369 ALA A N 1
ATOM 2380 C CA . ALA A 1 376 ? -5.810 35.826 1.539 1.00 48.58 369 ALA A CA 1
ATOM 2381 C C . ALA A 1 376 ? -4.889 34.603 1.551 1.00 60.83 369 ALA A C 1
ATOM 2382 O O . ALA A 1 376 ? -4.250 34.268 0.549 1.00 71.13 369 ALA A O 1
ATOM 2384 N N . LEU A 1 377 ? -4.844 33.937 2.701 1.00 63.70 370 LEU A N 1
ATOM 2385 C CA . LEU A 1 377 ? -4.013 32.755 2.902 1.00 62.18 370 LEU A CA 1
ATOM 2386 C C . LEU A 1 377 ? -4.439 31.664 1.923 1.00 65.40 370 LEU A C 1
ATOM 2387 O O . LEU A 1 377 ? -5.565 31.701 1.422 1.00 67.18 370 LEU A O 1
ATOM 2392 N N . PRO A 1 378 ? -3.539 30.700 1.634 1.00 69.20 371 PRO A N 1
ATOM 2393 C CA . PRO A 1 378 ? -3.784 29.722 0.563 1.00 68.82 371 PRO A CA 1
ATOM 2394 C C . PRO A 1 378 ? -5.069 28.905 0.736 1.00 67.01 371 PRO A C 1
ATOM 2395 O O . PRO A 1 378 ? -5.631 28.444 -0.265 1.00 65.92 371 PRO A O 1
ATOM 2399 N N . ALA A 1 379 ? -5.521 28.744 1.979 1.00 55.77 372 ALA A N 1
ATOM 2400 C CA . ALA A 1 379 ? -6.759 28.027 2.281 1.00 56.29 372 ALA A CA 1
ATOM 2401 C C . ALA A 1 379 ? -7.981 28.677 1.629 1.00 67.79 372 ALA A C 1
ATOM 2402 O O . ALA A 1 379 ? -8.641 28.072 0.775 1.00 73.36 372 ALA A O 1
ATOM 2404 N N . VAL A 1 380 ? -8.282 29.906 2.054 1.00 66.06 373 VAL A N 1
ATOM 2405 C CA . VAL A 1 380 ? -9.403 30.680 1.525 1.00 50.47 373 VAL A CA 1
ATOM 2406 C C . VAL A 1 380 ? -9.213 30.980 0.060 1.00 46.31 373 VAL A C 1
ATOM 2407 O O . VAL A 1 380 ? -10.121 30.757 -0.756 1.00 43.76 373 VAL A O 1
ATOM 2411 N N . GLN A 1 381 ? -8.019 31.490 -0.248 1.00 38.31 374 GLN A N 1
ATOM 2412 C CA . GLN A 1 381 ? -7.677 32.009 -1.573 1.00 33.85 374 GLN A CA 1
ATOM 2413 C C . GLN A 1 381 ? -8.134 31.151 -2.756 1.00 33.38 374 GLN A C 1
ATOM 2414 O O . GLN A 1 381 ? -7.830 29.952 -2.848 1.00 32.19 374 GLN A O 1
ATOM 2420 N N . GLN A 1 382 ? -8.861 31.797 -3.658 1.00 40.47 375 GLN A N 1
ATOM 2421 C CA . GLN A 1 382 ? -9.436 31.144 -4.822 1.00 49.76 375 GLN A CA 1
ATOM 2422 C C . GLN A 1 382 ? -8.583 31.386 -6.065 1.00 56.45 375 GLN A C 1
ATOM 2423 O O . GLN A 1 382 ? -8.095 32.497 -6.280 1.00 57.42 375 GLN A O 1
ATOM 2429 N N . ASN A 1 383 ? -8.394 30.348 -6.875 1.00 52.88 376 ASN A N 1
ATOM 2430 C CA . ASN A 1 383 ? -7.647 30.511 -8.115 1.00 54.47 376 ASN A CA 1
ATOM 2431 C C 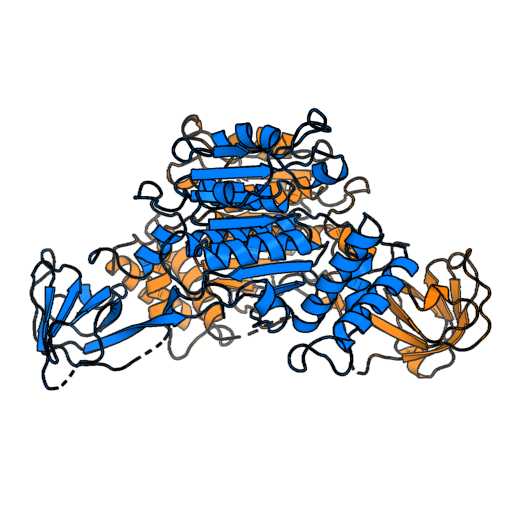. ASN A 1 383 ? -8.384 31.424 -9.065 1.00 52.70 376 ASN A C 1
ATOM 2432 O O . ASN A 1 383 ? -7.787 32.257 -9.747 1.00 60.93 376 ASN A O 1
ATOM 2437 N N . ASN A 1 384 ? -9.695 31.257 -9.109 1.00 48.06 377 ASN A N 1
ATOM 2438 C CA . ASN A 1 384 ? -10.532 32.152 -9.874 1.00 56.63 377 ASN A CA 1
ATOM 2439 C C . ASN A 1 384 ? -11.684 32.576 -9.003 1.00 59.69 377 ASN A C 1
ATOM 2440 O O . ASN A 1 384 ? -12.485 31.733 -8.577 1.00 66.59 377 ASN A O 1
ATOM 2445 N N . LEU A 1 385 ? -11.782 33.865 -8.706 1.00 40.48 378 LEU A N 1
ATOM 2446 C CA . LEU A 1 385 ? -12.903 34.263 -7.883 1.00 48.79 378 LEU A CA 1
ATOM 2447 C C . LEU A 1 385 ? -14.130 34.537 -8.755 1.00 48.76 378 LEU A C 1
ATOM 2448 O O . LEU A 1 385 ? -14.012 35.019 -9.884 1.00 47.33 378 LEU A O 1
ATOM 2453 N N . ASP A 1 386 ? -15.301 34.191 -8.226 1.00 40.26 379 ASP A N 1
ATOM 2454 C CA . ASP A 1 386 ? -16.557 34.311 -8.945 1.00 35.65 379 ASP A CA 1
ATOM 2455 C C . ASP A 1 386 ? -16.997 35.776 -8.992 1.00 41.04 379 ASP A C 1
ATOM 2456 O O . ASP A 1 386 ? -17.758 36.234 -8.135 1.00 50.22 379 ASP A O 1
ATOM 2461 N N . GLU A 1 387 ? -16.526 36.516 -9.988 1.00 36.50 380 GLU A N 1
ATOM 2462 C CA . GLU A 1 387 ? -16.861 37.931 -10.076 1.00 38.78 380 GLU A CA 1
ATOM 2463 C C . GLU A 1 387 ? -18.357 38.139 -10.254 1.00 34.74 380 GLU A C 1
ATOM 2464 O O . GLU A 1 387 ? -18.902 39.191 -9.906 1.00 34.48 380 GLU A O 1
ATOM 2470 N N . ASP A 1 388 ? -19.027 37.120 -10.772 1.00 31.91 381 ASP A N 1
ATOM 2471 C CA . ASP A 1 388 ? -20.467 37.200 -10.965 1.00 43.05 381 ASP A CA 1
ATOM 2472 C C . ASP A 1 388 ? -21.167 37.265 -9.627 1.00 38.28 381 ASP A C 1
ATOM 2473 O O . ASP A 1 388 ? -21.972 38.155 -9.374 1.00 38.69 381 ASP A O 1
ATOM 2478 N N . LEU A 1 389 ? -20.826 36.316 -8.769 1.00 35.33 382 LEU A N 1
ATOM 2479 C CA . LEU A 1 389 ? -21.252 36.315 -7.378 1.00 26.16 382 LEU A CA 1
ATOM 2480 C C . LEU A 1 389 ? -20.957 37.613 -6.605 1.00 33.94 382 LEU A C 1
ATOM 2481 O O . LEU A 1 389 ? -21.825 38.109 -5.873 1.00 26.23 382 LEU A O 1
ATOM 2486 N N . ILE A 1 390 ? -19.738 38.145 -6.735 1.00 27.86 383 ILE A N 1
ATOM 2487 C CA . ILE A 1 390 ? -19.400 39.417 -6.084 1.00 25.34 383 ILE A CA 1
ATOM 2488 C C . ILE A 1 390 ? -20.288 40.558 -6.587 1.00 23.32 383 ILE A C 1
ATOM 2489 O O . ILE A 1 390 ? -20.708 41.413 -5.818 1.00 29.36 383 ILE A O 1
ATOM 2494 N N . ARG A 1 391 ? -20.574 40.584 -7.883 1.00 31.28 384 ARG A N 1
ATOM 2495 C CA . ARG A 1 391 ? -21.379 41.678 -8.407 1.00 38.02 384 ARG A CA 1
ATOM 2496 C C . ARG A 1 391 ? -22.821 41.549 -7.923 1.00 34.40 384 ARG A C 1
ATOM 2497 O O . ARG A 1 391 ? -23.472 42.544 -7.602 1.00 31.63 384 ARG A O 1
ATOM 2505 N N . LYS A 1 392 ? -23.306 40.317 -7.830 1.00 24.96 385 LYS A N 1
ATOM 2506 C CA . LYS A 1 392 ? -24.617 40.090 -7.236 1.00 29.39 385 LYS A CA 1
ATOM 2507 C C . LYS A 1 392 ? -24.662 40.679 -5.827 1.00 31.37 385 LYS A C 1
ATOM 2508 O O . LYS A 1 392 ? -25.621 41.359 -5.478 1.00 30.77 385 LYS A O 1
ATOM 2514 N N . LEU A 1 393 ? -23.600 40.454 -5.051 1.00 31.31 386 LEU A N 1
ATOM 2515 C CA . LEU A 1 393 ? -23.507 40.955 -3.688 1.00 26.69 386 LEU A CA 1
ATOM 2516 C C . LEU A 1 393 ? -23.544 42.469 -3.627 1.00 26.68 386 LEU A C 1
ATOM 2517 O O . LEU A 1 393 ? -24.101 43.044 -2.695 1.00 34.93 386 LEU A O 1
ATOM 2522 N N . ALA A 1 394 ? -22.952 43.125 -4.613 1.00 33.58 387 ALA A N 1
ATOM 2523 C CA . ALA A 1 394 ? -22.934 44.579 -4.593 1.00 39.46 387 ALA A CA 1
ATOM 2524 C C . ALA A 1 394 ? -24.332 45.124 -4.866 1.00 36.39 387 ALA A C 1
ATOM 2525 O O . ALA A 1 394 ? -24.819 46.028 -4.183 1.00 44.30 387 ALA A O 1
ATOM 2527 N N . TYR A 1 395 ? -24.970 44.543 -5.875 1.00 35.62 388 TYR A N 1
ATOM 2528 C CA . TYR A 1 395 ? -26.236 45.042 -6.409 1.00 41.14 388 TYR A CA 1
ATOM 2529 C C . TYR A 1 395 ? -27.330 44.786 -5.406 1.00 43.07 388 TYR A C 1
ATOM 2530 O O . TYR A 1 395 ? -28.368 45.433 -5.400 1.00 36.04 388 TYR A O 1
ATOM 2539 N N . VAL A 1 396 ? -27.068 43.826 -4.536 1.00 46.17 389 VAL A N 1
ATOM 2540 C CA . VAL A 1 396 ? -28.058 43.315 -3.611 1.00 35.25 389 VAL A CA 1
ATOM 2541 C C . VAL A 1 396 ? -27.679 43.671 -2.175 1.00 41.12 389 VAL A C 1
ATOM 2542 O O . VAL A 1 396 ? -28.283 43.189 -1.243 1.00 44.51 389 VAL A O 1
ATOM 2546 N N . ALA A 1 397 ? -26.741 44.595 -1.988 1.00 41.35 390 ALA A N 1
ATOM 2547 C CA . ALA A 1 397 ? -26.327 44.940 -0.629 1.00 33.54 390 ALA A CA 1
ATOM 2548 C C . ALA A 1 397 ? -27.235 45.938 0.084 1.00 28.87 390 ALA A C 1
ATOM 2549 O O . ALA A 1 397 ? -27.313 45.920 1.305 1.00 27.48 390 ALA A O 1
ATOM 2551 N N . ALA A 1 398 ? -27.892 46.815 -0.668 1.00 36.82 391 ALA A N 1
ATOM 2552 C CA . ALA A 1 398 ? -28.719 47.860 -0.077 1.00 26.88 391 ALA A CA 1
ATOM 2553 C C . ALA A 1 398 ? -29.893 47.267 0.712 1.00 38.27 391 ALA A C 1
ATOM 2554 O O . ALA A 1 398 ? -30.436 47.909 1.610 1.00 43.03 391 ALA A O 1
ATOM 2556 N N . GLY A 1 399 ? -30.271 46.032 0.389 1.00 34.49 392 GLY A N 1
ATOM 2557 C CA . GLY A 1 399 ? -31.504 45.448 0.893 1.00 33.48 392 GLY A CA 1
ATOM 2558 C C . GLY A 1 399 ? -31.574 44.984 2.328 1.00 29.97 392 GLY A C 1
ATOM 2559 O O . GLY A 1 399 ? -30.659 44.369 2.866 1.00 34.72 392 GLY A O 1
ATOM 2560 N N . ASP A 1 400 ? -32.716 45.279 2.929 1.00 26.19 393 ASP A N 1
ATOM 2561 C CA . ASP A 1 400 ? -32.991 44.970 4.313 1.00 35.13 393 ASP A CA 1
ATOM 2562 C C . ASP A 1 400 ? -34.365 44.293 4.339 1.00 36.98 393 ASP A C 1
ATOM 2563 O O . ASP A 1 400 ? -35.395 44.963 4.334 1.00 41.90 393 ASP A O 1
ATOM 2568 N N . LEU A 1 401 ? -34.366 42.962 4.360 1.00 29.81 394 LEU A N 1
ATOM 2569 C CA . LEU A 1 401 ? -35.550 42.183 4.010 1.00 19.22 394 LEU A CA 1
ATOM 2570 C C . LEU A 1 401 ? -36.013 41.286 5.134 1.00 19.38 394 LEU A C 1
ATOM 2571 O O . LEU A 1 401 ? -35.388 40.274 5.443 1.00 23.03 394 LEU A O 1
ATOM 2576 N N . ALA A 1 402 ? -37.153 41.648 5.693 1.00 24.76 395 ALA A N 1
ATOM 2577 C CA . ALA A 1 402 ? -37.750 40.976 6.828 1.00 19.25 395 ALA A CA 1
ATOM 2578 C C . ALA A 1 402 ? -37.638 39.436 6.843 1.00 20.49 395 ALA A C 1
ATOM 2579 O O . ALA A 1 402 ? -37.222 38.858 7.850 1.00 19.76 395 ALA A O 1
ATOM 2581 N N . PRO A 1 403 ? -37.989 38.767 5.728 1.00 23.31 396 PRO A N 1
ATOM 2582 C CA . PRO A 1 403 ? -37.914 37.302 5.794 1.00 15.83 396 PRO A CA 1
ATOM 2583 C C . PRO A 1 403 ? -36.500 36.782 5.981 1.00 24.61 396 PRO A C 1
ATOM 2584 O O . PRO A 1 403 ? -36.331 35.780 6.670 1.00 35.56 396 PRO A O 1
ATOM 2588 N N . ILE A 1 404 ? -35.509 37.453 5.392 1.00 22.47 397 ILE A N 1
ATOM 2589 C CA . ILE A 1 404 ? -34.114 37.046 5.553 1.00 24.76 397 ILE A CA 1
ATOM 2590 C C . ILE A 1 404 ? -33.653 37.273 6.986 1.00 24.47 397 ILE A C 1
ATOM 2591 O O . ILE A 1 404 ? -33.133 36.357 7.611 1.00 27.77 397 ILE A O 1
ATOM 2596 N N . ASN A 1 405 ? -33.836 38.501 7.479 1.00 20.23 398 ASN A N 1
ATOM 2597 C CA . ASN A 1 405 ? -33.570 38.864 8.870 1.00 17.77 398 ASN A CA 1
ATOM 2598 C C . ASN A 1 405 ? -34.192 37.909 9.860 1.00 17.43 398 ASN A C 1
ATOM 2599 O O . ASN A 1 405 ? -33.554 37.511 10.833 1.00 20.63 398 ASN A O 1
ATOM 2604 N N . ALA A 1 406 ? -35.443 37.544 9.618 1.00 22.62 399 ALA A N 1
ATOM 2605 C CA . ALA A 1 406 ? -36.142 36.645 10.526 1.00 21.51 399 ALA A CA 1
ATOM 2606 C C . ALA A 1 406 ? -35.478 35.278 10.474 1.00 24.64 399 ALA A C 1
ATOM 2607 O O . ALA A 1 406 ? -35.236 34.653 11.492 1.00 32.41 399 ALA A O 1
ATOM 2609 N N . PHE A 1 407 ? -35.164 34.829 9.269 1.00 27.24 400 PHE A N 1
ATOM 2610 C CA . PHE A 1 407 ? -34.534 33.532 9.085 1.00 33.51 400 PHE A CA 1
ATOM 2611 C C . PHE A 1 407 ? -33.154 33.446 9.762 1.00 28.47 400 PHE A C 1
ATOM 2612 O O . PHE A 1 407 ? -32.921 32.566 10.586 1.00 25.02 400 PHE A O 1
ATOM 2620 N N . ILE A 1 408 ? -32.252 34.366 9.425 1.00 25.10 401 ILE A N 1
ATOM 2621 C CA . ILE A 1 408 ? -30.916 34.379 10.015 1.00 28.01 401 ILE A CA 1
ATOM 2622 C C . ILE A 1 408 ? -30.986 34.703 11.511 1.00 26.90 401 ILE A C 1
ATOM 2623 O O . ILE A 1 408 ? -30.226 34.135 12.313 1.00 20.29 401 ILE A O 1
ATOM 2628 N N . GLY A 1 409 ? -31.923 35.581 11.880 1.00 21.94 402 GLY A N 1
ATOM 2629 C CA . GLY A 1 409 ? -32.201 35.877 13.278 1.00 24.37 402 GLY A CA 1
ATOM 2630 C C . GLY A 1 409 ? -32.636 34.631 14.047 1.00 31.71 402 GLY A C 1
ATOM 2631 O O . GLY A 1 409 ? -32.403 34.495 15.253 1.00 27.02 402 GLY A O 1
ATOM 2632 N N . GLY A 1 410 ? -33.272 33.704 13.343 1.00 22.28 403 GLY A N 1
ATOM 2633 C CA . GLY A 1 410 ? -33.642 32.449 13.954 1.00 27.86 403 GLY A CA 1
ATOM 2634 C C . GLY A 1 410 ? -32.405 31.647 14.295 1.00 27.69 403 GLY A C 1
ATOM 2635 O O . GLY A 1 410 ? -32.245 31.184 15.424 1.00 36.54 403 GLY A O 1
ATOM 2636 N N . LEU A 1 411 ? -31.524 31.500 13.310 1.00 27.26 404 LEU A N 1
ATOM 2637 C CA . LEU A 1 411 ? -30.318 30.691 13.451 1.00 20.25 404 LEU A CA 1
ATOM 2638 C C . LEU A 1 411 ? -29.391 31.282 14.489 1.00 22.74 404 LEU A C 1
ATOM 2639 O O . LEU A 1 411 ? -28.791 30.557 15.289 1.00 31.27 404 LEU A O 1
ATOM 2644 N N . ALA A 1 412 ? -29.274 32.605 14.453 1.00 15.08 405 ALA A N 1
ATOM 2645 C CA . ALA A 1 412 ? -28.444 33.331 15.395 1.00 24.86 405 ALA A CA 1
ATOM 2646 C C . ALA A 1 412 ? -28.907 33.078 16.852 1.00 27.30 405 ALA A C 1
ATOM 2647 O O . ALA A 1 412 ? -28.088 32.851 17.746 1.00 27.40 405 ALA A O 1
ATOM 2649 N N . ALA A 1 413 ? -30.219 33.082 17.069 1.00 20.24 406 ALA A N 1
ATOM 2650 C CA . ALA A 1 413 ? -30.768 32.887 18.403 1.00 20.05 406 ALA A CA 1
ATOM 2651 C C . ALA A 1 413 ? -30.491 31.495 18.946 1.00 27.94 406 ALA A C 1
ATOM 2652 O O . ALA A 1 413 ? -30.229 31.351 20.133 1.00 29.36 406 ALA A O 1
ATOM 2654 N N . GLN A 1 414 ? -30.532 30.477 18.091 1.00 29.92 407 GLN A N 1
ATOM 2655 C CA . GLN A 1 414 ? -30.168 29.130 18.529 1.00 26.88 407 GLN A CA 1
ATOM 2656 C C . GLN A 1 414 ? -28.683 29.096 18.858 1.00 32.69 407 GLN A C 1
ATOM 2657 O O . GLN A 1 414 ? -28.242 28.311 19.696 1.00 35.07 407 GLN A O 1
ATOM 2663 N N . GLU A 1 415 ? -27.900 29.938 18.192 1.00 27.55 408 GLU A N 1
ATOM 2664 C CA . GLU A 1 415 ? -26.499 30.020 18.556 1.00 32.71 408 GLU A CA 1
ATOM 2665 C C . GLU A 1 415 ? -26.375 30.605 19.964 1.00 31.17 408 GLU A C 1
ATOM 2666 O O . GLU A 1 415 ? -25.670 30.057 20.819 1.00 22.22 408 GLU A O 1
ATOM 2672 N N . VAL A 1 416 ? -27.084 31.700 20.209 1.00 19.17 409 VAL A N 1
ATOM 2673 C CA . VAL A 1 416 ? -27.075 32.273 21.530 1.00 23.82 409 VAL A CA 1
ATOM 2674 C C . VAL A 1 416 ? -27.503 31.243 22.572 1.00 25.75 409 VAL A C 1
ATOM 2675 O O . VAL A 1 416 ? -26.862 31.110 23.610 1.00 31.08 409 VAL A O 1
ATOM 2679 N N . MET A 1 417 ? -28.568 30.502 22.286 1.00 32.45 410 MET A N 1
ATOM 2680 C CA . MET A 1 417 ? -29.089 29.524 23.244 1.00 26.36 410 MET A CA 1
ATOM 2681 C C . MET A 1 417 ? -28.053 28.456 23.560 1.00 29.62 410 MET A C 1
ATOM 2682 O O . MET A 1 417 ? -27.912 28.052 24.713 1.00 37.38 410 MET A O 1
ATOM 2687 N N . LYS A 1 418 ? -27.332 28.016 22.529 1.00 26.00 411 LYS A N 1
ATOM 2688 C CA . LYS A 1 418 ? -26.270 27.036 22.665 1.00 32.10 411 LYS A CA 1
ATOM 2689 C C . LYS A 1 418 ? -25.145 27.598 23.539 1.00 38.20 411 LYS A C 1
ATOM 2690 O O . LYS A 1 418 ? -24.638 26.916 24.428 1.00 46.35 411 LYS A O 1
ATOM 2696 N N . ALA A 1 419 ? -24.760 28.844 23.274 1.00 33.02 412 ALA A N 1
ATOM 2697 C CA . ALA A 1 419 ? -23.750 29.539 24.076 1.00 35.09 412 ALA A CA 1
ATOM 2698 C C . ALA A 1 419 ? -24.180 29.752 25.539 1.00 32.10 412 ALA A C 1
ATOM 2699 O O . ALA A 1 419 ? -23.339 29.886 26.427 1.00 36.90 412 ALA A O 1
ATOM 2701 N N . CYS A 1 420 ? -25.490 29.784 25.771 1.00 18.33 413 CYS A N 1
ATOM 2702 C CA . CYS A 1 420 ? -26.065 30.085 27.086 1.00 25.70 413 CYS A CA 1
ATOM 2703 C C . CYS A 1 420 ? -26.094 28.906 28.073 1.00 30.33 413 CYS A C 1
ATOM 2704 O O . CYS A 1 420 ? -26.033 29.098 29.288 1.00 39.62 413 CYS A O 1
ATOM 2707 N N . SER A 1 421 ? -26.202 27.700 27.538 1.00 29.92 414 SER A N 1
ATOM 2708 C CA . SER A 1 421 ? -26.142 26.483 28.326 1.00 30.93 414 SER A CA 1
ATOM 2709 C C . SER A 1 421 ? -26.161 25.298 27.376 1.00 32.02 414 SER A C 1
ATOM 2710 O O . SER A 1 421 ? -26.430 25.446 26.182 1.00 22.94 414 SER A O 1
ATOM 2713 N N . GLY A 1 422 ? -25.853 24.129 27.917 1.00 40.84 415 GLY A N 1
ATOM 2714 C CA . GLY A 1 422 ? -26.053 22.883 27.212 1.00 49.49 415 GLY A CA 1
ATOM 2715 C C . GLY A 1 422 ? -24.820 22.320 26.559 1.00 48.35 415 GLY A C 1
ATOM 2716 O O . GLY A 1 422 ? -24.594 21.111 26.581 1.00 52.95 415 GLY A O 1
ATOM 2717 N N . LYS A 1 423 ? -24.019 23.192 25.975 1.00 61.20 416 LYS A N 1
ATOM 2718 C CA . LYS A 1 423 ? -22.909 22.718 25.173 1.00 90.87 416 LYS A CA 1
ATOM 2719 C C . LYS A 1 423 ? -23.377 21.633 24.166 1.00 58.34 416 LYS A C 1
ATOM 2720 O O . LYS A 1 423 ? -23.110 20.437 24.334 1.00 35.99 416 LYS A O 1
ATOM 2726 N N . PHE A 1 424 ? -24.128 22.065 23.156 1.00 62.56 417 PHE A N 1
ATOM 2727 C CA . PHE A 1 424 ? -24.353 21.251 21.972 1.00 54.26 417 PHE A CA 1
ATOM 2728 C C . PHE A 1 424 ? -23.578 21.922 20.870 1.00 48.13 417 PHE A C 1
ATOM 2729 O O . PHE A 1 424 ? -23.089 23.033 21.053 1.00 54.25 417 PHE A O 1
ATOM 2737 N N . MET A 1 425 ? -23.447 21.245 19.737 1.00 30.00 418 MET A N 1
ATOM 2738 C CA . MET A 1 425 ? -22.472 21.625 18.702 1.00 30.00 418 MET A CA 1
ATOM 2739 C C . MET A 1 425 ? -22.812 22.946 18.020 1.00 30.00 418 MET A C 1
ATOM 2740 O O . MET A 1 425 ? -23.879 23.081 17.404 1.00 30.00 418 MET A O 1
ATOM 2745 N N . PRO A 1 426 ? -21.954 23.937 18.220 1.00 35.60 419 PRO A N 1
ATOM 2746 C CA . PRO A 1 426 ? -22.141 25.267 17.637 1.00 31.42 419 PRO A CA 1
ATOM 2747 C C . PRO A 1 426 ? -21.702 25.304 16.184 1.00 35.98 419 PRO A C 1
ATOM 2748 O O . PRO A 1 426 ? -20.978 24.415 15.740 1.00 37.75 419 PRO A O 1
ATOM 2752 N N . ILE A 1 427 ? -22.127 26.325 15.453 1.00 23.82 420 ILE A N 1
ATOM 2753 C CA . ILE A 1 427 ? -21.691 26.477 14.081 1.00 25.24 420 ILE A CA 1
ATOM 2754 C C . ILE A 1 427 ? -20.186 26.635 14.170 1.00 36.64 420 ILE A C 1
ATOM 2755 O O . ILE A 1 427 ? -19.684 27.284 15.086 1.00 30.91 420 ILE A O 1
ATOM 2760 N N . MET A 1 428 ? -19.456 26.043 13.232 1.00 42.75 421 MET A N 1
ATOM 2761 C CA . MET A 1 428 ? -18.006 26.089 13.314 1.00 47.05 421 MET A CA 1
ATOM 2762 C C . MET A 1 428 ? -17.482 27.402 12.770 1.00 47.68 421 MET A C 1
ATOM 2763 O O . MET A 1 428 ? -16.847 27.464 11.718 1.00 33.42 421 MET A O 1
ATOM 2768 N N . GLN A 1 429 ? -17.763 28.450 13.533 1.00 54.02 422 GLN A N 1
ATOM 2769 C CA . GLN A 1 429 ? -17.285 29.793 13.259 1.00 34.65 422 GLN A CA 1
ATOM 2770 C C . GLN A 1 429 ? -17.958 30.504 12.084 1.00 28.20 422 GLN A C 1
ATOM 2771 O O . GLN A 1 429 ? -18.509 31.587 12.262 1.00 41.59 422 GLN A O 1
ATOM 2777 N N . TRP A 1 430 ? -17.918 29.919 10.891 1.00 20.97 423 TRP A N 1
ATOM 2778 C CA . TRP A 1 430 ? -18.506 30.596 9.734 1.00 21.16 423 TRP A CA 1
ATOM 2779 C C . TRP A 1 430 ? -19.594 29.839 8.977 1.00 22.76 423 TRP A C 1
ATOM 2780 O O . TRP A 1 430 ? -19.403 28.700 8.557 1.00 28.77 423 TRP A O 1
ATOM 2791 N N . LEU A 1 431 ? -20.735 30.498 8.798 1.00 29.68 424 LEU A N 1
ATOM 2792 C CA . LEU A 1 431 ? -21.819 29.982 7.975 1.00 28.18 424 LEU A CA 1
ATOM 2793 C C . LEU A 1 431 ? -22.279 31.060 6.997 1.00 30.30 424 LEU A C 1
ATOM 2794 O O . LEU A 1 431 ? -22.589 32.175 7.408 1.00 16.57 424 LEU A O 1
ATOM 2799 N N . TYR A 1 432 ? -22.346 30.728 5.712 1.00 32.93 425 TYR A N 1
ATOM 2800 C CA . TYR A 1 432 ? -22.835 31.679 4.721 1.00 28.29 425 TYR A CA 1
ATOM 2801 C C . TYR A 1 432 ? -24.084 31.187 4.026 1.00 43.28 425 TYR A C 1
ATOM 2802 O O . TYR A 1 432 ? -24.259 29.990 3.823 1.00 59.08 425 TYR A O 1
ATOM 2811 N N . PHE A 1 433 ? -24.956 32.115 3.663 1.00 45.91 426 PHE A N 1
ATOM 2812 C CA . PHE A 1 433 ? -26.270 31.748 3.148 1.00 43.92 426 PHE A CA 1
ATOM 2813 C C . PHE A 1 433 ? -26.646 32.599 1.932 1.00 37.88 426 PHE A C 1
ATOM 2814 O O . PHE A 1 433 ? -26.400 33.808 1.906 1.00 40.22 426 PHE A O 1
ATOM 2822 N N . ASP A 1 434 ? -27.218 31.945 0.921 1.00 39.52 427 ASP A N 1
ATOM 2823 C CA . ASP A 1 434 ? -27.888 32.617 -0.182 1.00 45.80 427 ASP A CA 1
ATOM 2824 C C . ASP A 1 434 ? -29.360 32.280 -0.051 1.00 56.55 427 ASP A C 1
ATOM 2825 O O . ASP A 1 434 ? -29.711 31.113 0.115 1.00 65.32 427 ASP A O 1
ATOM 2830 N N . ALA A 1 435 ? -30.219 33.293 -0.136 1.00 62.25 428 ALA A N 1
ATOM 2831 C CA . ALA A 1 435 ? -31.667 33.078 -0.087 1.00 58.61 428 ALA A CA 1
ATOM 2832 C C . ALA A 1 435 ? -32.254 32.633 -1.422 1.00 66.08 428 ALA A C 1
ATOM 2833 O O . ALA A 1 435 ? -32.983 31.648 -1.485 1.00 72.30 428 ALA A O 1
ATOM 2835 N N . LEU A 1 436 ? -31.939 33.369 -2.484 1.00 77.03 429 LEU A N 1
ATOM 2836 C CA . LEU A 1 436 ? -32.395 33.016 -3.831 1.00 91.73 429 LEU A CA 1
ATOM 2837 C C . LEU A 1 436 ? -31.249 32.525 -4.730 1.00 97.51 429 LEU A C 1
ATOM 2838 O O . LEU A 1 436 ? -30.877 33.199 -5.696 1.00 92.29 429 LEU A O 1
ATOM 2843 N N . GLU A 1 437 ? -30.708 31.345 -4.420 1.00 108.45 430 GLU A N 1
ATOM 2844 C CA . GLU A 1 437 ? -29.545 30.809 -5.143 1.00 109.44 430 GLU A CA 1
ATOM 2845 C C . GLU A 1 437 ? -29.884 30.331 -6.562 1.00 111.31 430 GLU A C 1
ATOM 2846 O O . GLU A 1 437 ? -29.746 31.079 -7.539 1.00 104.83 430 GLU A O 1
ATOM 2852 N N . GLU B 1 59 ? -38.231 48.107 -16.491 1.00 96.01 52 GLU B N 1
ATOM 2853 C CA . GLU B 1 59 ? -37.025 47.343 -16.829 1.00 98.09 52 GLU B CA 1
ATOM 2854 C C . GLU B 1 59 ? -36.063 47.170 -15.638 1.00 92.02 52 GLU B C 1
ATOM 2855 O O . GLU B 1 59 ? -34.880 47.537 -15.698 1.00 78.01 52 GLU B O 1
ATOM 2861 N N . GLY B 1 60 ? -36.591 46.612 -14.552 1.00 87.76 53 GLY B N 1
ATOM 2862 C CA . GLY B 1 60 ? -35.763 46.191 -13.443 1.00 66.08 53 GLY B CA 1
ATOM 2863 C C . GLY B 1 60 ? -34.836 45.086 -13.916 1.00 57.26 53 GLY B C 1
ATOM 2864 O O . GLY B 1 60 ? -35.279 44.057 -14.420 1.00 49.09 53 GLY B O 1
ATOM 2865 N N . LEU B 1 61 ? -33.538 45.302 -13.771 1.00 55.05 54 LEU B N 1
ATOM 2866 C CA . LEU B 1 61 ? -32.582 44.243 -14.044 1.00 61.18 54 LEU B CA 1
ATOM 2867 C C . LEU B 1 61 ? -32.812 43.064 -13.052 1.00 44.21 54 LEU B C 1
ATOM 2868 O O . LEU B 1 61 ? -33.505 43.213 -12.051 1.00 49.90 54 LEU B O 1
ATOM 2873 N N . TYR B 1 62 ? -32.231 41.902 -13.323 1.00 35.52 55 TYR B N 1
ATOM 2874 C CA . TYR B 1 62 ? -32.534 40.665 -12.580 1.00 27.45 55 TYR B CA 1
ATOM 2875 C C . TYR B 1 62 ? -32.365 40.640 -11.047 1.00 33.11 55 TYR B C 1
ATOM 2876 O O . TYR B 1 62 ? -33.180 40.061 -10.327 1.00 28.58 55 TYR B O 1
ATOM 2885 N N . SER B 1 63 ? -31.289 41.215 -10.537 1.00 45.32 56 SER B N 1
ATOM 2886 C CA . SER B 1 63 ? -31.055 41.122 -9.106 1.00 30.03 56 SER B CA 1
ATOM 2887 C C . SER B 1 63 ? -31.890 42.161 -8.350 1.00 29.37 56 SER B C 1
ATOM 2888 O O . SER B 1 63 ? -32.346 41.909 -7.244 1.00 30.06 56 SER B O 1
ATOM 2891 N N . ARG B 1 64 ? -32.130 43.309 -8.977 1.00 35.27 57 ARG B N 1
ATOM 2892 C CA . ARG B 1 64 ? -33.175 44.238 -8.543 1.00 25.48 57 ARG B CA 1
ATOM 2893 C C . ARG B 1 64 ? -34.549 43.568 -8.433 1.00 32.52 57 ARG B C 1
ATOM 2894 O O . ARG B 1 64 ? -35.338 43.910 -7.556 1.00 14.68 57 ARG B O 1
ATOM 2902 N N . GLN B 1 65 ? -34.841 42.652 -9.360 1.00 36.84 58 GLN B N 1
ATOM 2903 C CA . GLN B 1 65 ? -36.098 41.901 -9.355 1.00 36.85 58 GLN B CA 1
ATOM 2904 C C . GLN B 1 65 ? -36.183 40.968 -8.127 1.00 34.50 58 GLN B C 1
ATOM 2905 O O . GLN B 1 65 ? -37.220 40.923 -7.478 1.00 30.19 58 GLN B O 1
ATOM 2911 N N . LEU B 1 66 ? -35.071 40.335 -7.772 1.00 30.00 59 LEU B N 1
ATOM 2912 C CA . LEU B 1 66 ? -35.025 39.484 -6.592 1.00 30.00 59 LEU B CA 1
ATOM 2913 C C . LEU B 1 66 ? -35.325 40.307 -5.340 1.00 30.00 59 LEU B C 1
ATOM 2914 O O . LEU B 1 66 ? -36.032 39.848 -4.446 1.00 30.00 59 LEU B O 1
ATOM 2919 N N . TYR B 1 67 ? -34.785 41.521 -5.277 1.00 29.08 60 TYR B N 1
ATOM 2920 C CA . TYR B 1 67 ? -35.036 42.410 -4.147 1.00 13.85 60 TYR B CA 1
ATOM 2921 C C . TYR B 1 67 ? -36.510 42.792 -4.040 1.00 23.53 60 TYR B C 1
ATOM 2922 O O . TYR B 1 67 ? -37.069 42.836 -2.947 1.00 23.29 60 TYR B O 1
ATOM 2931 N N . VAL B 1 68 ? -37.133 43.070 -5.181 1.00 30.94 61 VAL B N 1
ATOM 2932 C CA . VAL B 1 68 ? -38.538 43.466 -5.217 1.00 24.12 61 VAL B CA 1
ATOM 2933 C C . VAL B 1 68 ? -39.448 42.356 -4.701 1.00 31.99 61 VAL B C 1
ATOM 2934 O O . VAL B 1 68 ? -40.409 42.614 -3.981 1.00 27.92 61 VAL B O 1
ATOM 2938 N N . LEU B 1 69 ? -39.133 41.122 -5.075 1.00 22.01 62 LEU B N 1
ATOM 2939 C CA . LEU B 1 69 ? -39.876 39.958 -4.614 1.00 32.61 62 LEU B CA 1
ATOM 2940 C C . LEU B 1 69 ? -39.731 39.857 -3.103 1.00 37.10 62 LEU B C 1
ATOM 2941 O O . LEU B 1 69 ? -40.668 39.502 -2.391 1.00 36.10 62 LEU B O 1
ATOM 2946 N N . GLY B 1 70 ? -38.534 40.181 -2.633 1.00 33.57 63 GLY B N 1
ATOM 2947 C CA . GLY B 1 70 ? -38.180 40.131 -1.229 1.00 13.08 63 GLY B CA 1
ATOM 2948 C C . GLY B 1 70 ? -38.972 41.090 -0.365 1.00 27.14 63 GLY B C 1
ATOM 2949 O O . GLY B 1 70 ? -39.086 40.886 0.842 1.00 34.60 63 GLY B O 1
ATOM 2950 N N . HIS B 1 71 ? -39.512 42.144 -0.968 1.00 15.21 64 HIS B N 1
ATOM 2951 C CA . HIS B 1 71 ? -40.211 43.163 -0.197 1.00 10.84 64 HIS B CA 1
ATOM 2952 C C . HIS B 1 71 ? -39.353 44.408 -0.014 1.00 19.77 64 HIS B C 1
ATOM 2953 O O . HIS B 1 71 ? -39.649 45.260 0.821 1.00 22.88 64 HIS B O 1
ATOM 2960 N N . GLU B 1 72 ? -38.289 44.506 -0.804 1.00 24.80 65 GLU B N 1
ATOM 2961 C CA . GLU B 1 72 ? -37.359 45.621 -0.703 1.00 32.23 65 GLU B CA 1
ATOM 2962 C C . GLU B 1 72 ? -38.097 46.934 -0.927 1.00 41.42 65 GLU B C 1
ATOM 2963 O O . GLU B 1 72 ? -37.869 47.905 -0.207 1.00 61.10 65 GLU B O 1
ATOM 2969 N N . ALA B 1 73 ? -38.996 46.967 -1.903 1.00 26.22 66 ALA B N 1
ATOM 2970 C CA . ALA B 1 73 ? -39.846 48.135 -2.083 1.00 42.75 66 ALA B CA 1
ATOM 2971 C C . ALA B 1 73 ? -41.299 47.704 -1.924 1.00 51.02 66 ALA B C 1
ATOM 2972 O O . ALA B 1 73 ? -41.791 46.870 -2.682 1.00 52.07 66 ALA B O 1
ATOM 2974 N N . MET B 1 74 ? -41.986 48.274 -0.939 1.00 60.94 67 MET B N 1
ATOM 2975 C CA . MET B 1 74 ? -43.384 47.936 -0.693 1.00 72.52 67 MET B CA 1
ATOM 2976 C C . MET B 1 74 ? -44.331 48.943 -1.332 1.00 71.37 67 MET B C 1
ATOM 2977 O O . MET B 1 74 ? -45.549 48.785 -1.287 1.00 69.07 67 MET B O 1
ATOM 2982 N N . LYS B 1 75 ? -43.755 49.976 -1.931 1.00 76.02 68 LYS B N 1
ATOM 2983 C CA . LYS B 1 75 ? -44.525 51.032 -2.570 1.00 73.32 68 LYS B CA 1
ATOM 2984 C C . LYS B 1 75 ? -45.182 50.563 -3.861 1.00 77.36 68 LYS B C 1
ATOM 2985 O O . LYS B 1 75 ? -46.307 50.950 -4.175 1.00 79.75 68 LYS B O 1
ATOM 2991 N N . ARG B 1 76 ? -44.459 49.745 -4.617 1.00 78.81 69 ARG B N 1
ATOM 2992 C CA . ARG B 1 76 ? -44.904 49.323 -5.939 1.00 70.08 69 ARG B CA 1
ATOM 2993 C C . ARG B 1 76 ? -46.109 48.390 -5.801 1.00 67.32 69 ARG B C 1
ATOM 2994 O O . ARG B 1 76 ? -46.353 47.848 -4.725 1.00 71.67 69 ARG B O 1
ATOM 3002 N N . LEU B 1 77 ? -46.850 48.192 -6.888 1.00 65.96 70 LEU B N 1
ATOM 3003 C CA . LEU B 1 77 ? -48.145 47.521 -6.808 1.00 75.16 70 LEU B CA 1
ATOM 3004 C C . LEU B 1 77 ? -48.071 46.054 -6.390 1.00 67.84 70 LEU B C 1
ATOM 3005 O O . LEU B 1 77 ? -47.142 45.335 -6.757 1.00 63.29 70 LEU B O 1
ATOM 3010 N N . GLN B 1 78 ? -49.068 45.640 -5.609 1.00 64.14 71 GLN B N 1
ATOM 3011 C CA . GLN B 1 78 ? -49.143 44.305 -5.013 1.00 50.14 71 GLN B CA 1
ATOM 3012 C C . GLN B 1 78 ? -50.418 43.595 -5.444 1.00 48.98 71 GLN B C 1
ATOM 3013 O O . GLN B 1 78 ? -51.516 44.155 -5.370 1.00 58.10 71 GLN B O 1
ATOM 3019 N N . THR B 1 79 ? -50.271 42.345 -5.859 1.00 34.68 72 THR B N 1
ATOM 3020 C CA . THR B 1 79 ? -51.337 41.651 -6.566 1.00 35.63 72 THR B CA 1
ATOM 3021 C C . THR B 1 79 ? -51.969 40.521 -5.773 1.00 33.69 72 THR B C 1
ATOM 3022 O O . THR B 1 79 ? -53.149 40.228 -5.946 1.00 45.70 72 THR B O 1
ATOM 3026 N N . SER B 1 80 ? -51.186 39.877 -4.912 1.00 32.93 73 SER B N 1
ATOM 3027 C CA . SER B 1 80 ? -51.643 38.676 -4.212 1.00 36.18 73 SER B CA 1
ATOM 3028 C C . SER B 1 80 ? -52.104 38.920 -2.757 1.00 31.32 73 SER B C 1
ATOM 3029 O O . SER B 1 80 ? -51.387 39.528 -1.967 1.00 34.70 73 SER B O 1
ATOM 3032 N N . SER B 1 81 ? -53.297 38.443 -2.412 1.00 21.43 74 SER B N 1
ATOM 3033 C CA . SER B 1 81 ? -53.714 38.438 -1.021 1.00 26.56 74 SER B CA 1
ATOM 3034 C C . SER B 1 81 ? -53.455 37.064 -0.407 1.00 28.19 74 SER B C 1
ATOM 3035 O O . SER B 1 81 ? -53.586 36.034 -1.077 1.00 31.38 74 SER B O 1
ATOM 3038 N N . VAL B 1 82 ? -53.081 37.061 0.871 1.00 18.59 75 VAL B N 1
ATOM 3039 C CA . VAL B 1 82 ? -52.634 35.844 1.542 1.00 17.95 75 VAL B CA 1
ATOM 3040 C C . VAL B 1 82 ? -53.512 35.470 2.762 1.00 29.57 75 VAL B C 1
ATOM 3041 O O . VAL B 1 82 ? -53.973 36.331 3.511 1.00 26.69 75 VAL B O 1
ATOM 3045 N N . LEU B 1 83 ? -53.758 34.177 2.928 1.00 24.94 76 LEU B N 1
ATOM 3046 C CA . LEU B 1 83 ? -54.347 33.646 4.137 1.00 24.19 76 LEU B CA 1
ATOM 3047 C C . LEU B 1 83 ? -53.240 32.996 4.958 1.00 21.82 76 LEU B C 1
ATOM 3048 O O . LEU B 1 83 ? -52.555 32.106 4.461 1.00 26.13 76 LEU B O 1
ATOM 3053 N N . VAL B 1 84 ? -53.053 33.434 6.202 1.00 13.99 77 VAL B N 1
ATOM 3054 C CA . VAL B 1 84 ? -52.238 32.672 7.154 1.00 15.57 77 VAL B CA 1
ATOM 3055 C C . VAL B 1 84 ? -53.185 32.041 8.162 1.00 17.44 77 VAL B C 1
ATOM 3056 O O . VAL B 1 84 ? -53.874 32.746 8.888 1.00 16.62 77 VAL B O 1
ATOM 3060 N N . SER B 1 85 ? -53.269 30.718 8.183 1.00 18.63 78 SER B N 1
ATOM 3061 C CA . SER B 1 85 ? -54.157 30.071 9.138 1.00 14.52 78 SER B CA 1
ATOM 3062 C C . SER B 1 85 ? -53.350 29.459 10.267 1.00 15.43 78 SER B C 1
ATOM 3063 O O . SER B 1 85 ? -52.301 28.874 10.034 1.00 21.72 78 SER B O 1
ATOM 3066 N N . GLY B 1 86 ? -53.851 29.574 11.489 1.00 19.78 79 GLY B N 1
ATOM 3067 C CA . GLY B 1 86 ? -53.103 29.140 12.653 1.00 17.84 79 GLY B CA 1
ATOM 3068 C C . GLY B 1 86 ? -52.209 30.249 13.175 1.00 23.71 79 GLY B C 1
ATOM 3069 O O . GLY B 1 86 ? -51.180 30.572 12.574 1.00 30.02 79 GLY B O 1
ATOM 3070 N N . LEU B 1 87 ? -52.613 30.828 14.302 1.00 17.45 80 LEU B N 1
ATOM 3071 C CA . LEU B 1 87 ? -51.969 32.004 14.887 1.00 10.28 80 LEU B CA 1
ATOM 3072 C C . LEU B 1 87 ? -51.041 31.717 16.062 1.00 16.35 80 LEU B C 1
ATOM 3073 O O . LEU B 1 87 ? -50.768 32.589 16.882 1.00 18.44 80 LEU B O 1
ATOM 3078 N N . ARG B 1 88 ? -50.564 30.483 16.130 1.00 23.23 81 ARG B N 1
ATOM 3079 C CA . ARG B 1 88 ? -49.613 30.076 17.148 1.00 21.92 81 ARG B CA 1
ATOM 3080 C C . ARG B 1 88 ? -48.304 30.719 16.723 1.00 23.38 81 ARG B C 1
ATOM 3081 O O . ARG B 1 88 ? -48.274 31.442 15.732 1.00 24.44 81 ARG B O 1
ATOM 3089 N N . GLY B 1 89 ? -47.234 30.514 17.477 1.00 25.30 82 GLY B N 1
ATOM 3090 C CA . GLY B 1 89 ? -46.019 31.270 17.246 1.00 20.71 82 GLY B CA 1
ATOM 3091 C C . GLY B 1 89 ? -45.455 31.157 15.843 1.00 24.01 82 GLY B C 1
ATOM 3092 O O . GLY B 1 89 ? -44.980 32.150 15.298 1.00 12.09 82 GLY B O 1
ATOM 3093 N N . LEU B 1 90 ? -45.500 29.975 15.244 1.00 21.56 83 LEU B N 1
ATOM 3094 C CA . LEU B 1 90 ? -45.011 29.838 13.878 1.00 25.77 83 LEU B CA 1
ATOM 3095 C C . LEU B 1 90 ? -45.827 30.687 12.900 1.00 22.77 83 LEU B C 1
ATOM 3096 O O . LEU B 1 90 ? -45.270 31.334 12.016 1.00 18.98 83 LEU B O 1
ATOM 3101 N N . GLY B 1 91 ? -47.147 30.677 13.064 1.00 27.38 84 GLY B N 1
ATOM 3102 C CA . GLY B 1 91 ? -48.044 31.448 12.219 1.00 16.10 84 GLY B CA 1
ATOM 3103 C C . GLY B 1 91 ? -47.912 32.957 12.309 1.00 19.26 84 GLY B C 1
ATOM 3104 O O . GLY B 1 91 ? -47.969 33.660 11.303 1.00 31.35 84 GLY B O 1
ATOM 3105 N N . VAL B 1 92 ? -47.742 33.452 13.528 1.00 20.17 85 VAL B N 1
ATOM 3106 C CA . VAL B 1 92 ? -47.624 34.883 13.799 1.00 24.33 85 VAL B CA 1
ATOM 3107 C C . VAL B 1 92 ? -46.284 35.352 13.267 1.00 17.87 85 VAL B C 1
ATOM 3108 O O . VAL B 1 92 ? -46.134 36.501 12.879 1.00 23.80 85 VAL B O 1
ATOM 3112 N N . GLU B 1 93 ? -45.311 34.449 13.237 1.00 28.76 86 GLU B N 1
ATOM 3113 C CA . GLU B 1 93 ? -43.977 34.785 12.753 1.00 36.27 86 GLU B CA 1
ATOM 3114 C C . GLU B 1 93 ? -44.025 35.008 11.262 1.00 36.80 86 GLU B C 1
ATOM 3115 O O . GLU B 1 93 ? -43.510 36.004 10.752 1.00 39.78 86 GLU B O 1
ATOM 3121 N N . ILE B 1 94 ? -44.653 34.062 10.571 1.00 21.12 87 ILE B N 1
ATOM 3122 C CA . ILE B 1 94 ? -44.823 34.137 9.135 1.00 12.78 87 ILE B CA 1
ATOM 3123 C C . ILE B 1 94 ? -45.617 35.383 8.781 1.00 27.90 87 ILE B C 1
ATOM 3124 O O . ILE B 1 94 ? -45.283 36.096 7.834 1.00 33.46 87 ILE B O 1
ATOM 3129 N N . ALA B 1 95 ? -46.668 35.644 9.552 1.00 26.30 88 ALA B N 1
ATOM 3130 C CA . ALA B 1 95 ? -47.551 36.769 9.277 1.00 26.18 88 ALA B CA 1
ATOM 3131 C C . ALA B 1 95 ? -46.799 38.081 9.391 1.00 25.07 88 ALA B C 1
ATOM 3132 O O . ALA B 1 95 ? -46.908 38.959 8.539 1.00 27.23 88 ALA B O 1
ATOM 3134 N N . LYS B 1 96 ? -46.019 38.191 10.451 1.00 20.83 89 LYS B N 1
ATOM 3135 C CA . LYS B 1 96 ? -45.308 39.415 10.752 1.00 21.19 89 LYS B CA 1
ATOM 3136 C C . LYS B 1 96 ? -44.297 39.676 9.646 1.00 23.32 89 LYS B C 1
ATOM 3137 O O . LYS B 1 96 ? -44.144 40.814 9.200 1.00 24.29 89 LYS B O 1
ATOM 3143 N N . ASN B 1 97 ? -43.643 38.611 9.182 1.00 25.68 90 ASN B N 1
ATOM 3144 C CA . ASN B 1 97 ? -42.650 38.706 8.108 1.00 18.17 90 ASN B CA 1
ATOM 3145 C C . ASN B 1 97 ? -43.254 39.123 6.782 1.00 19.24 90 ASN B C 1
ATOM 3146 O O . ASN B 1 97 ? -42.648 39.868 6.013 1.00 17.54 90 ASN B O 1
ATOM 3151 N N . ILE B 1 98 ? -44.461 38.633 6.532 1.00 25.05 91 ILE B N 1
ATOM 3152 C CA . ILE B 1 98 ? -45.170 38.802 5.262 1.00 11.12 91 ILE B CA 1
ATOM 3153 C C . ILE B 1 98 ? -45.761 40.210 5.204 1.00 20.49 91 ILE B C 1
ATOM 3154 O O . ILE B 1 98 ? -45.879 40.821 4.142 1.00 23.33 91 ILE B O 1
ATOM 3159 N N . ILE B 1 99 ? -46.097 40.737 6.372 1.00 16.55 92 ILE B N 1
ATOM 3160 C CA . ILE B 1 99 ? -46.644 42.076 6.461 1.00 20.33 92 ILE B CA 1
ATOM 3161 C C . ILE B 1 99 ? -45.529 43.121 6.337 1.00 20.68 92 ILE B C 1
ATOM 3162 O O . ILE B 1 99 ? -45.675 44.091 5.611 1.00 20.73 92 ILE B O 1
ATOM 3167 N N . LEU B 1 100 ? -44.411 42.922 7.030 1.00 26.94 93 LEU B N 1
ATOM 3168 C CA . LEU B 1 100 ? -43.248 43.795 6.841 1.00 29.46 93 LEU B CA 1
ATOM 3169 C C . LEU B 1 100 ? -42.825 43.727 5.386 1.00 28.89 93 LEU B C 1
ATOM 3170 O O . LEU B 1 100 ? -42.324 44.697 4.825 1.00 20.65 93 LEU B O 1
ATOM 3175 N N . GLY B 1 101 ? -43.050 42.561 4.785 1.00 23.16 94 GLY B N 1
ATOM 3176 C CA . GLY B 1 101 ? -42.731 42.318 3.399 1.00 11.41 94 GLY B CA 1
ATOM 3177 C C . GLY B 1 101 ? -43.606 43.042 2.399 1.00 22.93 94 GLY B C 1
ATOM 3178 O O . GLY B 1 101 ? -43.224 43.298 1.263 1.00 21.78 94 GLY B O 1
ATOM 3179 N N . GLY B 1 102 ? -44.814 43.366 2.817 1.00 27.75 95 GLY B N 1
ATOM 3180 C CA . GLY B 1 102 ? -45.621 44.261 2.028 1.00 24.92 95 GLY B CA 1
ATOM 3181 C C . GLY B 1 102 ? -46.425 43.601 0.935 1.00 30.55 95 GLY B C 1
ATOM 3182 O O . GLY B 1 102 ? -46.620 44.197 -0.120 1.00 31.62 95 GLY B O 1
ATOM 3183 N N . VAL B 1 103 ? -46.908 42.388 1.187 1.00 29.53 96 VAL B N 1
ATOM 3184 C CA . VAL B 1 103 ? -47.925 41.795 0.330 1.00 23.04 96 VAL B CA 1
ATOM 3185 C C . VAL B 1 103 ? -49.197 42.640 0.321 1.00 22.14 96 VAL B C 1
ATOM 3186 O O . VAL B 1 103 ? -49.400 43.498 1.171 1.00 29.34 96 VAL B O 1
ATOM 3190 N N . LYS B 1 104 ? -50.046 42.383 -0.664 1.00 24.33 97 LYS B N 1
ATOM 3191 C CA . LYS B 1 104 ? -51.240 43.178 -0.889 1.00 24.49 97 LYS B CA 1
ATOM 3192 C C . LYS B 1 104 ? -52.193 43.185 0.299 1.00 22.98 97 LYS B C 1
ATOM 3193 O O . LYS B 1 104 ? -52.733 44.223 0.653 1.00 28.53 97 LYS B O 1
ATOM 3199 N N . ALA B 1 105 ? -52.412 42.017 0.890 1.00 12.83 98 ALA B N 1
ATOM 3200 C CA . ALA B 1 105 ? -53.326 41.896 2.003 1.00 15.75 98 ALA B CA 1
ATOM 3201 C C . ALA B 1 105 ? -53.133 40.596 2.730 1.00 19.82 98 ALA B C 1
ATOM 3202 O O . ALA B 1 105 ? -52.940 39.544 2.124 1.00 23.58 98 ALA B O 1
ATOM 3204 N N . VAL B 1 106 ? -53.209 40.671 4.048 1.00 17.11 99 VAL B N 1
ATOM 3205 C CA . VAL B 1 106 ? -53.154 39.482 4.871 1.00 17.37 99 VAL B CA 1
ATOM 3206 C C . VAL B 1 106 ? -54.475 39.268 5.612 1.00 23.06 99 VAL B C 1
ATOM 3207 O O . VAL B 1 106 ? -55.058 40.206 6.159 1.00 30.12 99 VAL B O 1
ATOM 3211 N N . THR B 1 107 ? -54.948 38.030 5.600 1.00 12.63 100 THR B N 1
ATOM 3212 C CA . THR B 1 107 ? -56.061 37.616 6.441 1.00 19.75 100 THR B CA 1
ATOM 3213 C C . THR B 1 107 ? -55.581 36.546 7.417 1.00 23.64 100 THR B C 1
ATOM 3214 O O . THR B 1 107 ? -55.029 35.526 7.001 1.00 22.13 100 THR B O 1
A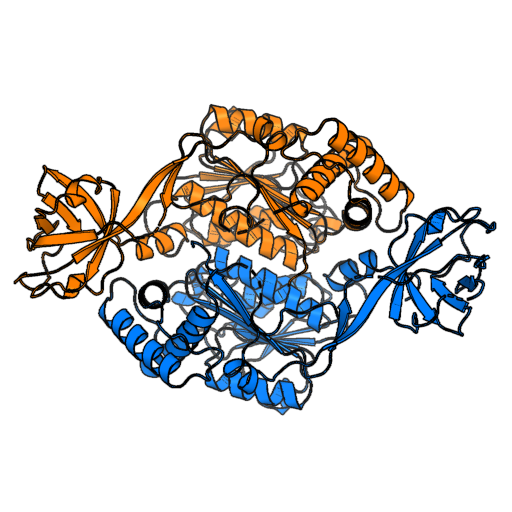TOM 3218 N N . LEU B 1 108 ? -55.801 36.773 8.710 1.00 25.76 101 LEU B N 1
ATOM 3219 C CA . LEU B 1 108 ? -55.395 35.822 9.748 1.00 13.17 101 LEU B CA 1
ATOM 3220 C C . LEU B 1 108 ? -56.545 34.899 10.124 1.00 18.70 101 LEU B C 1
ATOM 3221 O O . LEU B 1 108 ? -57.633 35.356 10.504 1.00 31.01 101 LEU B O 1
ATOM 3226 N N . HIS B 1 109 ? -56.315 33.597 10.027 1.00 17.50 102 HIS B N 1
ATOM 3227 C CA . HIS B 1 109 ? -57.345 32.646 10.416 1.00 16.83 102 HIS B CA 1
ATOM 3228 C C . HIS B 1 109 ? -56.929 31.827 11.633 1.00 23.88 102 HIS B C 1
ATOM 3229 O O . HIS B 1 109 ? -55.823 31.301 11.712 1.00 26.41 102 HIS B O 1
ATOM 3236 N N . ASP B 1 110 ? -57.818 31.739 12.598 1.00 26.08 103 ASP B N 1
ATOM 3237 C CA . ASP B 1 110 ? -57.612 30.819 13.694 1.00 31.85 103 ASP B CA 1
ATOM 3238 C C . ASP B 1 110 ? -58.976 30.607 14.289 1.00 34.25 103 ASP B C 1
ATOM 3239 O O . ASP B 1 110 ? -59.700 31.578 14.555 1.00 31.98 103 ASP B O 1
ATOM 3244 N N . GLN B 1 111 ? -59.344 29.341 14.459 1.00 30.62 104 GLN B N 1
ATOM 3245 C CA . GLN B 1 111 ? -60.571 29.011 15.166 1.00 33.98 104 GLN B CA 1
ATOM 3246 C C . GLN B 1 111 ? -60.306 28.779 16.662 1.00 43.74 104 GLN B C 1
ATOM 3247 O O . GLN B 1 111 ? -61.235 28.760 17.465 1.00 55.13 104 GLN B O 1
ATOM 3253 N N . GLY B 1 112 ? -59.033 28.637 17.029 1.00 30.25 105 GLY B N 1
ATOM 3254 C CA . GLY B 1 112 ? -58.658 28.225 18.362 1.00 24.16 105 GLY B CA 1
ATOM 3255 C C . GLY B 1 112 ? -58.313 29.334 19.338 1.00 34.59 105 GLY B C 1
ATOM 3256 O O . GLY B 1 112 ? -57.900 30.437 18.948 1.00 24.67 105 GLY B O 1
ATOM 3257 N N . THR B 1 113 ? -58.465 29.036 20.628 1.00 32.08 106 THR B N 1
ATOM 3258 C CA . THR B 1 113 ? -58.224 30.049 21.656 1.00 27.26 106 THR B CA 1
ATOM 3259 C C . THR B 1 113 ? -56.802 29.997 22.210 1.00 26.14 106 THR B C 1
ATOM 3260 O O . THR B 1 113 ? -56.164 28.940 22.230 1.00 31.61 106 THR B O 1
ATOM 3264 N N . ALA B 1 114 ? -56.302 31.146 22.644 1.00 24.12 107 ALA B N 1
ATOM 3265 C CA . ALA B 1 114 ? -54.941 31.215 23.146 1.00 26.48 107 ALA B CA 1
ATOM 3266 C C . ALA B 1 114 ? -54.781 30.305 24.373 1.00 30.88 107 ALA B C 1
ATOM 3267 O O . ALA B 1 114 ? -55.513 30.428 25.356 1.00 24.12 107 ALA B O 1
ATOM 3269 N N . GLN B 1 115 ? -53.838 29.371 24.287 1.00 32.25 108 GLN B N 1
ATOM 3270 C CA . GLN B 1 115 ? -53.591 28.415 25.361 1.00 21.05 108 GLN B CA 1
ATOM 3271 C C . GLN B 1 115 ? -52.350 28.773 26.135 1.00 33.71 108 GLN B C 1
ATOM 3272 O O . GLN B 1 115 ? -51.611 29.673 25.743 1.00 37.50 108 GLN B O 1
ATOM 3278 N N . TRP B 1 116 ? -52.122 28.067 27.240 1.00 48.90 109 TRP B N 1
ATOM 3279 C CA . TRP B 1 116 ? -50.943 28.326 28.057 1.00 44.74 109 TRP B CA 1
ATOM 3280 C C . TRP B 1 116 ? -49.674 28.056 27.243 1.00 38.94 109 TRP B C 1
ATOM 3281 O O . TRP B 1 116 ? -48.743 28.861 27.224 1.00 31.09 109 TRP B O 1
ATOM 3292 N N . ALA B 1 117 ? -49.662 26.935 26.536 1.00 39.26 110 ALA B N 1
ATOM 3293 C CA . ALA B 1 117 ? -48.489 26.528 25.782 1.00 35.54 110 ALA B CA 1
ATOM 3294 C C . ALA B 1 117 ? -48.207 27.406 24.549 1.00 40.48 110 ALA B C 1
ATOM 3295 O O . ALA B 1 117 ? -47.134 27.312 23.930 1.00 48.46 110 ALA B O 1
ATOM 3297 N N . ASP B 1 118 ? -49.167 28.256 24.190 1.00 28.55 111 ASP B N 1
ATOM 3298 C CA . ASP B 1 118 ? -49.005 29.110 23.018 1.00 31.01 111 ASP B CA 1
ATOM 3299 C C . ASP B 1 118 ? -48.118 30.300 23.343 1.00 33.36 111 ASP B C 1
ATOM 3300 O O . ASP B 1 118 ? -47.511 30.883 22.462 1.00 44.33 111 ASP B O 1
ATOM 3305 N N . LEU B 1 119 ? -48.050 30.652 24.617 1.00 33.20 112 LEU B N 1
ATOM 3306 C CA . LEU B 1 119 ? -47.535 31.950 25.031 1.00 31.09 112 LEU B CA 1
ATOM 3307 C C . LEU B 1 119 ? -46.023 32.174 24.861 1.00 39.58 112 LEU B C 1
ATOM 3308 O O . LEU B 1 119 ? -45.591 33.311 24.619 1.00 31.22 112 LEU B O 1
ATOM 3313 N N . SER B 1 120 ? -45.215 31.128 25.014 1.00 43.68 113 SER B N 1
ATOM 3314 C CA . SER B 1 120 ? -43.764 31.307 24.944 1.00 31.92 113 SER B CA 1
ATOM 3315 C C . SER B 1 120 ? -43.351 31.824 23.572 1.00 40.96 113 SER B C 1
ATOM 3316 O O . SER B 1 120 ? -42.536 32.737 23.460 1.00 53.84 113 SER B O 1
ATOM 3319 N N . SER B 1 121 ? -43.935 31.240 22.534 1.00 41.12 114 SER B N 1
ATOM 3320 C CA . SER B 1 121 ? -43.796 31.722 21.171 1.00 19.62 114 SER B CA 1
ATOM 3321 C C . SER B 1 121 ? -44.990 32.647 21.009 1.00 32.71 114 SER B C 1
ATOM 3322 O O . SER B 1 121 ? -45.651 32.957 21.996 1.00 64.14 114 SER B O 1
ATOM 3325 N N . GLN B 1 122 ? -45.294 33.095 19.797 1.00 32.54 115 GLN B N 1
ATOM 3326 C CA . GLN B 1 122 ? -46.470 33.942 19.661 1.00 34.86 115 GLN B CA 1
ATOM 3327 C C . GLN B 1 122 ? -46.337 35.122 20.614 1.00 28.10 115 GLN B C 1
ATOM 3328 O O . GLN B 1 122 ? -47.063 35.232 21.599 1.00 24.62 115 GLN B O 1
ATOM 3334 N N . PHE B 1 123 ? -45.380 35.990 20.313 1.00 15.35 116 PHE B N 1
ATOM 3335 C CA . PHE B 1 123 ? -44.990 37.097 21.174 1.00 19.65 116 PHE B CA 1
ATOM 3336 C C . PHE B 1 123 ? -46.139 38.042 21.513 1.00 28.61 116 PHE B C 1
ATOM 3337 O O . PHE B 1 123 ? -46.185 38.586 22.615 1.00 28.62 116 PHE B O 1
ATOM 3345 N N . TYR B 1 124 ? -47.054 38.258 20.579 1.00 26.20 117 TYR B N 1
ATOM 3346 C CA . TYR B 1 124 ? -48.177 39.150 20.844 1.00 30.01 117 TYR B CA 1
ATOM 3347 C C . TYR B 1 124 ? -49.055 38.673 22.008 1.00 30.35 117 TYR B C 1
ATOM 3348 O O . TYR B 1 124 ? -49.522 39.485 22.803 1.00 35.36 117 TYR B O 1
ATOM 3357 N N . LEU B 1 125 ? -49.285 37.367 22.105 1.00 23.75 118 LEU B N 1
ATOM 3358 C CA . LEU B 1 125 ? -50.095 36.815 23.191 1.00 26.04 118 LEU B CA 1
ATOM 3359 C C . LEU B 1 125 ? -49.443 36.921 24.579 1.00 36.69 118 LEU B C 1
ATOM 3360 O O . LEU B 1 125 ? -48.250 36.671 24.735 1.00 41.00 118 LEU B O 1
ATOM 3365 N N . ARG B 1 126 ? -50.249 37.265 25.581 1.00 33.49 119 ARG B N 1
ATOM 3366 C CA . ARG B 1 126 ? -49.821 37.328 26.972 1.00 40.86 119 ARG B CA 1
ATOM 3367 C C . ARG B 1 126 ? -50.771 36.502 27.821 1.00 40.55 119 ARG B C 1
ATOM 3368 O O . ARG B 1 126 ? -51.600 35.759 27.289 1.00 27.86 119 ARG B O 1
ATOM 3376 N N . GLU B 1 127 ? -50.660 36.636 29.140 1.00 48.76 120 GLU B N 1
ATOM 3377 C CA . GLU B 1 127 ? -51.464 35.817 30.038 1.00 40.08 120 GLU B CA 1
ATOM 3378 C C . GLU B 1 127 ? -52.885 36.303 30.079 1.00 30.63 120 GLU B C 1
ATOM 3379 O O . GLU B 1 127 ? -53.816 35.501 30.120 1.00 27.92 120 GLU B O 1
ATOM 3385 N N . GLU B 1 128 ? -53.043 37.621 30.047 1.00 31.58 121 GLU B N 1
ATOM 3386 C CA . GLU B 1 128 ? -54.357 38.256 29.895 1.00 31.03 121 GLU B CA 1
ATOM 3387 C C . GLU B 1 128 ? -55.164 37.714 28.708 1.00 40.08 121 GLU B C 1
ATOM 3388 O O . GLU B 1 128 ? -56.385 37.607 28.797 1.00 42.65 121 GLU B O 1
ATOM 3394 N N . ASP B 1 129 ? -54.488 37.352 27.613 1.00 42.18 122 ASP B N 1
ATOM 3395 C CA . ASP B 1 129 ? -55.172 36.880 26.394 1.00 26.48 122 ASP B CA 1
ATOM 3396 C C . ASP B 1 129 ? -55.685 35.437 26.407 1.00 36.91 122 ASP B C 1
ATOM 3397 O O . ASP B 1 129 ? -56.467 35.071 25.533 1.00 45.61 122 ASP B O 1
ATOM 3402 N N . ILE B 1 130 ? -55.257 34.631 27.377 1.00 37.81 123 ILE B N 1
ATOM 3403 C CA . ILE B 1 130 ? -55.721 33.240 27.493 1.00 40.59 123 ILE B CA 1
ATOM 3404 C C . ILE B 1 130 ? -57.230 33.112 27.347 1.00 29.77 123 ILE B C 1
ATOM 3405 O O . ILE B 1 130 ? -57.980 33.765 28.057 1.00 33.84 123 ILE B O 1
ATOM 3410 N N . GLY B 1 131 ? -57.668 32.293 26.397 1.00 28.06 124 GLY B N 1
ATOM 3411 C CA . GLY B 1 131 ? -59.090 32.118 26.142 1.00 29.29 124 GLY B CA 1
ATOM 3412 C C . GLY B 1 131 ? -59.671 32.995 25.045 1.00 33.33 124 GLY B C 1
ATOM 3413 O O . GLY B 1 131 ? -60.670 32.643 24.435 1.00 44.87 124 GLY B O 1
ATOM 3414 N N . LYS B 1 132 ? -59.071 34.150 24.796 1.00 26.70 125 LYS B N 1
ATOM 3415 C CA . LYS B 1 132 ? -59.431 34.936 23.621 1.00 29.27 125 LYS B CA 1
ATOM 3416 C C . LYS B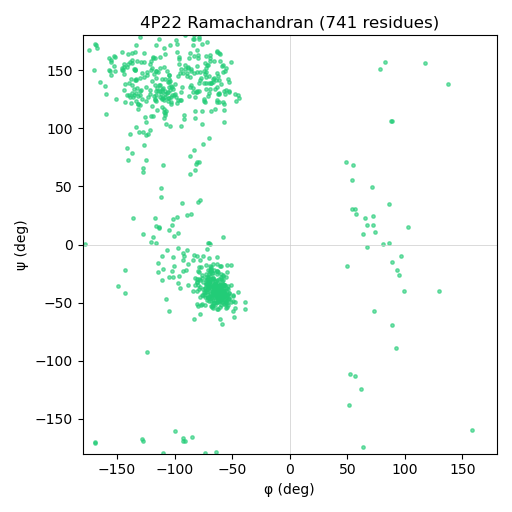 1 132 ? -58.891 34.291 22.325 1.00 27.14 125 LYS B C 1
ATOM 3417 O O . LYS B 1 132 ? -57.802 33.708 22.318 1.00 24.04 125 LYS B O 1
ATOM 3423 N N . ASN B 1 133 ? -59.656 34.397 21.239 1.00 24.35 126 ASN B N 1
ATOM 3424 C CA . ASN B 1 133 ? -59.278 33.803 19.948 1.00 26.93 126 ASN B CA 1
ATOM 3425 C C . ASN B 1 133 ? -57.915 34.287 19.418 1.00 33.45 126 ASN B C 1
ATOM 3426 O O . ASN B 1 133 ? -57.624 35.492 19.390 1.00 29.91 126 ASN B O 1
ATOM 3431 N N . ARG B 1 134 ? -57.085 33.342 18.995 1.00 24.33 127 ARG B N 1
ATOM 3432 C CA . ARG B 1 134 ? -55.711 33.668 18.634 1.00 24.35 127 ARG B CA 1
ATOM 3433 C C . ARG B 1 134 ? -55.605 34.658 17.483 1.00 23.13 127 ARG B C 1
ATOM 3434 O O . ARG B 1 134 ? -54.729 35.523 17.482 1.00 21.35 127 ARG B O 1
ATOM 3442 N N . ALA B 1 135 ? -56.495 34.542 16.506 1.00 23.86 128 ALA B N 1
ATOM 3443 C CA . ALA B 1 135 ? -56.393 35.406 15.341 1.00 25.10 128 ALA B CA 1
ATOM 3444 C C . ALA B 1 135 ? -56.777 36.829 15.717 1.00 26.91 128 ALA B C 1
ATOM 3445 O O . ALA B 1 135 ? -56.068 37.781 15.387 1.00 33.73 128 ALA B O 1
ATOM 3447 N N . GLU B 1 136 ? -57.883 36.964 16.441 1.00 31.03 129 GLU B N 1
ATOM 3448 C CA . GLU B 1 136 ? -58.370 38.282 16.869 1.00 26.72 129 GLU B CA 1
ATOM 3449 C C . GLU B 1 136 ? -57.459 39.032 17.856 1.00 29.21 129 GLU B C 1
ATOM 3450 O O . GLU B 1 136 ? -57.319 40.260 17.752 1.00 26.76 129 GLU B O 1
ATOM 3456 N N . VAL B 1 137 ? -56.824 38.313 18.785 1.00 17.69 130 VAL B N 1
ATOM 3457 C CA . VAL B 1 137 ? -55.846 38.946 19.677 1.00 18.99 130 VAL B CA 1
ATOM 3458 C C . VAL B 1 137 ? -54.634 39.418 18.896 1.00 21.83 130 VAL B C 1
ATOM 3459 O O . VAL B 1 137 ? -54.103 40.502 19.139 1.00 24.37 130 VAL B O 1
ATOM 3463 N N . SER B 1 138 ? -54.202 38.597 17.945 1.00 29.37 131 SER B N 1
ATOM 3464 C CA . SER B 1 138 ? -52.961 38.850 17.212 1.00 24.53 131 SER B CA 1
ATOM 3465 C C . SER B 1 138 ? -53.080 40.086 16.275 1.00 25.56 131 SER B C 1
ATOM 3466 O O . SER B 1 138 ? -52.122 40.898 16.086 1.00 21.51 131 SER B O 1
ATOM 3469 N N . GLN B 1 139 ? -54.303 40.268 15.783 1.00 30.00 132 GLN B N 1
ATOM 3470 C CA . GLN B 1 139 ? -54.613 41.204 14.701 1.00 30.00 132 GLN B CA 1
ATOM 3471 C C . GLN B 1 139 ? -54.302 42.710 14.866 1.00 30.00 132 GLN B C 1
ATOM 3472 O O . GLN B 1 139 ? -53.733 43.277 13.963 1.00 30.00 132 GLN B O 1
ATOM 3478 N N . PRO B 1 140 ? -54.696 43.369 15.985 1.00 28.30 133 PRO B N 1
ATOM 3479 C CA . PRO B 1 140 ? -54.375 44.808 16.040 1.00 18.78 133 PRO B CA 1
ATOM 3480 C C . PRO B 1 140 ? -52.886 45.077 16.032 1.00 26.63 133 PRO B C 1
ATOM 3481 O O . PRO B 1 140 ? -52.466 46.088 15.469 1.00 29.64 133 PRO B O 1
ATOM 3485 N N . ARG B 1 141 ? -52.113 44.199 16.665 1.00 27.94 134 ARG B N 1
ATOM 3486 C CA . ARG B 1 141 ? -50.672 44.405 16.778 1.00 27.78 134 ARG B CA 1
ATOM 3487 C C . ARG B 1 141 ? -50.030 44.182 15.435 1.00 24.83 134 ARG B C 1
ATOM 3488 O O . ARG B 1 141 ? -49.226 45.003 14.984 1.00 23.67 134 ARG B O 1
ATOM 3496 N N . LEU B 1 142 ? -50.394 43.068 14.796 1.00 31.12 135 LEU B N 1
ATOM 3497 C CA . LEU B 1 142 ? -49.985 42.793 13.412 1.00 25.15 135 LEU B CA 1
ATOM 3498 C C . LEU B 1 142 ? -50.350 43.926 12.471 1.00 23.12 135 LEU B C 1
ATOM 3499 O O . LEU B 1 142 ? -49.590 44.233 11.575 1.00 35.53 135 LEU B O 1
ATOM 3504 N N . ALA B 1 143 ? -51.488 44.572 12.703 1.00 19.98 136 ALA B N 1
ATOM 3505 C CA . ALA B 1 143 ? -51.948 45.673 11.862 1.00 13.80 136 ALA B CA 1
ATOM 3506 C C . ALA B 1 143 ? -51.093 46.927 11.972 1.00 22.99 136 ALA B C 1
ATOM 3507 O O . ALA B 1 143 ? -51.090 47.764 11.070 1.00 33.70 136 ALA B O 1
ATOM 3509 N N . GLU B 1 144 ? -50.350 47.059 13.064 1.00 25.44 137 GLU B N 1
ATOM 3510 C CA . GLU B 1 144 ? -49.516 48.245 13.257 1.00 21.20 137 GLU B CA 1
ATOM 3511 C C . GLU B 1 144 ? -48.203 48.189 12.463 1.00 27.45 137 GLU B C 1
ATOM 3512 O O . GLU B 1 144 ? -47.589 49.222 12.191 1.00 23.43 137 GLU B O 1
ATOM 3518 N N . LEU B 1 145 ? -47.802 46.987 12.062 1.00 21.42 138 LEU B N 1
ATOM 3519 C CA . LEU B 1 145 ? -46.528 46.780 11.382 1.00 17.66 138 LEU B CA 1
ATOM 3520 C C . LEU B 1 145 ? -46.345 47.496 10.045 1.00 25.71 138 LEU B C 1
ATOM 3521 O O . LEU B 1 145 ? -45.225 47.816 9.672 1.00 39.00 138 LEU B O 1
ATOM 3526 N N . ASN B 1 146 ? -47.423 47.724 9.309 1.00 27.82 139 ASN B N 1
ATOM 3527 C CA . ASN B 1 146 ? -47.305 48.295 7.971 1.00 17.43 139 ASN B CA 1
ATOM 3528 C C . ASN B 1 146 ? -48.624 48.919 7.548 1.00 27.07 139 ASN B C 1
ATOM 3529 O O . ASN B 1 146 ? -49.615 48.216 7.323 1.00 34.73 139 ASN B O 1
ATOM 3534 N N . SER B 1 147 ? -48.646 50.238 7.430 1.00 26.23 140 SER B N 1
ATOM 3535 C CA . SER B 1 147 ? -49.891 50.937 7.118 1.00 25.98 140 SER B CA 1
ATOM 3536 C C . SER B 1 147 ? -50.396 50.660 5.694 1.00 24.56 140 SER B C 1
ATOM 3537 O O . SER B 1 147 ? -51.575 50.863 5.381 1.00 30.90 140 SER B O 1
ATOM 3540 N N . TYR B 1 148 ? -49.503 50.199 4.833 1.00 17.07 141 TYR B N 1
ATOM 3541 C CA . TYR B 1 148 ? -49.882 49.843 3.467 1.00 20.94 141 TYR B CA 1
ATOM 3542 C C . TYR B 1 148 ? -50.618 48.491 3.363 1.00 29.37 141 TYR B C 1
ATOM 3543 O O . TYR B 1 148 ? -51.316 48.246 2.383 1.00 37.26 141 TYR B O 1
ATOM 3552 N N . VAL B 1 149 ? -50.488 47.638 4.384 1.00 31.87 142 VAL B N 1
ATOM 3553 C CA . VAL B 1 149 ? -51.034 46.273 4.344 1.00 33.50 142 VAL B CA 1
ATOM 3554 C C . VAL B 1 149 ? -52.252 46.056 5.268 1.00 40.54 142 VAL B C 1
ATOM 3555 O O . VAL B 1 149 ? -52.119 46.009 6.486 1.00 51.69 142 VAL B O 1
ATOM 3559 N N . PRO B 1 150 ? -53.446 45.910 4.674 1.00 35.42 143 PRO B N 1
ATOM 3560 C CA . PRO B 1 150 ? -54.677 45.608 5.411 1.00 29.16 143 PRO B CA 1
ATOM 3561 C C . PRO B 1 150 ? -54.614 44.249 6.106 1.00 21.30 143 PRO B C 1
ATOM 3562 O O . PRO B 1 150 ? -54.403 43.236 5.446 1.00 19.38 143 PRO B O 1
ATOM 3566 N N . VAL B 1 151 ? -54.828 44.221 7.419 1.00 24.67 144 VAL B N 1
ATOM 3567 C CA . VAL B 1 151 ? -54.819 42.968 8.169 1.00 17.78 144 VAL B CA 1
ATOM 3568 C C . VAL B 1 151 ? -56.154 42.750 8.874 1.00 17.81 144 VAL B C 1
ATOM 3569 O O . VAL B 1 151 ? -56.649 43.636 9.563 1.00 29.46 144 VAL B O 1
ATOM 3573 N N . THR B 1 152 ? -56.744 41.575 8.712 1.00 7.92 145 THR B N 1
ATOM 3574 C CA . THR B 1 152 ? -58.040 41.328 9.315 1.00 16.43 145 THR B CA 1
ATOM 3575 C C . THR B 1 152 ? -58.094 39.892 9.773 1.00 28.21 145 THR B C 1
ATOM 3576 O O . THR B 1 152 ? -57.359 39.046 9.254 1.00 27.82 145 THR B O 1
ATOM 3580 N N . ALA B 1 153 ? -58.945 39.625 10.762 1.00 25.59 146 ALA B N 1
ATOM 3581 C CA . ALA B 1 153 ? -59.074 38.278 11.319 1.00 18.79 146 ALA B CA 1
ATOM 3582 C C . ALA B 1 153 ? -60.346 37.582 10.846 1.00 24.35 146 ALA B C 1
ATOM 3583 O O . ALA B 1 153 ? -61.390 38.222 10.651 1.00 20.16 146 ALA B O 1
ATOM 3585 N N . TYR B 1 154 ? -60.258 36.269 10.675 1.00 18.25 147 TYR B N 1
ATOM 3586 C CA . TYR B 1 154 ? -61.432 35.463 10.368 1.00 18.31 147 TYR B CA 1
ATOM 3587 C C . TYR B 1 154 ? -61.386 34.224 11.251 1.00 25.48 147 TYR B C 1
ATOM 3588 O O . TYR B 1 154 ? -60.330 33.592 11.389 1.00 31.89 147 TYR B O 1
ATOM 3597 N N . THR B 1 155 ? -62.520 33.895 11.865 1.00 23.91 148 THR B N 1
ATOM 3598 C CA . THR B 1 155 ? -62.548 32.890 12.933 1.00 33.38 148 THR B CA 1
ATOM 3599 C C . THR B 1 155 ? -63.464 31.742 12.579 1.00 41.68 148 THR B C 1
ATOM 3600 O O . THR B 1 155 ? -63.640 30.804 13.361 1.00 38.75 148 THR B O 1
ATOM 3604 N N . GLY B 1 156 ? -64.035 31.823 11.379 1.00 47.16 149 GLY B N 1
ATOM 3605 C CA . GLY B 1 156 ? -64.872 30.761 10.847 1.00 33.47 149 GLY B CA 1
ATOM 3606 C C . GLY B 1 156 ? -64.075 29.642 10.196 1.00 27.97 149 GLY B C 1
ATOM 3607 O O . GLY B 1 156 ? -62.843 29.704 10.104 1.00 25.80 149 GLY B O 1
ATOM 3608 N N . PRO B 1 157 ? -64.778 28.604 9.739 1.00 27.60 150 PRO B N 1
ATOM 3609 C CA . PRO B 1 157 ? -64.153 27.442 9.105 1.00 32.59 150 PRO B CA 1
ATOM 3610 C C . PRO B 1 157 ? -63.627 27.772 7.702 1.00 31.65 150 PRO B C 1
ATOM 3611 O O . PRO B 1 157 ? -64.025 28.780 7.102 1.00 29.04 150 PRO B O 1
ATOM 3615 N N . LEU B 1 158 ? -62.733 26.924 7.198 1.00 27.62 151 LEU B N 1
ATOM 3616 C CA . LEU B 1 158 ? -62.117 27.130 5.895 1.00 28.11 151 LEU B CA 1
ATOM 3617 C C . LEU B 1 158 ? -62.987 26.543 4.797 1.00 29.71 151 LEU B C 1
ATOM 3618 O O . LEU B 1 158 ? -62.684 25.474 4.259 1.00 32.76 151 LEU B O 1
ATOM 3623 N N . VAL B 1 159 ? -64.063 27.262 4.478 1.00 24.30 152 VAL B N 1
ATOM 3624 C CA . VAL B 1 159 ? -64.997 26.903 3.404 1.00 25.94 152 VAL B CA 1
ATOM 3625 C C . VAL B 1 159 ? -64.498 27.375 2.040 1.00 33.19 152 VAL B C 1
ATOM 3626 O O . VAL B 1 159 ? -63.641 28.245 1.953 1.00 40.76 152 VAL B O 1
ATOM 3630 N N . GLU B 1 160 ? -65.051 26.811 0.976 1.00 41.09 153 GLU B N 1
ATOM 3631 C CA . GLU B 1 160 ? -64.617 27.148 -0.375 1.00 34.35 153 GLU B CA 1
ATOM 3632 C C . GLU B 1 160 ? -64.849 28.620 -0.741 1.00 40.21 153 GLU B C 1
ATOM 3633 O O . GLU B 1 160 ? -64.065 29.207 -1.481 1.00 45.95 153 GLU B O 1
ATOM 3639 N N . ASP B 1 161 ? -65.907 29.228 -0.220 1.00 39.35 154 ASP B N 1
ATOM 3640 C CA . ASP B 1 161 ? -66.169 30.629 -0.539 1.00 44.37 154 ASP B CA 1
ATOM 3641 C C . ASP B 1 161 ? -65.102 31.516 0.066 1.00 50.27 154 ASP B C 1
ATOM 3642 O O . ASP B 1 161 ? -64.659 32.486 -0.554 1.00 64.28 154 ASP B O 1
ATOM 3647 N N . PHE B 1 162 ? -64.705 31.183 1.291 1.00 39.46 155 PHE B N 1
ATOM 3648 C CA . PHE B 1 162 ? -63.714 31.967 2.009 1.00 27.87 155 PHE B CA 1
ATOM 3649 C C . PHE B 1 162 ? -62.371 31.852 1.287 1.00 27.34 155 PHE B C 1
ATOM 3650 O O . PHE B 1 162 ? -61.779 32.859 0.887 1.00 32.16 155 PHE B O 1
ATOM 3658 N N . LEU B 1 163 ? -61.942 30.608 1.083 1.00 23.44 156 LEU B N 1
ATOM 3659 C CA . LEU B 1 163 ? -60.704 30.278 0.395 1.00 21.27 156 LEU B CA 1
ATOM 3660 C C . LEU B 1 163 ? -60.558 30.918 -0.981 1.00 24.05 156 LEU B C 1
ATOM 3661 O O . LEU B 1 163 ? -59.470 31.396 -1.322 1.00 23.11 156 LEU B O 1
ATOM 3666 N N . SER B 1 164 ? -61.636 30.934 -1.763 1.00 30.35 157 SER B N 1
ATOM 3667 C CA . SER B 1 164 ? -61.533 31.253 -3.201 1.00 27.16 157 SER B CA 1
ATOM 3668 C C . SER B 1 164 ? -60.906 32.619 -3.483 1.00 23.68 157 SER B C 1
ATOM 3669 O O . SER B 1 164 ? -60.167 32.767 -4.448 1.00 37.31 157 SER B O 1
ATOM 3672 N N . GLY B 1 165 ? -61.174 33.598 -2.626 1.00 22.00 158 GLY B N 1
ATOM 3673 C CA . GLY B 1 165 ? -60.603 34.927 -2.791 1.00 28.27 158 GLY B CA 1
ATOM 3674 C C . GLY B 1 165 ? -59.081 35.067 -2.711 1.00 33.98 158 GLY B C 1
ATOM 3675 O O . GLY B 1 165 ? -58.535 36.077 -3.158 1.00 35.95 158 GLY B O 1
ATOM 3676 N N . PHE B 1 166 ? -58.390 34.068 -2.162 1.00 22.39 159 PHE B N 1
ATOM 3677 C CA . PHE B 1 166 ? -56.948 34.176 -1.950 1.00 22.78 159 PHE B CA 1
ATOM 3678 C C . PHE B 1 166 ? -56.088 33.708 -3.120 1.00 24.21 159 PHE B C 1
ATOM 3679 O O . PHE B 1 166 ? -56.446 32.758 -3.818 1.00 29.98 159 PHE B O 1
ATOM 3687 N N . GLN B 1 167 ? -54.951 34.379 -3.319 1.00 18.13 160 GLN B N 1
ATOM 3688 C CA . GLN B 1 167 ? -53.941 33.918 -4.277 1.00 22.19 160 GLN B CA 1
ATOM 3689 C C . GLN B 1 167 ? -52.978 32.957 -3.612 1.00 27.37 160 GLN B C 1
ATOM 3690 O O . GLN B 1 167 ? -52.496 32.018 -4.243 1.00 27.53 160 GLN B O 1
ATOM 3696 N N . VAL B 1 168 ? -52.700 33.203 -2.334 1.00 31.45 161 VAL B N 1
ATOM 3697 C CA . VAL B 1 168 ? -51.809 32.348 -1.550 1.00 28.14 161 VAL B CA 1
ATOM 3698 C C . VAL B 1 168 ? -52.393 32.001 -0.175 1.00 28.40 161 VAL B C 1
ATOM 3699 O O . VAL B 1 168 ? -52.804 32.887 0.569 1.00 18.34 161 VAL B O 1
ATOM 3703 N N . VAL B 1 169 ? -52.383 30.718 0.172 1.00 23.07 162 VAL B N 1
ATOM 3704 C CA . VAL B 1 169 ? -52.864 30.253 1.464 1.00 17.83 162 VAL B CA 1
ATOM 3705 C C . VAL B 1 169 ? -51.730 29.588 2.242 1.00 28.03 162 VAL B C 1
ATOM 3706 O O . VAL B 1 169 ? -51.059 28.695 1.712 1.00 31.55 162 VAL B O 1
ATOM 3710 N N . VAL B 1 170 ? -51.513 30.021 3.488 1.00 25.40 163 VAL B N 1
ATOM 3711 C CA . VAL B 1 170 ? -50.502 29.411 4.371 1.00 26.92 163 VAL B CA 1
ATOM 3712 C C . VAL B 1 170 ? -51.158 28.634 5.507 1.00 28.75 163 VAL B C 1
ATOM 3713 O O . VAL B 1 170 ? -51.971 29.193 6.262 1.00 28.82 163 VAL B O 1
ATOM 3717 N N . LEU B 1 171 ? -50.793 27.361 5.652 1.00 12.28 164 LEU B N 1
ATOM 3718 C CA . LEU B 1 171 ? -51.305 26.558 6.762 1.00 14.06 164 LEU B CA 1
ATOM 3719 C C . LEU B 1 171 ? -50.281 26.232 7.862 1.00 23.83 164 LEU B C 1
ATOM 3720 O O . LEU B 1 171 ? -49.327 25.493 7.641 1.00 30.29 164 LEU B O 1
ATOM 3725 N N . THR B 1 172 ? -50.496 26.777 9.054 1.00 29.24 165 THR B N 1
ATOM 3726 C CA . THR B 1 172 ? -49.823 26.286 10.258 1.00 26.31 165 THR B CA 1
ATOM 3727 C C . THR B 1 172 ? -50.887 25.648 11.163 1.00 32.39 165 THR B C 1
ATOM 3728 O O . THR B 1 172 ? -52.082 25.909 11.003 1.00 33.03 165 THR B O 1
ATOM 3732 N N . ASN B 1 173 ? -50.465 24.811 12.105 1.00 31.71 166 ASN B N 1
ATOM 3733 C CA . ASN B 1 173 ? -51.362 24.345 13.164 1.00 14.71 166 ASN B CA 1
ATOM 3734 C C . ASN B 1 173 ? -52.619 23.629 12.657 1.00 28.08 166 ASN B C 1
ATOM 3735 O O . ASN B 1 173 ? -53.645 23.611 13.332 1.00 36.12 166 ASN B O 1
ATOM 3740 N N . THR B 1 174 ? -52.539 23.035 11.472 1.00 30.24 167 THR B N 1
ATOM 3741 C CA . THR B 1 174 ? -53.705 22.429 10.830 1.00 15.52 167 THR B CA 1
ATOM 3742 C C . THR B 1 174 ? -53.613 20.910 10.848 1.00 16.82 167 THR B C 1
ATOM 3743 O O . THR B 1 174 ? -52.594 20.346 10.443 1.00 32.09 167 THR B O 1
ATOM 3747 N N . PRO B 1 175 ? -54.681 20.234 11.308 1.00 23.57 168 PRO B N 1
ATOM 3748 C CA . PRO B 1 175 ? -54.691 18.764 11.302 1.00 24.67 168 PRO B CA 1
ATOM 3749 C C . PRO B 1 175 ? -54.509 18.275 9.883 1.00 38.07 168 PRO B C 1
ATOM 3750 O O . PRO B 1 175 ? -54.851 18.985 8.939 1.00 42.88 168 PRO B O 1
ATOM 3754 N N . LEU B 1 176 ? -53.968 17.079 9.730 1.00 43.62 169 LEU B N 1
ATOM 3755 C CA . LEU B 1 176 ? -53.627 16.592 8.407 1.00 32.76 169 LEU B CA 1
ATOM 3756 C C . LEU B 1 176 ? -54.841 16.473 7.482 1.00 38.45 169 LEU B C 1
ATOM 3757 O O . LEU B 1 176 ? -54.774 16.860 6.310 1.00 36.79 169 LEU B O 1
ATOM 3762 N N . GLU B 1 177 ? -55.947 15.955 8.009 1.00 39.42 170 GLU B N 1
ATOM 3763 C CA . GLU B 1 177 ? -57.111 15.695 7.174 1.00 45.83 170 GLU B CA 1
ATOM 3764 C C . GLU B 1 177 ? -57.655 17.012 6.625 1.00 38.15 170 GLU B C 1
ATOM 3765 O O . GLU B 1 177 ? -58.175 17.060 5.515 1.00 41.47 170 GLU B O 1
ATOM 3771 N N . ASP B 1 178 ? -57.496 18.082 7.394 1.00 24.42 171 ASP B N 1
ATOM 3772 C CA . ASP B 1 178 ? -57.848 19.417 6.929 1.00 25.22 171 ASP B CA 1
ATOM 3773 C C . ASP B 1 178 ? -56.820 19.973 5.942 1.00 33.57 171 ASP B C 1
ATOM 3774 O O . ASP B 1 178 ? -57.167 20.731 5.048 1.00 43.20 171 ASP B O 1
ATOM 3779 N N . GLN B 1 179 ? -55.554 19.610 6.113 1.00 38.52 172 GLN B N 1
ATOM 3780 C CA . GLN B 1 179 ? -54.521 20.048 5.187 1.00 29.88 172 GLN B CA 1
ATOM 3781 C C . GLN B 1 179 ? -54.808 19.496 3.807 1.00 29.01 172 GLN B C 1
ATOM 3782 O O . GLN B 1 179 ? -54.698 20.213 2.825 1.00 35.07 172 GLN B O 1
ATOM 3788 N N . LEU B 1 180 ? -55.182 18.220 3.738 1.00 31.19 173 LEU B N 1
ATOM 3789 C CA . LEU B 1 180 ? -55.450 17.559 2.459 1.00 30.85 173 LEU B CA 1
ATOM 3790 C C . LEU B 1 180 ? -56.734 18.047 1.771 1.00 28.48 173 LEU B C 1
ATOM 3791 O O . LEU B 1 180 ? -56.782 18.169 0.549 1.00 27.82 173 LEU B O 1
ATOM 3796 N N . ARG B 1 181 ? -57.775 18.314 2.548 1.00 20.75 174 ARG B N 1
ATOM 3797 C CA . ARG B 1 181 ? -59.010 18.799 1.956 1.00 27.18 174 ARG B CA 1
ATOM 3798 C C . ARG B 1 181 ? -58.785 20.190 1.383 1.00 33.49 174 ARG B C 1
ATOM 3799 O O . ARG B 1 181 ? -59.192 20.478 0.262 1.00 35.54 174 ARG B O 1
ATOM 3807 N N . VAL B 1 182 ? -58.117 21.040 2.152 1.00 22.98 175 VAL B N 1
ATOM 3808 C CA . VAL B 1 182 ? -57.791 22.398 1.718 1.00 15.66 175 VAL B CA 1
ATOM 3809 C C . VAL B 1 182 ? -56.823 22.407 0.523 1.00 31.24 175 VAL B C 1
ATOM 3810 O O . VAL B 1 182 ? -56.906 23.264 -0.359 1.00 38.58 175 VAL B O 1
ATOM 3814 N N . GLY B 1 183 ? -55.915 21.440 0.480 1.00 26.25 176 GLY B N 1
ATOM 3815 C CA . GLY B 1 183 ? -54.899 21.409 -0.563 1.00 30.33 176 GLY B CA 1
ATOM 3816 C C . GLY B 1 183 ? -55.407 20.881 -1.891 1.00 34.42 176 GLY B C 1
ATOM 3817 O O . GLY B 1 183 ? -54.906 21.245 -2.954 1.00 40.45 176 GLY B O 1
ATOM 3818 N N . GLU B 1 184 ? -56.397 19.999 -1.819 1.00 33.05 177 GLU B N 1
ATOM 3819 C CA . GLU B 1 184 ? -57.099 19.520 -2.989 1.00 27.35 177 GLU B CA 1
ATOM 3820 C C . GLU B 1 184 ? -57.808 20.719 -3.606 1.00 33.13 177 GLU B C 1
ATOM 3821 O O . GLU B 1 184 ? -57.796 20.905 -4.828 1.00 31.33 177 GLU B O 1
ATOM 3827 N N . PHE B 1 185 ? -58.396 21.555 -2.753 1.00 25.82 178 PHE B N 1
ATOM 3828 C CA . PHE B 1 185 ? -59.139 22.719 -3.225 1.00 24.84 178 PHE B CA 1
ATOM 3829 C C . PHE B 1 185 ? -58.238 23.773 -3.865 1.00 32.69 178 PHE B C 1
ATOM 3830 O O . PHE B 1 185 ? -58.529 24.266 -4.952 1.00 27.13 178 PHE B O 1
ATOM 3838 N N . CYS B 1 186 ? -57.150 24.122 -3.184 1.00 35.27 179 CYS B N 1
ATOM 3839 C CA . CYS B 1 186 ? -56.247 25.152 -3.672 1.00 28.72 179 CYS B CA 1
ATOM 3840 C C . CYS B 1 186 ? -55.600 24.730 -4.981 1.00 28.64 179 CYS B C 1
ATOM 3841 O O . CYS B 1 186 ? -55.404 25.543 -5.878 1.00 27.81 179 CYS B O 1
ATOM 3844 N N . HIS B 1 187 ? -55.270 23.453 -5.094 1.00 32.94 180 HIS B N 1
ATOM 3845 C CA . HIS B 1 187 ? -54.681 22.950 -6.327 1.00 38.05 180 HIS B CA 1
ATOM 3846 C C . HIS B 1 187 ? -55.660 23.063 -7.500 1.00 39.77 180 HIS B C 1
ATOM 3847 O O . HIS B 1 187 ? -55.272 23.428 -8.609 1.00 39.75 180 HIS B O 1
ATOM 3854 N N . ASN B 1 188 ? -56.931 22.761 -7.250 1.00 41.89 181 ASN B N 1
ATOM 3855 C CA . ASN B 1 188 ? -57.937 22.839 -8.304 1.00 39.91 181 ASN B CA 1
ATOM 3856 C C . ASN B 1 188 ? -58.227 24.266 -8.738 1.00 38.18 181 ASN B C 1
ATOM 3857 O O . ASN B 1 188 ? -58.565 24.502 -9.889 1.00 41.60 181 ASN B O 1
ATOM 3862 N N . ARG B 1 189 ? -58.087 25.215 -7.822 1.00 35.62 182 ARG B N 1
ATOM 3863 C CA . ARG B 1 189 ? -58.335 26.616 -8.145 1.00 34.13 182 ARG B CA 1
ATOM 3864 C C . ARG B 1 189 ? -57.077 27.380 -8.587 1.00 28.53 182 ARG B C 1
ATOM 3865 O O . ARG B 1 189 ? -57.162 28.536 -9.006 1.00 32.72 182 ARG B O 1
ATOM 3873 N N . GLY B 1 190 ? -55.913 26.749 -8.491 1.00 25.29 183 GLY B N 1
ATOM 3874 C CA . GLY B 1 190 ? -54.666 27.453 -8.739 1.00 19.70 183 GLY B CA 1
ATOM 3875 C C . GLY B 1 190 ? -54.252 28.446 -7.661 1.00 19.51 183 GLY B C 1
ATOM 3876 O O . GLY B 1 190 ? -53.529 29.406 -7.934 1.00 24.53 183 GLY B O 1
ATOM 3877 N N . ILE B 1 191 ? -54.733 28.228 -6.440 1.00 27.34 184 ILE B N 1
ATOM 3878 C CA . ILE B 1 191 ? -54.313 29.001 -5.278 1.00 19.88 184 ILE B CA 1
ATOM 3879 C C . ILE B 1 191 ? -53.039 28.325 -4.814 1.00 20.16 184 ILE B C 1
ATOM 3880 O O . ILE B 1 191 ? -52.986 27.098 -4.710 1.00 22.88 184 ILE B O 1
ATOM 3885 N N . LYS B 1 192 ? -51.992 29.108 -4.585 1.00 16.03 185 LYS B N 1
ATOM 3886 C CA . LYS B 1 192 ? -50.699 28.550 -4.191 1.00 19.57 185 LYS B CA 1
ATOM 3887 C C . LYS B 1 192 ? -50.658 28.234 -2.703 1.00 13.34 185 LYS B C 1
ATOM 3888 O O . LYS B 1 192 ? -51.008 29.078 -1.895 1.00 16.51 185 LYS B O 1
ATOM 3894 N N . LEU B 1 193 ? -50.218 27.029 -2.348 1.00 26.60 186 LEU B N 1
ATOM 3895 C CA . LEU B 1 193 ? -50.249 26.546 -0.957 1.00 22.54 186 LEU B CA 1
ATOM 3896 C C . LEU B 1 193 ? -48.866 26.416 -0.314 1.00 19.20 186 LEU B C 1
ATOM 3897 O O . LEU B 1 193 ? -47.945 25.877 -0.915 1.00 33.05 186 LEU B O 1
ATOM 3902 N N . VAL B 1 194 ? -48.733 26.891 0.918 1.00 25.77 187 VAL B N 1
ATOM 3903 C CA . VAL B 1 194 ? -47.549 26.613 1.747 1.00 25.17 187 VAL B CA 1
ATOM 3904 C C . VAL B 1 194 ? -47.928 25.993 3.111 1.00 26.80 187 VAL B C 1
ATOM 3905 O O . VAL B 1 194 ? -48.701 26.570 3.866 1.00 23.59 187 VAL B O 1
ATOM 3909 N N . VAL B 1 195 ? -47.382 24.826 3.428 1.00 33.61 188 VAL B N 1
ATOM 3910 C CA . VAL B 1 195 ? -47.634 24.192 4.723 1.00 27.27 188 VAL B CA 1
ATOM 3911 C C . VAL B 1 195 ? -46.373 24.213 5.578 1.00 28.72 188 VAL B C 1
ATOM 3912 O O . VAL B 1 195 ? -45.317 23.750 5.162 1.00 31.39 188 VAL B O 1
ATOM 3916 N N . ALA B 1 196 ? -46.485 24.752 6.780 1.00 32.99 189 ALA B N 1
ATOM 3917 C CA . ALA B 1 196 ? -45.323 24.923 7.633 1.00 27.41 189 ALA B CA 1
ATOM 3918 C C . ALA B 1 196 ? -45.576 24.381 9.030 1.00 29.15 189 ALA B C 1
ATOM 3919 O O . ALA B 1 196 ? -46.597 24.693 9.645 1.00 30.33 189 ALA B O 1
ATOM 3921 N N . ASP B 1 197 ? -44.631 23.593 9.538 1.00 25.89 190 ASP B N 1
ATOM 3922 C CA . ASP B 1 197 ? -44.788 23.008 10.857 1.00 32.55 190 ASP B CA 1
ATOM 3923 C C . ASP B 1 197 ? -43.531 22.930 11.726 1.00 29.69 190 ASP B C 1
ATOM 3924 O O . ASP B 1 197 ? -42.417 22.829 11.238 1.00 28.71 190 ASP B O 1
ATOM 3929 N N . THR B 1 198 ? -43.743 22.935 13.034 1.00 35.12 191 THR B N 1
ATOM 3930 C CA . THR B 1 198 ? -42.670 22.741 14.002 1.00 23.10 191 THR B CA 1
ATOM 3931 C C . THR B 1 198 ? -43.099 21.700 15.029 1.00 25.13 191 THR B C 1
ATOM 3932 O O . THR B 1 198 ? -44.184 21.785 15.598 1.00 40.09 191 THR B O 1
ATOM 3936 N N . ARG B 1 199 ? -42.260 20.695 15.226 1.00 24.27 192 ARG B N 1
ATOM 3937 C CA . ARG B 1 199 ? -42.420 19.745 16.318 1.00 30.04 192 ARG B CA 1
ATOM 3938 C C . ARG B 1 199 ? -41.136 19.791 17.115 1.00 29.07 192 ARG B C 1
ATOM 3939 O O . ARG B 1 199 ? -40.166 19.130 16.765 1.00 35.20 192 ARG B O 1
ATOM 3947 N N . GLY B 1 200 ? -41.124 20.595 18.170 1.00 34.59 193 GLY B N 1
ATOM 3948 C CA . GLY B 1 200 ? -39.905 20.850 18.918 1.00 35.01 193 GLY B CA 1
ATOM 3949 C C . GLY B 1 200 ? -38.728 21.309 18.076 1.00 32.94 193 GLY B C 1
ATOM 3950 O O . GLY B 1 200 ? -38.769 22.421 17.530 1.00 43.71 193 GLY B O 1
ATOM 3951 N N . LEU B 1 201 ? -37.698 20.458 17.962 1.00 25.66 194 LEU B N 1
ATOM 3952 C CA . LEU B 1 201 ? -36.486 20.777 17.194 1.00 26.87 194 LEU B CA 1
ATOM 3953 C C . LEU B 1 201 ? -36.622 20.479 15.700 1.00 37.73 194 LEU B C 1
ATOM 3954 O O . LEU B 1 201 ? -35.788 20.910 14.895 1.00 40.28 194 LEU B O 1
ATOM 3959 N N . PHE B 1 202 ? -37.665 19.746 15.327 1.00 35.88 195 PHE B N 1
ATOM 3960 C CA . PHE B 1 202 ? -37.884 19.419 13.922 1.00 36.45 195 PHE B CA 1
ATOM 3961 C C . PHE B 1 202 ? -38.807 20.406 13.237 1.00 34.44 195 PHE B C 1
ATOM 3962 O O . PHE B 1 202 ? -39.831 20.798 13.798 1.00 36.40 195 PHE B O 1
ATOM 3970 N N . GLY B 1 203 ? -38.424 20.811 12.028 1.00 24.19 196 GLY B N 1
ATOM 3971 C CA . GLY B 1 203 ? -39.252 21.659 11.189 1.00 16.00 196 GLY B CA 1
ATOM 3972 C C . GLY B 1 203 ? -39.672 20.958 9.904 1.00 29.25 196 GLY B C 1
ATOM 3973 O O . GLY B 1 203 ? -38.947 20.111 9.382 1.00 27.83 196 GLY B O 1
ATOM 3974 N N . GLN B 1 204 ? -40.851 21.311 9.396 1.00 30.62 197 GLN B N 1
ATOM 3975 C CA . GLN B 1 204 ? -41.352 20.776 8.133 1.00 26.91 197 GLN B CA 1
ATOM 3976 C C . GLN B 1 204 ? -41.876 21.889 7.239 1.00 27.28 197 GLN B C 1
ATOM 3977 O O . GLN B 1 204 ? -42.615 22.763 7.699 1.00 22.43 197 GLN B O 1
ATOM 3983 N N . LEU B 1 205 ? -41.511 21.846 5.961 1.00 25.42 198 LEU B N 1
ATOM 3984 C CA . LEU B 1 205 ? -41.892 22.899 5.031 1.00 20.43 198 LEU B CA 1
ATOM 3985 C C . LEU B 1 205 ? -42.348 22.298 3.700 1.00 18.23 198 LEU B C 1
ATOM 3986 O O . LEU B 1 205 ? -41.679 21.426 3.141 1.00 20.80 198 LEU B O 1
ATOM 3991 N N . PHE B 1 206 ? -43.510 22.743 3.221 1.00 17.14 199 PHE B N 1
ATOM 3992 C CA . PHE B 1 206 ? -44.093 22.229 1.979 1.00 16.68 199 PHE B CA 1
ATOM 3993 C C . PHE B 1 206 ? -44.615 23.338 1.079 1.00 22.67 199 PHE B C 1
ATOM 3994 O O . PHE B 1 206 ? -45.207 24.308 1.553 1.00 18.74 199 PHE B O 1
ATOM 4002 N N . CYS B 1 207 ? -44.420 23.174 -0.226 1.00 22.81 200 CYS B N 1
ATOM 4003 C CA . CYS B 1 207 ? -44.912 24.149 -1.191 1.00 24.18 200 CYS B CA 1
ATOM 4004 C C . CYS B 1 207 ? -45.599 23.509 -2.395 1.00 24.12 200 CYS B C 1
ATOM 4005 O O . CYS B 1 207 ? -45.054 22.603 -3.000 1.00 31.22 200 CYS B O 1
ATOM 4008 N N . ASP B 1 208 ? -46.811 23.967 -2.711 1.00 21.00 201 ASP B N 1
ATOM 4009 C CA . ASP B 1 208 ? -47.468 23.639 -3.975 1.00 24.35 201 ASP B CA 1
ATOM 4010 C C . ASP B 1 208 ? -47.856 24.924 -4.698 1.00 31.07 201 ASP B C 1
ATOM 4011 O O . ASP B 1 208 ? -48.832 25.589 -4.335 1.00 30.16 201 ASP B O 1
ATOM 4016 N N . PHE B 1 209 ? -47.101 25.255 -5.740 1.00 24.77 202 PHE B N 1
ATOM 4017 C CA . PHE B 1 209 ? -47.319 26.506 -6.460 1.00 21.20 202 PHE B CA 1
ATOM 4018 C C . PHE B 1 209 ? -48.062 26.228 -7.759 1.00 28.72 202 PHE B C 1
ATOM 4019 O O . PHE B 1 209 ? -48.084 27.058 -8.665 1.00 32.47 202 PHE B O 1
ATOM 4027 N N . GLY B 1 210 ? -48.671 25.054 -7.852 1.00 36.39 203 GLY B N 1
ATOM 4028 C CA . GLY B 1 210 ? -49.468 24.726 -9.011 1.00 42.12 203 GLY B CA 1
ATOM 4029 C C . GLY B 1 210 ? -48.634 24.219 -10.167 1.00 58.24 203 GLY B C 1
ATOM 4030 O O . GLY B 1 210 ? -47.442 24.484 -10.270 1.00 45.62 203 GLY B O 1
ATOM 4031 N N . GLU B 1 211 ? -49.281 23.475 -11.053 1.00 102.29 204 GLU B N 1
ATOM 4032 C CA . GLU B 1 211 ? -48.647 22.995 -12.277 1.00 127.08 204 GLU B CA 1
ATOM 4033 C C . GLU B 1 211 ? -48.405 24.167 -13.228 1.00 128.36 204 GLU B C 1
ATOM 4034 O O . GLU B 1 211 ? -47.897 24.001 -14.338 1.00 134.12 204 GLU B O 1
ATOM 4040 N N . GLU B 1 212 ? -48.775 25.352 -12.756 1.00 114.53 205 GLU B N 1
ATOM 4041 C CA . GLU B 1 212 ? -48.707 26.576 -13.523 1.00 112.67 205 GLU B CA 1
ATOM 4042 C C . GLU B 1 212 ? -47.439 27.340 -13.215 1.00 87.99 205 GLU B C 1
ATOM 4043 O O . GLU B 1 212 ? -47.288 28.489 -13.629 1.00 101.28 205 GLU B O 1
ATOM 4049 N N . MET B 1 213 ? -46.514 26.727 -12.494 1.00 44.02 206 MET B N 1
ATOM 4050 C CA . MET B 1 213 ? -45.374 27.521 -12.041 1.00 49.42 206 MET B CA 1
ATOM 4051 C C . MET B 1 213 ? -44.200 27.602 -13.022 1.00 50.46 206 MET B C 1
ATOM 4052 O O . MET B 1 213 ? -43.682 26.596 -13.513 1.00 51.07 206 MET B O 1
ATOM 4057 N N . ILE B 1 214 ? -43.796 28.836 -13.284 1.00 48.12 207 ILE B N 1
ATOM 4058 C CA . ILE B 1 214 ? -42.724 29.149 -14.208 1.00 42.12 207 ILE B CA 1
ATOM 4059 C C . ILE B 1 214 ? -41.596 29.791 -13.442 1.00 39.77 207 ILE B C 1
ATOM 4060 O O . ILE B 1 214 ? -41.828 30.705 -12.646 1.00 45.21 207 ILE B O 1
ATOM 4065 N N . LEU B 1 215 ? -40.373 29.322 -13.655 1.00 37.59 208 LEU B N 1
ATOM 4066 C CA . LEU B 1 215 ? -39.260 29.916 -12.941 1.00 40.09 208 LEU B CA 1
ATOM 4067 C C . LEU B 1 215 ? -37.961 29.807 -13.676 1.00 44.01 208 LEU B C 1
ATOM 4068 O O . LEU B 1 215 ? -37.759 28.886 -14.459 1.00 53.50 208 LEU B O 1
ATOM 4073 N N . THR B 1 216 ? -37.065 30.744 -13.389 1.00 44.27 209 THR B N 1
ATOM 4074 C CA . THR B 1 216 ? -35.797 30.832 -14.096 1.00 52.19 209 THR B CA 1
ATOM 4075 C C . THR B 1 216 ? -34.719 29.984 -13.410 1.00 59.01 209 THR B C 1
ATOM 4076 O O . THR B 1 216 ? -34.740 29.818 -12.191 1.00 65.97 209 THR B O 1
ATOM 4080 N N . ASP B 1 217 ? -33.794 29.430 -14.194 1.00 63.27 210 ASP B N 1
ATOM 4081 C CA . ASP B 1 217 ? -32.726 28.600 -13.637 1.00 59.82 210 ASP B CA 1
ATOM 4082 C C . ASP B 1 217 ? -31.487 28.504 -14.524 1.00 56.79 210 ASP B C 1
ATOM 4083 O O . ASP B 1 217 ? -31.554 28.773 -15.716 1.00 63.07 210 ASP B O 1
ATOM 4088 N N . SER B 1 218 ? -30.363 28.111 -13.923 1.00 54.45 211 SER B N 1
ATOM 4089 C CA . SER B 1 218 ? -29.103 27.932 -14.633 1.00 43.89 211 SER B CA 1
ATOM 4090 C C . SER B 1 218 ? -29.234 26.815 -15.649 1.00 42.84 211 SER B C 1
ATOM 4091 O O . SER B 1 218 ? -28.897 26.995 -16.818 1.00 62.24 211 SER B O 1
ATOM 4094 N N . GLN B 1 222 ? -19.733 26.053 -20.065 1.00 80.76 215 GLN B N 1
ATOM 4095 C CA . GLN B 1 222 ? -20.995 25.343 -20.288 1.00 79.39 215 GLN B CA 1
ATOM 4096 C C . GLN B 1 222 ? -22.281 26.199 -20.469 1.00 107.48 215 GLN B C 1
ATOM 4097 O O . GLN B 1 222 ? -23.283 25.680 -20.972 1.00 111.26 215 GLN B O 1
ATOM 4103 N N . PRO B 1 223 ? -22.275 27.492 -20.055 1.00 97.77 216 PRO B N 1
ATOM 4104 C CA . PRO B 1 223 ? -23.443 28.291 -20.469 1.00 90.60 216 PRO B CA 1
ATOM 4105 C C . PRO B 1 223 ? -23.383 28.784 -21.930 1.00 85.34 216 PRO B C 1
ATOM 4106 O O . PRO B 1 223 ? -22.319 29.202 -22.403 1.00 81.58 216 PRO B O 1
ATOM 4110 N N . LEU B 1 224 ? -24.528 28.727 -22.614 1.00 70.90 217 LEU B N 1
ATOM 4111 C CA . LEU B 1 224 ? -24.685 29.192 -23.991 1.00 55.26 217 LEU B CA 1
ATOM 4112 C C . LEU B 1 224 ? -24.080 30.576 -24.202 1.00 64.42 217 LEU B C 1
ATOM 4113 O O . LEU B 1 224 ? -24.362 31.511 -23.456 1.00 71.88 217 LEU B O 1
ATOM 4118 N N . SER B 1 225 ? -23.251 30.715 -25.224 1.00 63.60 218 SER B N 1
ATOM 4119 C CA . SER B 1 225 ? -22.641 32.004 -25.501 1.00 58.75 218 SER B CA 1
ATOM 4120 C C . SER B 1 225 ? -22.762 32.359 -26.973 1.00 60.24 218 SER B C 1
ATOM 4121 O O . SER B 1 225 ? -22.940 31.487 -27.825 1.00 68.80 218 SER B O 1
ATOM 4124 N N . ALA B 1 226 ? -22.670 33.649 -27.267 1.00 50.56 219 ALA B N 1
ATOM 4125 C CA . ALA B 1 226 ? -22.750 34.112 -28.644 1.00 49.35 219 ALA B CA 1
ATOM 4126 C C . ALA B 1 226 ? -22.039 35.449 -28.808 1.00 49.91 219 ALA B C 1
ATOM 4127 O O . ALA B 1 226 ? -21.851 36.195 -27.842 1.00 48.38 219 ALA B O 1
ATOM 4129 N N . MET B 1 227 ? -21.625 35.751 -30.028 1.00 44.55 220 MET B N 1
ATOM 4130 C CA . MET B 1 227 ? -20.889 36.978 -30.253 1.00 39.29 220 MET B CA 1
ATOM 4131 C C . MET B 1 227 ? -21.848 38.051 -30.705 1.00 37.29 220 MET B C 1
ATOM 4132 O O . MET B 1 227 ? -22.846 37.765 -31.366 1.00 39.50 220 MET B O 1
ATOM 4137 N N . VAL B 1 228 ? -21.551 39.284 -30.326 1.00 25.20 221 VAL B N 1
ATOM 4138 C CA . VAL B 1 228 ? -22.441 40.392 -30.616 1.00 32.24 221 VAL B CA 1
ATOM 4139 C C . VAL B 1 228 ? -21.966 41.175 -31.824 1.00 37.17 221 VAL B C 1
ATOM 4140 O O . VAL B 1 228 ? -20.803 41.579 -31.897 1.00 42.86 221 VAL B O 1
ATOM 4144 N N . SER B 1 229 ? -22.876 41.392 -32.767 1.00 38.45 222 SER B N 1
ATOM 4145 C CA . SER B 1 229 ? -22.565 42.144 -33.976 1.00 25.89 222 SER B CA 1
ATOM 4146 C C . SER B 1 229 ? -22.982 43.603 -33.862 1.00 27.77 222 SER B C 1
ATOM 4147 O O . SER B 1 229 ? -22.321 44.482 -34.400 1.00 35.40 222 SER B O 1
ATOM 4150 N N . MET B 1 230 ? -24.064 43.869 -33.144 1.00 30.60 223 MET B N 1
ATOM 4151 C CA . MET B 1 230 ? -24.460 45.250 -32.895 1.00 31.00 223 MET B CA 1
ATOM 4152 C C . MET B 1 230 ? -25.329 45.394 -31.665 1.00 31.80 223 MET B C 1
ATOM 4153 O O . MET B 1 230 ? -26.076 44.482 -31.304 1.00 31.05 223 MET B O 1
ATOM 4158 N N . VAL B 1 231 ? -25.224 46.547 -31.019 1.00 26.71 224 VAL B N 1
ATOM 4159 C CA . VAL B 1 231 ? -26.200 46.927 -30.014 1.00 38.23 224 VAL B CA 1
ATOM 4160 C C . VAL B 1 231 ? -26.685 48.341 -30.294 1.00 23.66 224 VAL B C 1
ATOM 4161 O O . VAL B 1 231 ? -25.892 49.274 -30.317 1.00 31.30 224 VAL B O 1
ATOM 4165 N N . THR B 1 232 ? -27.984 48.504 -30.521 1.00 26.12 225 THR B N 1
ATOM 4166 C CA . THR B 1 232 ? -28.518 49.843 -30.724 1.00 32.94 225 THR B CA 1
ATOM 4167 C C . THR B 1 232 ? -28.549 50.569 -29.406 1.00 46.01 225 THR B C 1
ATOM 4168 O O . THR B 1 232 ? -28.573 49.956 -28.331 1.00 45.87 225 THR B O 1
ATOM 4172 N N . LYS B 1 233 ? -28.540 51.889 -29.510 1.00 45.64 226 LYS B N 1
ATOM 4173 C CA . LYS B 1 233 ? -28.674 52.771 -28.371 1.00 32.80 226 LYS B CA 1
ATOM 4174 C C . LYS B 1 233 ? -30.101 53.293 -28.443 1.00 44.56 226 LYS B C 1
ATOM 4175 O O . LYS B 1 233 ? -30.414 54.172 -29.251 1.00 49.66 226 LYS B O 1
ATOM 4181 N N . ASP B 1 234 ? -30.976 52.732 -27.615 1.00 40.52 227 ASP B N 1
ATOM 4182 C CA . ASP B 1 234 ? -32.400 52.958 -27.783 1.00 50.90 227 ASP B CA 1
ATOM 4183 C C . ASP B 1 234 ? -33.169 52.433 -26.567 1.00 46.88 227 ASP B C 1
ATOM 4184 O O . ASP B 1 234 ? -32.604 51.799 -25.680 1.00 44.81 227 ASP B O 1
ATOM 4189 N N . ASN B 1 235 ? -34.464 52.710 -26.530 1.00 49.39 228 ASN B N 1
ATOM 4190 C CA . ASN B 1 235 ? -35.323 52.223 -25.464 1.00 40.48 228 ASN B CA 1
ATOM 4191 C C . ASN B 1 235 ? -36.465 51.372 -26.017 1.00 38.33 228 ASN B C 1
ATOM 4192 O O . ASN B 1 235 ? -37.459 51.897 -26.490 1.00 42.39 228 ASN B O 1
ATOM 4197 N N . PRO B 1 236 ? -36.319 50.046 -25.986 1.00 35.51 229 PRO B N 1
ATOM 4198 C CA . PRO B 1 236 ? -35.185 49.279 -25.462 1.00 37.75 229 PRO B CA 1
ATOM 4199 C C . PRO B 1 236 ? -34.035 49.229 -26.468 1.00 38.08 229 PRO B C 1
ATOM 4200 O O . PRO B 1 236 ? -34.215 49.576 -27.638 1.00 44.54 229 PRO B O 1
ATOM 4204 N N . GLY B 1 237 ? -32.867 48.789 -26.026 1.00 31.92 230 GLY B N 1
ATOM 4205 C CA . GLY B 1 237 ? -31.757 48.609 -26.946 1.00 26.00 230 GLY B CA 1
ATOM 4206 C C . GLY B 1 237 ? -31.980 47.293 -27.636 1.00 30.69 230 GLY B C 1
ATOM 4207 O O . GLY B 1 237 ? -32.650 46.426 -27.068 1.00 46.82 230 GLY B O 1
ATOM 4208 N N . VAL B 1 238 ? -31.447 47.136 -28.848 1.00 29.17 231 VAL B N 1
ATOM 4209 C CA . VAL B 1 238 ? -31.609 45.880 -29.594 1.00 33.50 231 VAL B CA 1
ATOM 4210 C C . VAL B 1 238 ? -30.247 45.308 -29.993 1.00 32.30 231 VAL B C 1
ATOM 4211 O O . VAL B 1 238 ? -29.370 46.042 -30.445 1.00 35.17 231 VAL B O 1
ATOM 4215 N N . VAL B 1 239 ? -30.076 44.003 -29.814 1.00 19.63 232 VAL B N 1
ATOM 4216 C CA . VAL B 1 239 ? -28.821 43.332 -30.111 1.00 30.89 232 VAL B CA 1
ATOM 4217 C C . VAL B 1 239 ? -28.899 42.580 -31.446 1.00 38.13 232 VAL B C 1
ATOM 4218 O O . VAL B 1 239 ? -29.888 41.916 -31.716 1.00 46.99 232 VAL B O 1
ATOM 4222 N N . THR B 1 240 ? -27.870 42.684 -32.284 1.00 34.86 233 THR B N 1
ATOM 4223 C CA . THR B 1 240 ? -27.792 41.851 -33.487 1.00 33.23 233 THR B CA 1
ATOM 4224 C C . THR B 1 240 ? -26.746 40.750 -33.285 1.00 38.42 233 THR B C 1
ATOM 4225 O O . THR B 1 240 ? -25.623 41.025 -32.857 1.00 43.36 233 THR B O 1
ATOM 4229 N N . CYS B 1 241 ? -27.119 39.509 -33.601 1.00 30.16 234 CYS B N 1
ATOM 4230 C CA . CYS B 1 241 ? -26.284 38.342 -33.315 1.00 32.05 234 CYS B CA 1
ATOM 4231 C C . CYS B 1 241 ? -26.358 37.259 -34.411 1.00 40.42 234 CYS B C 1
ATOM 4232 O O . CYS B 1 241 ? -27.439 36.740 -34.719 1.00 42.18 234 CYS B O 1
ATOM 4235 N N . LEU B 1 242 ? -25.198 36.912 -34.972 1.00 46.15 235 LEU B N 1
ATOM 4236 C CA . LEU B 1 242 ? -25.092 36.043 -36.155 1.00 44.88 235 LEU B CA 1
ATOM 4237 C C . LEU B 1 242 ? -24.714 34.601 -35.847 1.00 59.53 235 LEU B C 1
ATOM 4238 O O . LEU B 1 242 ? -24.757 33.748 -36.738 1.00 54.98 235 LEU B O 1
ATOM 4243 N N . ASP B 1 243 ? -24.305 34.355 -34.600 1.00 64.25 236 ASP B N 1
ATOM 4244 C CA . ASP B 1 243 ? -23.839 33.049 -34.137 1.00 53.70 236 ASP B CA 1
ATOM 4245 C C . ASP B 1 243 ? -24.870 31.954 -34.400 1.00 58.27 236 ASP B C 1
ATOM 4246 O O . ASP B 1 243 ? -26.070 32.223 -34.445 1.00 49.53 236 ASP B O 1
ATOM 4251 N N . GLU B 1 244 ? -24.418 30.716 -34.580 1.00 64.59 237 GLU B N 1
ATOM 4252 C CA . GLU B 1 244 ? -25.371 29.625 -34.750 1.00 70.46 237 GLU B CA 1
ATOM 4253 C C . GLU B 1 244 ? -25.997 29.354 -33.396 1.00 68.30 237 GLU B C 1
ATOM 4254 O O . GLU B 1 244 ? -27.118 28.846 -33.306 1.00 62.47 237 GLU B O 1
ATOM 4260 N N . ALA B 1 245 ? -25.255 29.712 -32.348 1.00 67.79 238 ALA B N 1
ATOM 4261 C CA . ALA B 1 245 ? -25.724 29.623 -30.967 1.00 63.47 238 ALA B CA 1
ATOM 4262 C C . ALA B 1 245 ? -26.973 30.473 -30.734 1.00 59.64 238 ALA B C 1
ATOM 4263 O O . ALA B 1 245 ? -27.777 30.164 -29.851 1.00 49.27 238 ALA B O 1
ATOM 4265 N N . ARG B 1 246 ? -27.143 31.519 -31.549 1.00 60.25 239 ARG B N 1
ATOM 4266 C CA . ARG B 1 246 ? -28.254 32.472 -31.417 1.00 59.01 239 ARG B CA 1
ATOM 4267 C C . ARG B 1 246 ? -29.619 31.807 -31.331 1.00 64.23 239 ARG B C 1
ATOM 4268 O O . ARG B 1 246 ? -30.590 32.430 -30.903 1.00 68.30 239 ARG B O 1
ATOM 4276 N N . HIS B 1 247 ? -29.689 30.546 -31.742 1.00 67.48 240 HIS B N 1
ATOM 4277 C CA . HIS B 1 247 ? -30.954 29.835 -31.808 1.00 72.67 240 HIS B CA 1
ATOM 4278 C C . HIS B 1 247 ? -31.435 29.403 -30.433 1.00 74.69 240 HIS B C 1
ATOM 4279 O O . HIS B 1 247 ? -32.639 29.301 -30.194 1.00 81.06 240 HIS B O 1
ATOM 4286 N N . GLY B 1 248 ? -30.487 29.168 -29.532 1.00 68.22 241 GLY B N 1
ATOM 4287 C CA . GLY B 1 248 ? -30.800 28.748 -28.178 1.00 64.22 241 GLY B CA 1
ATOM 4288 C C . GLY B 1 248 ? -31.464 29.808 -27.314 1.00 62.59 241 GLY B C 1
ATOM 4289 O O . GLY B 1 248 ? -32.206 29.488 -26.380 1.00 68.70 241 GLY B O 1
ATOM 4290 N N . PHE B 1 249 ? -31.206 31.074 -27.625 1.00 57.13 242 PHE B N 1
ATOM 4291 C CA . PHE B 1 249 ? -31.757 32.181 -26.843 1.00 58.40 242 PHE B CA 1
ATOM 4292 C C . PHE B 1 249 ? -33.252 32.379 -27.122 1.00 60.74 242 PHE B C 1
ATOM 4293 O O . PHE B 1 249 ? -33.643 32.586 -28.274 1.00 74.86 242 PHE B O 1
ATOM 4301 N N . GLU B 1 250 ? -34.082 32.327 -26.078 1.00 42.68 243 GLU B N 1
ATOM 4302 C CA . GLU B 1 250 ? -35.514 32.610 -26.233 1.00 42.76 243 GLU B CA 1
ATOM 4303 C C . GLU B 1 250 ? -35.970 33.799 -25.400 1.00 36.59 243 GLU B C 1
ATOM 4304 O O . GLU B 1 250 ? -35.292 34.180 -24.457 1.00 44.13 243 GLU B O 1
ATOM 4310 N N . SER B 1 251 ? -37.112 34.383 -25.762 1.00 37.40 244 SER B N 1
ATOM 4311 C CA . SER B 1 251 ? -37.693 35.497 -25.012 1.00 31.05 244 SER B CA 1
ATOM 4312 C C . SER B 1 251 ? -37.894 35.101 -23.572 1.00 37.28 244 SER B C 1
ATOM 4313 O O . SER B 1 251 ? -38.458 34.052 -23.295 1.00 35.74 244 SER B O 1
ATOM 4316 N N . GLY B 1 252 ? -37.409 35.935 -22.658 1.00 41.72 245 GLY B N 1
ATOM 4317 C CA . GLY B 1 252 ? -37.505 35.651 -21.239 1.00 28.19 245 GLY B CA 1
ATOM 4318 C C . GLY B 1 252 ? -36.269 35.018 -20.639 1.00 37.29 245 GLY B C 1
ATOM 4319 O O . GLY B 1 252 ? -36.181 34.879 -19.420 1.00 41.70 245 GLY B O 1
ATOM 4320 N N . ASP B 1 253 ? -35.323 34.614 -21.486 1.00 41.84 246 ASP B N 1
ATOM 4321 C CA . ASP B 1 253 ? -33.989 34.243 -21.018 1.00 39.73 246 ASP B CA 1
ATOM 4322 C C . ASP B 1 253 ? -33.415 35.455 -20.297 1.00 40.29 246 ASP B C 1
ATOM 4323 O O . ASP B 1 253 ? -33.732 36.592 -20.648 1.00 42.16 246 ASP B O 1
ATOM 4328 N N . PHE B 1 254 ? -32.581 35.238 -19.286 1.00 33.84 247 PHE B N 1
ATOM 4329 C CA . PHE B 1 254 ? -31.830 36.358 -18.740 1.00 16.60 247 PHE B CA 1
ATOM 4330 C C . PHE B 1 254 ? -30.410 36.264 -19.232 1.00 29.62 247 PHE B C 1
ATOM 4331 O O . PHE B 1 254 ? -29.830 35.176 -19.322 1.00 36.19 247 PHE B O 1
ATOM 4339 N N . VAL B 1 255 ? -29.849 37.420 -19.546 1.00 23.99 248 VAL B N 1
ATOM 4340 C CA . VAL B 1 255 ? -28.647 37.475 -20.352 1.00 19.23 248 VAL B CA 1
ATOM 4341 C C . VAL B 1 255 ? -27.627 38.455 -19.749 1.00 21.29 248 VAL B C 1
ATOM 4342 O O . VAL B 1 255 ? -28.003 39.408 -19.072 1.00 31.44 248 VAL B O 1
ATOM 4346 N N . SER B 1 256 ? -26.339 38.216 -19.953 1.00 24.36 249 SER B N 1
ATOM 4347 C CA . SER B 1 256 ? -25.336 39.205 -19.528 1.00 32.56 249 SER B CA 1
ATOM 4348 C C . SER B 1 256 ? -24.195 39.347 -20.540 1.00 31.75 249 SER B C 1
ATOM 4349 O O . SER B 1 256 ? -24.009 38.482 -21.400 1.00 21.98 249 SER B O 1
ATOM 4352 N N . PHE B 1 257 ? -23.419 40.426 -20.418 1.00 34.60 250 PHE B N 1
ATOM 4353 C CA . PHE B 1 257 ? -22.343 40.708 -21.382 1.00 30.02 250 PHE B CA 1
ATOM 4354 C C . PHE B 1 257 ? -20.943 40.873 -20.781 1.00 33.51 250 PHE B C 1
ATOM 4355 O O . PHE B 1 257 ? -20.762 41.344 -19.651 1.00 32.84 250 PHE B O 1
ATOM 4363 N N . SER B 1 258 ? -19.946 40.485 -21.562 1.00 28.70 251 SER B N 1
ATOM 4364 C CA . SER B 1 258 ? -18.582 40.930 -21.324 1.00 26.73 251 SER B CA 1
ATOM 4365 C C . SER B 1 258 ? -17.956 41.301 -22.656 1.00 38.49 251 SER B C 1
ATOM 4366 O O . SER B 1 258 ? -18.496 40.958 -23.712 1.00 38.07 251 SER B O 1
ATOM 4369 N N . GLU B 1 259 ? -16.830 42.012 -22.595 1.00 43.55 252 GLU B N 1
ATOM 4370 C CA . GLU B 1 259 ? -16.013 42.351 -23.771 1.00 37.27 252 GLU B CA 1
ATOM 4371 C C . GLU B 1 259 ? -16.663 43.314 -24.775 1.00 38.96 252 GLU B C 1
ATOM 4372 O O . GLU B 1 259 ? -16.218 43.418 -25.918 1.00 51.97 252 GLU B O 1
ATOM 4378 N N . VAL B 1 260 ? -17.708 44.011 -24.354 1.00 38.41 253 VAL B N 1
ATOM 4379 C CA . VAL B 1 260 ? -18.384 44.972 -25.220 1.00 40.43 253 VAL B CA 1
ATOM 4380 C C . VAL B 1 260 ? -17.592 46.280 -25.290 1.00 36.36 253 VAL B C 1
ATOM 4381 O O . VAL B 1 260 ? -17.177 46.820 -24.271 1.00 44.32 253 VAL B O 1
ATOM 4385 N N . GLN B 1 261 ? -17.380 46.780 -26.501 1.00 38.08 254 GLN B N 1
ATOM 4386 C CA . GLN B 1 261 ? -16.638 48.019 -26.711 1.00 35.12 254 GLN B CA 1
ATOM 4387 C C . GLN B 1 261 ? -17.549 49.182 -27.075 1.00 37.56 254 GLN B C 1
ATOM 4388 O O . GLN B 1 261 ? -18.492 49.032 -27.846 1.00 47.57 254 GLN B O 1
ATOM 4394 N N . GLY B 1 262 ? -17.254 50.349 -26.525 1.00 36.54 255 GLY B N 1
ATOM 4395 C CA . GLY B 1 262 ? -18.089 51.510 -26.741 1.00 33.94 255 GLY B CA 1
ATOM 4396 C C . GLY B 1 262 ? -19.191 51.584 -25.710 1.00 37.82 255 GLY B C 1
ATOM 4397 O O . GLY B 1 262 ? -19.194 52.454 -24.848 1.00 40.57 255 GLY B O 1
ATOM 4398 N N . MET B 1 263 ? -20.138 50.661 -25.796 1.00 43.79 256 MET B N 1
ATOM 4399 C CA . MET B 1 263 ? -21.241 50.628 -24.851 1.00 38.49 256 MET B CA 1
ATOM 4400 C C . MET B 1 263 ? -20.816 49.814 -23.625 1.00 35.42 256 MET B C 1
ATOM 4401 O O . MET B 1 263 ? -21.413 48.788 -23.284 1.00 24.98 256 MET B O 1
ATOM 4406 N N . VAL B 1 264 ? -19.770 50.290 -22.963 1.00 39.47 257 VAL B N 1
ATOM 4407 C CA . VAL B 1 264 ? -19.166 49.556 -21.853 1.00 46.05 257 VAL B CA 1
ATOM 4408 C C . VAL B 1 264 ? -20.100 49.278 -20.671 1.00 33.71 257 VAL B C 1
ATOM 4409 O O . VAL B 1 264 ? -19.962 48.263 -19.995 1.00 41.66 257 VAL B O 1
ATOM 4413 N N . GLU B 1 265 ? -21.088 50.140 -20.466 1.00 24.24 258 GLU B N 1
ATOM 4414 C CA . GLU B 1 265 ? -22.064 49.960 -19.386 1.00 31.26 258 GLU B CA 1
ATOM 4415 C C . GLU B 1 265 ? -22.782 48.606 -19.381 1.00 40.00 258 GLU B C 1
ATOM 4416 O O . GLU B 1 265 ? -23.367 48.205 -18.367 1.00 58.71 258 GLU B O 1
ATOM 4422 N N . LEU B 1 266 ? -22.720 47.910 -20.511 1.00 33.42 259 LEU B N 1
ATOM 4423 C CA . LEU B 1 266 ? -23.321 46.592 -20.682 1.00 31.84 259 LEU B CA 1
ATOM 4424 C C . LEU B 1 266 ? -22.540 45.470 -20.015 1.00 34.11 259 LEU B C 1
ATOM 4425 O O . LEU B 1 266 ? -23.121 44.443 -19.658 1.00 42.65 259 LEU B O 1
ATOM 4430 N N . ASN B 1 267 ? -21.229 45.653 -19.850 1.00 32.30 260 ASN B N 1
ATOM 4431 C CA . ASN B 1 267 ? -20.387 44.621 -19.223 1.00 39.03 260 ASN B CA 1
ATOM 4432 C C . ASN B 1 267 ? -20.580 44.507 -17.706 1.00 32.26 260 ASN B C 1
ATOM 4433 O O . ASN B 1 267 ? -20.586 43.412 -17.119 1.00 34.69 260 ASN B O 1
ATOM 4438 N N . GLY B 1 268 ? -20.768 45.643 -17.065 1.00 34.48 261 GLY B N 1
ATOM 4439 C CA . GLY B 1 268 ? -21.049 45.614 -15.645 1.00 59.92 261 GLY B CA 1
ATOM 4440 C C . GLY B 1 268 ? -22.370 44.994 -15.212 1.00 52.37 261 GLY B C 1
ATOM 4441 O O . GLY B 1 268 ? -22.421 44.349 -14.167 1.00 42.83 261 GLY B O 1
ATOM 4442 N N . ASN B 1 269 ? -23.417 45.165 -16.022 1.00 49.38 262 ASN B N 1
ATOM 4443 C CA . ASN B 1 269 ? -24.807 45.106 -15.543 1.00 52.32 262 ASN B CA 1
ATOM 4444 C C . ASN B 1 269 ? -25.357 43.780 -15.023 1.00 42.02 262 ASN B C 1
ATOM 4445 O O . ASN B 1 269 ? -24.841 42.710 -15.351 1.00 40.11 262 ASN B O 1
ATOM 4450 N N . GLN B 1 270 ? -26.414 43.877 -14.209 1.00 39.46 263 GLN B N 1
ATOM 4451 C CA . GLN B 1 270 ? -27.174 42.706 -13.749 1.00 32.61 263 GLN B CA 1
ATOM 4452 C C . GLN B 1 270 ? -27.807 42.052 -14.970 1.00 29.75 263 GLN B C 1
ATOM 4453 O O . GLN B 1 270 ? -28.159 42.755 -15.917 1.00 29.69 263 GLN B O 1
ATOM 4459 N N . PRO B 1 271 ? -27.961 40.713 -14.951 1.00 25.27 264 PRO B N 1
ATOM 4460 C CA . PRO B 1 271 ? -28.549 40.016 -16.099 1.00 28.38 264 PRO B CA 1
ATOM 4461 C C . PRO B 1 271 ? -29.887 40.632 -16.481 1.00 31.53 264 PRO B C 1
ATOM 4462 O O . PRO B 1 271 ? -30.702 40.875 -15.595 1.00 30.55 264 PRO B O 1
ATOM 4466 N N . MET B 1 272 ? -30.087 40.927 -17.767 1.00 31.67 265 MET B N 1
ATOM 4467 C CA . MET B 1 272 ? -31.324 41.556 -18.219 1.00 37.84 265 MET B CA 1
ATOM 4468 C C . MET B 1 272 ? -32.166 40.571 -19.013 1.00 43.88 265 MET B C 1
ATOM 4469 O O . MET B 1 272 ? -31.633 39.637 -19.627 1.00 35.48 265 MET B O 1
ATOM 4474 N N . GLU B 1 273 ? -33.481 40.796 -18.998 1.00 39.46 266 GLU B N 1
ATOM 4475 C CA . GLU B 1 273 ? -34.424 39.937 -19.700 1.00 27.69 266 GLU B CA 1
ATOM 4476 C C . GLU B 1 273 ? -34.408 40.228 -21.200 1.00 35.12 266 GLU B C 1
ATOM 4477 O O . GLU B 1 273 ? -34.262 41.374 -21.628 1.00 30.63 266 GLU B O 1
ATOM 4483 N N . ILE B 1 274 ? -34.565 39.176 -21.992 1.00 37.93 267 ILE B N 1
ATOM 4484 C CA . ILE B 1 274 ? -34.392 39.246 -23.436 1.00 28.65 267 ILE B CA 1
ATOM 4485 C C . ILE B 1 274 ? -35.753 39.068 -24.090 1.00 33.56 267 ILE B C 1
ATOM 4486 O O . ILE B 1 274 ? -36.532 38.202 -23.685 1.00 43.41 267 ILE B O 1
ATOM 4491 N N . LYS B 1 275 ? -36.060 39.926 -25.059 1.00 29.01 268 LYS B N 1
ATOM 4492 C CA . LYS B 1 275 ? -37.189 39.702 -25.963 1.00 33.67 268 LYS B CA 1
ATOM 4493 C C . LYS B 1 275 ? -36.653 39.526 -27.395 1.00 39.65 268 LYS B C 1
ATOM 4494 O O . LYS B 1 275 ? -35.937 40.389 -27.917 1.00 27.16 268 LYS B O 1
ATOM 4500 N N . VAL B 1 276 ? -36.986 38.399 -28.018 1.00 46.48 269 VAL B N 1
ATOM 4501 C CA . VAL B 1 276 ? -36.504 38.083 -29.361 1.00 43.00 269 VAL B CA 1
ATOM 4502 C C . VAL B 1 276 ? -37.412 38.687 -30.444 1.00 43.41 269 VAL B C 1
ATOM 4503 O O . VAL B 1 276 ? -38.636 38.616 -30.350 1.00 41.59 269 VAL B O 1
ATOM 4507 N N . LEU B 1 277 ? -36.805 39.287 -31.468 1.00 42.07 270 LEU B N 1
ATOM 4508 C CA . LEU B 1 277 ? -37.551 40.023 -32.486 1.00 34.22 270 LEU B CA 1
ATOM 4509 C C . LEU B 1 277 ? -37.465 39.370 -33.865 1.00 35.81 270 LEU B C 1
ATOM 4510 O O . LEU B 1 277 ? -38.329 39.563 -34.722 1.00 42.06 270 LEU B O 1
ATOM 4515 N N . GLY B 1 278 ? -36.418 38.586 -34.069 1.00 33.90 271 GLY B N 1
ATOM 4516 C CA . GLY B 1 278 ? -36.213 37.909 -35.330 1.00 38.69 271 GLY B CA 1
ATOM 4517 C C . GLY B 1 278 ? -35.106 36.895 -35.178 1.00 48.26 271 GLY B C 1
ATOM 4518 O O . GLY B 1 278 ? -34.665 36.633 -34.062 1.00 45.68 271 GLY B O 1
ATOM 4519 N N . PRO B 1 279 ? -34.647 36.320 -36.300 1.00 51.82 272 PRO B N 1
ATOM 4520 C CA . PRO B 1 279 ? -33.568 35.325 -36.281 1.00 45.63 272 PRO B CA 1
ATOM 4521 C C . PRO B 1 279 ? -32.221 35.940 -35.901 1.00 45.02 272 PRO B C 1
ATOM 4522 O O . PRO B 1 279 ? -31.350 35.220 -35.420 1.00 51.46 272 PRO B O 1
ATOM 4526 N N . TYR B 1 280 ? -32.043 37.243 -36.096 1.00 35.24 273 TYR B N 1
ATOM 4527 C CA . TYR B 1 280 ? -30.742 37.834 -35.812 1.00 36.87 273 TYR B CA 1
ATOM 4528 C C . TYR B 1 280 ? -30.744 38.871 -34.692 1.00 41.58 273 TYR B C 1
ATOM 4529 O O . TYR B 1 280 ? -29.696 39.451 -34.390 1.00 37.90 273 TYR B O 1
ATOM 4538 N N . THR B 1 281 ? -31.904 39.111 -34.079 1.00 33.82 274 THR B N 1
ATOM 4539 C CA . THR B 1 281 ? -32.034 40.226 -33.136 1.00 27.36 274 THR B CA 1
ATOM 4540 C C . THR B 1 281 ? -32.870 39.913 -31.928 1.00 31.78 274 THR B C 1
ATOM 4541 O O . THR B 1 281 ? -33.701 39.010 -31.941 1.00 33.25 274 THR B O 1
ATOM 4545 N N . PHE B 1 282 ? -32.619 40.650 -30.851 1.00 32.59 275 PHE B N 1
ATOM 4546 C CA . PHE B 1 282 ? -33.412 40.561 -29.630 1.00 26.12 275 PHE B CA 1
ATOM 4547 C C . PHE B 1 282 ? -33.296 41.870 -28.854 1.00 24.92 275 PHE B C 1
ATOM 4548 O O . PHE B 1 282 ? -32.347 42.625 -29.052 1.00 26.26 275 PHE B O 1
ATOM 4556 N N . SER B 1 283 ? -34.254 42.143 -27.975 1.00 25.59 276 SER B N 1
ATOM 4557 C CA . SER B 1 283 ? -34.249 43.407 -27.245 1.00 28.76 276 SER B CA 1
ATOM 4558 C C . SER B 1 283 ? -33.890 43.261 -25.772 1.00 28.67 276 SER B C 1
ATOM 4559 O O . SER B 1 283 ? -34.482 42.468 -25.045 1.00 38.20 276 SER B O 1
ATOM 4562 N N . ILE B 1 284 ? -32.898 44.038 -25.356 1.00 33.97 277 ILE B N 1
ATOM 4563 C CA . ILE B 1 284 ? -32.429 44.078 -23.978 1.00 22.72 277 ILE B CA 1
ATOM 4564 C C . ILE B 1 284 ? -33.006 45.271 -23.219 1.00 31.93 277 ILE B C 1
ATOM 4565 O O . ILE B 1 284 ? -34.016 45.848 -23.614 1.00 39.95 277 ILE B O 1
ATOM 4570 N N . CYS B 1 285 ? -32.347 45.624 -22.122 1.00 33.65 278 CYS B N 1
ATOM 4571 C CA . CYS B 1 285 ? -32.725 46.764 -21.298 1.00 34.26 278 CYS B CA 1
ATOM 4572 C C . CYS B 1 285 ? -32.449 48.046 -22.068 1.00 31.87 278 CYS B C 1
ATOM 4573 O O . CYS B 1 285 ? -31.656 48.049 -23.004 1.00 39.88 278 CYS B O 1
ATOM 4576 N N . ASP B 1 286 ? -33.115 49.132 -21.692 1.00 37.97 279 ASP B N 1
ATOM 4577 C CA . ASP B 1 286 ? -32.916 50.392 -22.393 1.00 39.43 279 ASP B CA 1
ATOM 4578 C C . ASP B 1 286 ? -31.465 50.850 -22.282 1.00 42.71 279 ASP B C 1
ATOM 4579 O O . ASP B 1 286 ? -30.889 50.885 -21.196 1.00 39.65 279 ASP B O 1
ATOM 4584 N N . THR B 1 287 ? -30.888 51.203 -23.426 1.00 39.12 280 THR B N 1
ATOM 4585 C CA . THR B 1 287 ? -29.505 51.658 -23.516 1.00 35.54 280 THR B CA 1
ATOM 4586 C C . THR B 1 287 ? -29.428 53.102 -23.996 1.00 48.68 280 THR B C 1
ATOM 4587 O O . THR B 1 287 ? -28.378 53.568 -24.431 1.00 52.92 280 THR B O 1
ATOM 4591 N N . SER B 1 288 ? -30.558 53.793 -23.936 1.00 54.99 281 SER B N 1
ATOM 4592 C CA . SER B 1 288 ? -30.690 55.140 -24.495 1.00 53.20 281 SER B CA 1
ATOM 4593 C C . SER B 1 288 ? -29.650 56.101 -23.957 1.00 49.72 281 SER B C 1
ATOM 4594 O O . SER B 1 288 ? -29.347 57.107 -24.596 1.00 55.59 281 SER B O 1
ATOM 4597 N N . ASN B 1 289 ? -29.120 55.800 -22.776 1.00 46.02 282 ASN B N 1
ATOM 4598 C CA . ASN B 1 289 ? -28.184 56.697 -22.113 1.00 55.56 282 ASN B CA 1
ATOM 4599 C C . ASN B 1 289 ? -26.829 56.049 -21.947 1.00 57.99 282 ASN B C 1
ATOM 4600 O O . ASN B 1 289 ? -26.032 56.431 -21.086 1.00 61.76 282 ASN B O 1
ATOM 4605 N N . PHE B 1 290 ? -26.575 55.059 -22.787 1.00 50.13 283 PHE B N 1
ATOM 4606 C CA . PHE B 1 290 ? -25.294 54.391 -22.781 1.00 46.48 283 PHE B CA 1
ATOM 4607 C C . PHE B 1 290 ? -24.355 55.082 -23.760 1.00 51.80 283 PHE B C 1
ATOM 4608 O O . PHE B 1 290 ? -24.721 56.072 -24.393 1.00 56.53 283 PHE B O 1
ATOM 4616 N N . SER B 1 291 ? -23.134 54.580 -23.865 1.00 51.96 284 SER B N 1
ATOM 4617 C CA . SER B 1 291 ? -22.205 55.097 -24.857 1.00 54.48 284 SER B CA 1
ATOM 4618 C C . SER B 1 291 ? -22.353 54.282 -26.143 1.00 59.54 284 SER B C 1
ATOM 4619 O O . SER B 1 291 ? -22.739 53.111 -26.095 1.00 52.91 284 SER B O 1
ATOM 4622 N N . ASP B 1 292 ? -22.068 54.913 -27.283 1.00 62.84 285 ASP B N 1
ATOM 4623 C CA . ASP B 1 292 ? -22.239 54.280 -28.591 1.00 51.75 285 ASP B CA 1
ATOM 4624 C C . ASP B 1 292 ? -21.530 52.945 -28.633 1.00 40.85 285 ASP B C 1
ATOM 4625 O O . ASP B 1 292 ? -20.378 52.839 -28.227 1.00 40.84 285 ASP B O 1
ATOM 4630 N N . TYR B 1 293 ? -22.213 51.920 -29.118 1.00 36.80 286 TYR B N 1
ATOM 4631 C CA . TYR B 1 293 ? -21.562 50.634 -29.286 1.00 35.91 286 TYR B CA 1
ATOM 4632 C C . TYR B 1 293 ? -20.554 50.748 -30.406 1.00 37.26 286 TYR B C 1
ATOM 4633 O O . TYR B 1 293 ? -20.877 51.281 -31.458 1.00 47.31 286 TYR B O 1
ATOM 4642 N N . ILE B 1 294 ? -19.348 50.236 -30.203 1.00 32.55 287 ILE B N 1
ATOM 4643 C CA . ILE B 1 294 ? -18.359 50.256 -31.280 1.00 38.12 287 ILE B CA 1
ATOM 4644 C C . ILE B 1 294 ? -18.138 48.899 -31.967 1.00 39.77 287 ILE B C 1
ATOM 4645 O O . ILE B 1 294 ? -18.314 48.787 -33.190 1.00 45.42 287 ILE B O 1
ATOM 4650 N N . ARG B 1 295 ? -17.769 47.877 -31.194 1.00 31.11 288 ARG B N 1
ATOM 4651 C CA . ARG B 1 295 ? -17.535 46.545 -31.758 1.00 35.09 288 ARG B CA 1
ATOM 4652 C C . ARG B 1 295 ? -17.415 45.495 -30.667 1.00 29.56 288 ARG B C 1
ATOM 4653 O O . ARG B 1 295 ? -17.345 45.817 -29.485 1.00 30.75 288 ARG B O 1
ATOM 4661 N N . GLY B 1 296 ? -17.378 44.233 -31.073 1.00 34.70 289 GLY B N 1
ATOM 4662 C CA . GLY B 1 296 ? -17.137 43.136 -30.151 1.00 45.79 289 GLY B CA 1
ATOM 4663 C C . GLY B 1 296 ? -18.170 42.910 -29.059 1.00 44.12 289 GLY B C 1
ATOM 4664 O O . GLY B 1 296 ? -19.217 43.551 -29.024 1.00 40.85 289 GLY B O 1
ATOM 4665 N N . GLY B 1 297 ? -17.862 41.981 -28.161 1.00 40.55 290 GLY B N 1
ATOM 4666 C CA . GLY B 1 297 ? -18.757 41.640 -27.077 1.00 38.29 290 GLY B CA 1
ATOM 4667 C C . GLY B 1 297 ? -19.247 40.209 -27.104 1.00 31.26 290 GLY B C 1
ATOM 4668 O O . GLY B 1 297 ? -19.261 39.574 -28.143 1.00 40.06 290 GLY B O 1
ATOM 4669 N N . ILE B 1 298 ? -19.645 39.704 -25.941 1.00 32.37 291 ILE B N 1
ATOM 4670 C CA . ILE B 1 298 ? -20.159 38.352 -25.824 1.00 33.69 291 ILE B CA 1
ATOM 4671 C C . ILE B 1 298 ? -21.420 38.384 -24.999 1.00 37.41 291 ILE B C 1
ATOM 4672 O O . ILE B 1 298 ? -21.424 38.868 -23.867 1.00 44.07 291 ILE B O 1
ATOM 4677 N N . VAL B 1 299 ? -22.499 37.874 -25.571 1.00 35.22 292 VAL B N 1
ATOM 4678 C CA . VAL B 1 299 ? -23.724 37.717 -24.815 1.00 29.04 292 VAL B CA 1
ATOM 4679 C C . VAL B 1 299 ? -23.814 36.277 -24.313 1.00 27.64 292 VAL B C 1
ATOM 4680 O O . VAL B 1 299 ? -23.711 35.321 -25.089 1.00 29.92 292 VAL B O 1
ATOM 4684 N N . SER B 1 300 ? -23.962 36.137 -22.998 1.00 29.78 293 SER B N 1
ATOM 4685 C CA . SER B 1 300 ? -24.058 34.831 -22.352 1.00 40.92 293 SER B CA 1
ATOM 4686 C C . SER B 1 300 ? -25.438 34.672 -21.754 1.00 42.02 293 SER B C 1
ATOM 4687 O O . SER B 1 300 ? -26.057 35.645 -21.321 1.00 45.40 293 SER B O 1
ATOM 4690 N N . GLN B 1 301 ? -25.905 33.432 -21.725 1.00 39.49 294 GLN B N 1
ATOM 4691 C CA . GLN B 1 301 ? -27.198 33.091 -21.161 1.00 38.91 294 GLN B CA 1
ATOM 4692 C C . GLN B 1 301 ? -27.062 32.728 -19.681 1.00 38.36 294 GLN B C 1
ATOM 4693 O O . GLN B 1 301 ? -26.539 31.669 -19.345 1.00 49.07 294 GLN B O 1
ATOM 4699 N N . VAL B 1 302 ? -27.537 33.597 -18.799 1.00 32.35 295 VAL B N 1
ATOM 4700 C CA . VAL B 1 302 ? -27.474 33.321 -17.364 1.00 37.44 295 VAL B CA 1
ATOM 4701 C C . VAL B 1 302 ? -28.621 32.443 -16.862 1.00 45.09 295 VAL B C 1
ATOM 4702 O O . VAL B 1 302 ? -28.406 31.324 -16.391 1.00 54.97 295 VAL B O 1
ATOM 4706 N N . LYS B 1 303 ? -29.837 32.961 -16.959 1.00 34.24 296 LYS B N 1
ATOM 4707 C CA . LYS B 1 303 ? -31.006 32.254 -16.468 1.00 43.00 296 LYS B CA 1
ATOM 4708 C C . LYS B 1 303 ? -31.964 31.902 -17.618 1.00 45.69 296 LYS B C 1
ATOM 4709 O O . LYS B 1 303 ? -32.039 32.619 -18.621 1.00 45.33 296 LYS B O 1
ATOM 4715 N N . VAL B 1 304 ? -32.686 30.791 -17.462 1.00 42.16 297 VAL B N 1
ATOM 4716 C CA . VAL B 1 304 ? -33.610 30.281 -18.483 1.00 42.56 297 VAL B CA 1
ATOM 4717 C C . VAL B 1 304 ? -34.942 29.832 -17.869 1.00 47.77 297 VAL B C 1
ATOM 4718 O O . VAL B 1 304 ? -34.960 29.039 -16.933 1.00 59.64 297 VAL B O 1
ATOM 4722 N N . PRO B 1 305 ? -36.062 30.340 -18.399 1.00 41.78 298 PRO B N 1
ATOM 4723 C CA . PRO B 1 305 ? -37.388 30.071 -17.836 1.00 33.81 298 PRO B CA 1
ATOM 4724 C C . PRO B 1 305 ? -37.850 28.653 -18.098 1.00 40.50 298 PRO B C 1
ATOM 4725 O O . PRO B 1 305 ? -37.744 28.198 -19.224 1.00 50.88 298 PRO B O 1
ATOM 4729 N N . LYS B 1 306 ? -38.375 27.979 -17.080 1.00 52.01 299 LYS B N 1
ATOM 4730 C CA . LYS B 1 306 ? -38.939 26.638 -17.218 1.00 49.09 299 LYS B CA 1
ATOM 4731 C C . LYS B 1 306 ? -40.364 26.612 -16.660 1.00 43.34 299 LYS B C 1
ATOM 4732 O O . LYS B 1 306 ? -40.725 27.460 -15.854 1.00 49.13 299 LYS B O 1
ATOM 4738 N N . LYS B 1 307 ? -41.190 25.667 -17.099 1.00 39.28 300 LYS B N 1
ATOM 4739 C CA . LYS B 1 307 ? -42.492 25.489 -16.448 1.00 47.09 300 LYS B CA 1
ATOM 4740 C C . LYS B 1 307 ? -42.447 24.198 -15.676 1.00 51.52 300 LYS B C 1
ATOM 4741 O O . LYS B 1 307 ? -42.317 23.127 -16.265 1.00 54.06 300 LYS B O 1
ATOM 4747 N N . ILE B 1 308 ? -42.520 24.305 -14.353 1.00 44.09 301 ILE B N 1
ATOM 4748 C CA . ILE B 1 308 ? -42.516 23.122 -13.524 1.00 49.44 301 ILE B CA 1
ATOM 4749 C C . ILE B 1 308 ? -43.924 22.863 -12.996 1.00 45.41 301 ILE B C 1
ATOM 4750 O O . ILE B 1 308 ? -44.684 23.795 -12.732 1.00 46.71 301 ILE B O 1
ATOM 4755 N N . SER B 1 309 ? -44.284 21.587 -12.916 1.00 41.80 302 SER B N 1
ATOM 4756 C CA . SER B 1 309 ? -45.566 21.192 -12.373 1.00 43.97 302 SER B CA 1
ATOM 4757 C C . SER B 1 309 ? -45.442 20.593 -10.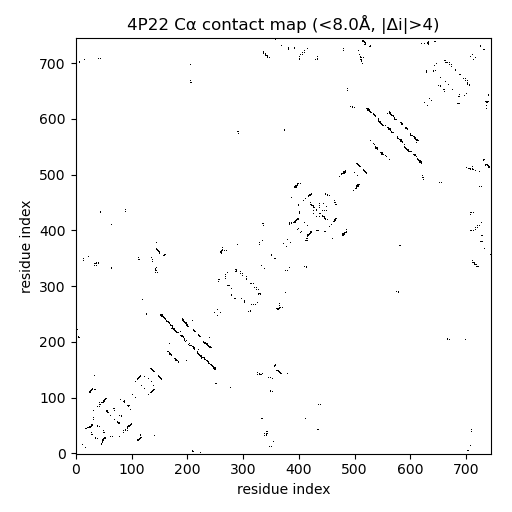973 1.00 44.75 302 SER B C 1
ATOM 4758 O O . SER B 1 309 ? -44.698 19.628 -10.735 1.00 43.78 302 SER B O 1
ATOM 4761 N N . PHE B 1 310 ? -46.164 21.204 -10.041 1.00 38.68 303 PHE B N 1
ATOM 4762 C CA . PHE B 1 310 ? -46.118 20.800 -8.649 1.00 24.48 303 PHE B CA 1
ATOM 4763 C C . PHE B 1 310 ? -47.257 19.824 -8.397 1.00 26.12 303 PHE B C 1
ATOM 4764 O O . PHE B 1 310 ? -48.394 20.089 -8.791 1.00 28.06 303 PHE B O 1
ATOM 4772 N N . LYS B 1 311 ? -46.959 18.694 -7.762 1.00 22.79 304 LYS B N 1
ATOM 4773 C CA . LYS B 1 311 ? -48.010 17.804 -7.287 1.00 28.61 304 LYS B CA 1
ATOM 4774 C C . LYS B 1 311 ? -48.810 18.501 -6.167 1.00 34.97 304 LYS B C 1
ATOM 4775 O O . LYS B 1 311 ? -48.256 19.244 -5.349 1.00 35.77 304 LYS B O 1
ATOM 4781 N N . SER B 1 312 ? -50.115 18.276 -6.141 1.00 29.64 305 SER B N 1
ATOM 4782 C CA . SER B 1 312 ? -50.941 18.743 -5.038 1.00 19.96 305 SER B CA 1
ATOM 4783 C C . SER B 1 312 ? -50.459 18.038 -3.782 1.00 29.11 305 SER B C 1
ATOM 4784 O O . SER B 1 312 ? -49.736 17.042 -3.878 1.00 31.12 305 SER B O 1
ATOM 4787 N N . LEU B 1 313 ? -50.891 18.522 -2.614 1.00 24.33 306 LEU B N 1
ATOM 4788 C CA . LEU B 1 313 ? -50.418 17.990 -1.328 1.00 25.57 306 LEU B CA 1
ATOM 4789 C C . LEU B 1 313 ? -50.739 16.511 -1.118 1.00 24.15 306 LEU B C 1
ATOM 4790 O O . LEU B 1 313 ? -49.910 15.742 -0.636 1.00 30.87 306 LEU B O 1
ATOM 4795 N N . VAL B 1 314 ? -51.953 16.129 -1.471 1.00 24.20 307 VAL B N 1
ATOM 4796 C CA . VAL B 1 314 ? -52.364 14.735 -1.454 1.00 37.73 307 VAL B CA 1
ATOM 4797 C C . VAL B 1 314 ? -51.347 13.822 -2.141 1.00 35.86 307 VAL B C 1
ATOM 4798 O O . VAL B 1 314 ? -50.771 12.929 -1.513 1.00 33.54 307 VAL B O 1
ATOM 4802 N N . ALA B 1 315 ? -51.142 14.059 -3.436 1.00 27.08 308 ALA B N 1
ATOM 4803 C CA . ALA B 1 315 ? -50.195 13.287 -4.239 1.00 28.96 308 ALA B CA 1
ATOM 4804 C C . ALA B 1 315 ? -48.768 13.439 -3.735 1.00 30.91 308 ALA B C 1
ATOM 4805 O O . ALA B 1 315 ? -47.993 12.485 -3.762 1.00 28.81 308 ALA B O 1
ATOM 4807 N N . SER B 1 316 ? -48.422 14.644 -3.292 1.00 20.03 309 SER B N 1
ATOM 4808 C CA . SER B 1 316 ? -47.058 14.924 -2.889 1.00 22.74 309 SER B CA 1
ATOM 4809 C C . SER B 1 316 ? -46.712 14.195 -1.581 1.00 32.40 309 SER B C 1
ATOM 4810 O O . SER B 1 316 ? -45.585 13.723 -1.416 1.00 33.78 309 SER B O 1
ATOM 4813 N N . LEU B 1 317 ? -47.685 14.103 -0.670 1.00 27.13 310 LEU B N 1
ATOM 4814 C CA . LEU B 1 317 ? -47.546 13.323 0.556 1.00 29.46 310 LEU B CA 1
ATOM 4815 C C . LEU B 1 317 ? -47.025 11.932 0.224 1.00 27.02 310 LEU B C 1
ATOM 4816 O O . LEU B 1 317 ? -46.141 11.405 0.904 1.00 25.62 310 LEU B O 1
ATOM 4821 N N . ALA B 1 318 ? -47.587 11.353 -0.834 1.00 32.85 311 ALA B N 1
ATOM 4822 C CA . ALA B 1 318 ? -47.297 9.973 -1.233 1.00 36.25 311 ALA B CA 1
ATOM 4823 C C . ALA B 1 318 ? -45.991 9.830 -2.014 1.00 48.22 311 ALA B C 1
ATOM 4824 O O . ALA B 1 318 ? -45.256 8.866 -1.800 1.00 52.85 311 ALA B O 1
ATOM 4826 N N . GLU B 1 319 ? -45.716 10.778 -2.916 1.00 40.54 312 GLU B N 1
ATOM 4827 C CA . GLU B 1 319 ? -44.474 10.782 -3.699 1.00 40.52 312 GLU B CA 1
ATOM 4828 C C . GLU B 1 319 ? -43.718 12.097 -3.544 1.00 37.27 312 GLU B C 1
ATOM 4829 O O . GLU B 1 319 ? -43.677 12.904 -4.470 1.00 46.23 312 GLU B O 1
ATOM 4835 N N . PRO B 1 320 ? -43.102 12.313 -2.381 1.00 34.64 313 PRO B N 1
ATOM 4836 C CA . PRO B 1 320 ? -42.399 13.559 -2.067 1.00 33.05 313 PRO B CA 1
ATOM 4837 C C . PRO B 1 320 ? -41.116 13.745 -2.862 1.00 35.11 313 PRO B C 1
ATOM 4838 O O . PRO B 1 320 ? -40.367 12.792 -3.045 1.00 41.69 313 PRO B O 1
ATOM 4842 N N . ASP B 1 321 ? -40.867 14.968 -3.317 1.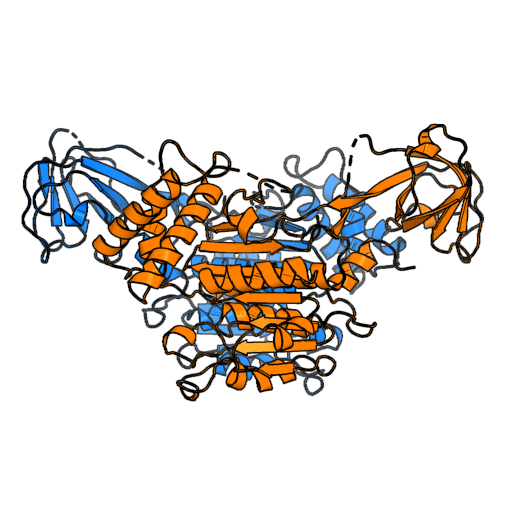00 35.94 314 ASP B N 1
ATOM 4843 C CA . ASP B 1 321 ? -39.530 15.378 -3.726 1.00 34.61 314 ASP B CA 1
ATOM 4844 C C . ASP B 1 321 ? -38.985 16.234 -2.581 1.00 38.13 314 ASP B C 1
ATOM 4845 O O . ASP B 1 321 ? -39.640 17.183 -2.148 1.00 47.53 314 ASP B O 1
ATOM 4850 N N . PHE B 1 322 ? -37.804 15.891 -2.076 1.00 35.91 315 PHE B N 1
ATOM 4851 C CA . PHE B 1 322 ? -37.209 16.626 -0.959 1.00 27.98 315 PHE B CA 1
ATOM 4852 C C . PHE B 1 322 ? -36.174 17.659 -1.404 1.00 35.97 315 PHE B C 1
ATOM 4853 O O . PHE B 1 322 ? -35.722 17.631 -2.530 1.00 48.93 315 PHE B O 1
ATOM 4861 N N . VAL B 1 323 ? -35.809 18.565 -0.506 1.00 44.96 316 VAL B N 1
ATOM 4862 C CA . VAL B 1 323 ? -34.904 19.667 -0.816 1.00 45.05 316 VAL B CA 1
ATOM 4863 C C . VAL B 1 323 ? -33.743 19.673 0.196 1.00 66.51 316 VAL B C 1
ATOM 4864 O O . VAL B 1 323 ? -33.838 19.020 1.241 1.00 71.91 316 VAL B O 1
ATOM 4868 N N . VAL B 1 324 ? -32.665 20.404 -0.128 1.00 84.51 317 VAL B N 1
ATOM 4869 C CA . VAL B 1 324 ? -31.294 20.195 0.382 1.00 95.95 317 VAL B CA 1
ATOM 4870 C C . VAL B 1 324 ? -30.870 18.835 -0.164 1.00 102.87 317 VAL B C 1
ATOM 4871 O O . VAL B 1 324 ? -30.000 18.148 0.370 1.00 96.30 317 VAL B O 1
ATOM 4875 N N . THR B 1 325 ? -31.548 18.484 -1.254 1.00 118.88 318 THR B N 1
ATOM 4876 C CA . THR B 1 325 ? -31.303 17.317 -2.081 1.00 126.10 318 THR B CA 1
ATOM 4877 C C . THR B 1 325 ? -31.578 17.812 -3.509 1.00 122.10 318 THR B C 1
ATOM 4878 O O . THR B 1 325 ? -31.085 17.249 -4.490 1.00 114.58 318 THR B O 1
ATOM 4882 N N . ASP B 1 326 ? -32.359 18.894 -3.593 1.00 124.70 319 ASP B N 1
ATOM 4883 C CA . ASP B 1 326 ? -32.696 19.564 -4.852 1.00 125.66 319 ASP B CA 1
ATOM 4884 C C . ASP B 1 326 ? -32.393 21.073 -4.820 1.00 122.04 319 ASP B C 1
ATOM 4885 O O . ASP B 1 326 ? -33.305 21.894 -4.952 1.00 118.00 319 ASP B O 1
ATOM 4890 N N . PHE B 1 327 ? -31.125 21.437 -4.648 1.00 115.43 320 PHE B N 1
ATOM 4891 C CA . PHE B 1 327 ? -30.719 22.841 -4.724 1.00 106.50 320 PHE B CA 1
ATOM 4892 C C . PHE B 1 327 ? -29.291 22.972 -5.237 1.00 103.23 320 PHE B C 1
ATOM 4893 O O . PHE B 1 327 ? -28.376 22.331 -4.723 1.00 101.49 320 PHE B O 1
ATOM 4901 N N . PHE B 1 330 ? -30.385 11.915 2.550 1.00 112.06 323 PHE B N 1
ATOM 4902 C CA . PHE B 1 330 ? -31.380 11.362 1.632 1.00 118.68 323 PHE B CA 1
ATOM 4903 C C . PHE B 1 330 ? -32.475 10.598 2.374 1.00 116.40 323 PHE B C 1
ATOM 4904 O O . PHE B 1 330 ? -33.659 10.701 2.044 1.00 112.58 323 PHE B O 1
ATOM 4912 N N . SER B 1 331 ? -32.066 9.824 3.373 1.00 112.67 324 SER B N 1
ATOM 4913 C CA . SER B 1 331 ? -32.986 8.978 4.122 1.00 103.89 324 SER B CA 1
ATOM 4914 C C . SER B 1 331 ? -33.680 9.746 5.238 1.00 92.69 324 SER B C 1
ATOM 4915 O O . SER B 1 331 ? -34.870 9.557 5.478 1.00 88.03 324 SER B O 1
ATOM 4918 N N . ARG B 1 332 ? -32.921 10.608 5.911 1.00 88.68 325 ARG B N 1
ATOM 4919 C CA . ARG B 1 332 ? -33.417 11.423 7.023 1.00 71.66 325 ARG B CA 1
ATOM 4920 C C . ARG B 1 332 ? -34.751 12.142 6.756 1.00 50.41 325 ARG B C 1
ATOM 4921 O O . ARG B 1 332 ? -35.660 12.060 7.574 1.00 57.83 325 ARG B O 1
ATOM 4929 N N . PRO B 1 333 ? -34.885 12.843 5.615 1.00 32.69 326 PRO B N 1
ATOM 4930 C CA . PRO B 1 333 ? -36.163 13.527 5.393 1.00 34.05 326 PRO B CA 1
ATOM 4931 C C . PRO B 1 333 ? -37.319 12.550 5.131 1.00 38.05 326 PRO B C 1
ATOM 4932 O O . PRO B 1 333 ? -38.434 12.740 5.633 1.00 36.71 326 PRO B O 1
ATOM 4936 N N . ALA B 1 334 ? -37.053 11.524 4.331 1.00 34.16 327 ALA B N 1
ATOM 4937 C CA . ALA B 1 334 ? -38.024 10.469 4.116 1.00 33.04 327 ALA B CA 1
ATOM 4938 C C . ALA B 1 334 ? -38.485 9.931 5.469 1.00 31.18 327 ALA B C 1
ATOM 4939 O O . ALA B 1 334 ? -39.680 9.797 5.708 1.00 40.71 327 ALA B O 1
ATOM 4941 N N . GLN B 1 335 ? -37.540 9.661 6.363 1.00 26.23 328 GLN B N 1
ATOM 4942 C CA . GLN B 1 335 ? -37.881 9.170 7.702 1.00 36.19 328 GLN B CA 1
ATOM 4943 C C . GLN B 1 335 ? -38.621 10.169 8.585 1.00 41.29 328 GLN B C 1
ATOM 4944 O O . GLN B 1 335 ? -39.508 9.787 9.354 1.00 41.24 328 GLN B O 1
ATOM 4950 N N . LEU B 1 336 ? -38.278 11.445 8.470 1.00 39.18 329 LEU B N 1
ATOM 4951 C CA . LEU B 1 336 ? -39.050 12.460 9.165 1.00 35.62 329 LEU B CA 1
ATOM 4952 C C . LEU B 1 336 ? -40.455 12.537 8.592 1.00 37.81 329 LEU B C 1
ATOM 4953 O O . LEU B 1 336 ? -41.421 12.669 9.344 1.00 29.10 329 LEU B O 1
ATOM 4958 N N . HIS B 1 337 ? -40.548 12.453 7.260 1.00 39.22 330 HIS B N 1
ATOM 4959 C CA . HIS B 1 337 ? -41.816 12.541 6.535 1.00 35.75 330 HIS B CA 1
ATOM 4960 C C . HIS B 1 337 ? -42.781 11.520 7.106 1.00 31.72 330 HIS B C 1
ATOM 4961 O O . HIS B 1 337 ? -43.945 11.820 7.382 1.00 33.76 330 HIS B O 1
ATOM 4968 N N . ILE B 1 338 ? -42.266 10.307 7.268 1.00 29.48 331 ILE B N 1
ATOM 4969 C CA . ILE B 1 338 ? -42.985 9.219 7.896 1.00 32.00 331 ILE B CA 1
ATOM 4970 C C . ILE B 1 338 ? -43.344 9.578 9.335 1.00 30.37 331 ILE B C 1
ATOM 4971 O O . ILE B 1 338 ? -44.508 9.514 9.719 1.00 36.54 331 ILE B O 1
ATOM 4976 N N . GLY B 1 339 ? -42.346 9.962 10.124 1.00 29.72 332 GLY B N 1
ATOM 4977 C CA . GLY B 1 339 ? -42.579 10.374 11.495 1.00 30.52 332 GLY B CA 1
ATOM 4978 C C . GLY B 1 339 ? -43.690 11.402 11.637 1.00 28.25 332 GLY B C 1
ATOM 4979 O O . GLY B 1 339 ? -44.595 11.250 12.470 1.00 25.00 332 GLY B O 1
ATOM 4980 N N . PHE B 1 340 ? -43.624 12.443 10.813 1.00 20.46 333 PHE B N 1
ATOM 4981 C CA . PHE B 1 340 ? -44.621 13.495 10.843 1.00 22.22 333 PHE B CA 1
ATOM 4982 C C . PHE B 1 340 ? -46.003 12.947 10.515 1.00 27.05 333 PHE B C 1
ATOM 4983 O O . PHE B 1 340 ? -46.988 13.328 11.148 1.00 25.30 333 PHE B O 1
ATOM 4991 N N . GLN B 1 341 ? -46.073 12.056 9.530 1.00 22.51 334 GLN B N 1
ATOM 4992 C CA . GLN B 1 341 ? -47.322 11.384 9.213 1.00 27.26 334 GLN B CA 1
ATOM 4993 C C . GLN B 1 341 ? -47.786 10.598 10.433 1.00 32.71 334 GLN B C 1
ATOM 4994 O O . GLN B 1 341 ? -48.943 10.702 10.842 1.00 33.25 334 GLN B O 1
ATOM 5000 N N . ALA B 1 342 ? -46.869 9.830 11.019 1.00 30.74 335 ALA B N 1
ATOM 5001 C CA . ALA B 1 342 ? -47.158 9.040 12.214 1.00 34.52 335 ALA B CA 1
ATOM 5002 C C . ALA B 1 342 ? -47.654 9.948 13.326 1.00 43.83 335 ALA B C 1
ATOM 5003 O O . ALA B 1 342 ? -48.624 9.646 14.021 1.00 43.23 335 ALA B O 1
ATOM 5005 N N . LEU B 1 343 ? -46.971 11.073 13.476 1.00 46.75 336 LEU B N 1
ATOM 5006 C CA . LEU B 1 343 ? -47.284 12.026 14.515 1.00 38.98 336 LEU B CA 1
ATOM 5007 C C . LEU B 1 343 ? -48.691 12.566 14.339 1.00 36.70 336 LEU B C 1
ATOM 5008 O O . LEU B 1 343 ? -49.403 12.770 15.312 1.00 43.11 336 LEU B O 1
ATOM 5013 N N . HIS B 1 344 ? -49.090 12.798 13.096 1.00 33.39 337 HIS B N 1
ATOM 5014 C CA . HIS B 1 344 ? -50.431 13.305 12.828 1.00 33.13 337 HIS B CA 1
ATOM 5015 C C . HIS B 1 344 ? -51.456 12.275 13.281 1.00 31.88 337 HIS B C 1
ATOM 5016 O O . HIS B 1 344 ? -52.385 12.606 14.004 1.00 45.63 337 HIS B O 1
ATOM 5023 N N . GLN B 1 345 ? -51.270 11.025 12.872 1.00 30.71 338 GLN B N 1
ATOM 5024 C CA . GLN B 1 345 ? -52.136 9.941 13.320 1.00 38.59 338 GLN B CA 1
ATOM 5025 C C . GLN B 1 345 ? -52.208 9.820 14.857 1.00 47.71 338 GLN B C 1
ATOM 5026 O O . GLN B 1 345 ? -53.301 9.727 15.428 1.00 45.90 338 GLN B O 1
ATOM 5032 N N . PHE B 1 346 ? -51.050 9.824 15.513 1.00 42.07 339 PHE B N 1
ATOM 5033 C CA . PHE B 1 346 ? -51.002 9.794 16.970 1.00 45.62 339 PHE B CA 1
ATOM 5034 C C . PHE B 1 346 ? -51.851 10.907 17.591 1.00 45.50 339 PHE B C 1
ATOM 5035 O O . PHE B 1 346 ? -52.572 10.677 18.557 1.00 41.17 339 PHE B O 1
ATOM 5043 N N . CYS B 1 347 ? -51.761 12.112 17.039 1.00 45.00 340 CYS B N 1
ATOM 5044 C CA . CYS B 1 347 ? -52.440 13.258 17.636 1.00 39.82 340 CYS B CA 1
ATOM 5045 C C . CYS B 1 347 ? -53.936 13.181 17.386 1.00 44.60 340 CYS B C 1
ATOM 5046 O O . CYS B 1 347 ? -54.737 13.534 18.245 1.00 51.78 340 CYS B O 1
ATOM 5049 N N . ALA B 1 348 ? -54.310 12.718 16.202 1.00 35.83 341 ALA B N 1
ATOM 5050 C CA . ALA B 1 348 ? -55.719 12.581 15.858 1.00 37.27 341 ALA B CA 1
ATOM 5051 C C . ALA B 1 348 ? -56.375 11.526 16.749 1.00 44.02 341 ALA B C 1
ATOM 5052 O O . ALA B 1 348 ? -57.559 11.621 17.069 1.00 45.24 341 ALA B O 1
ATOM 5054 N N . GLN B 1 349 ? -55.597 10.523 17.145 1.00 38.98 342 GLN B N 1
ATOM 5055 C CA . GLN B 1 349 ? -56.111 9.458 17.994 1.00 44.14 342 GLN B CA 1
ATOM 5056 C C . GLN B 1 349 ? -56.191 9.872 19.464 1.00 45.48 342 GLN B C 1
ATOM 5057 O O . GLN B 1 349 ? -57.240 9.762 20.089 1.00 54.61 342 GLN B O 1
ATOM 5063 N N . HIS B 1 350 ? -55.092 10.366 20.011 1.00 35.39 343 HIS B N 1
ATOM 5064 C CA . HIS B 1 350 ? -55.034 10.672 21.430 1.00 42.12 343 HIS B CA 1
ATOM 5065 C C . HIS B 1 350 ? -55.471 12.092 21.767 1.00 47.24 343 HIS B C 1
ATOM 5066 O O . HIS B 1 350 ? -55.534 12.462 22.943 1.00 47.03 343 HIS B O 1
ATOM 5073 N N . GLY B 1 351 ? -55.744 12.895 20.742 1.00 51.19 344 GLY B N 1
ATOM 5074 C CA . GLY B 1 351 ? -56.096 14.293 20.936 1.00 43.12 344 GLY B CA 1
ATOM 5075 C C . GLY B 1 351 ? -54.982 15.125 21.560 1.00 45.48 344 GLY B C 1
ATOM 5076 O O . GLY B 1 351 ? -55.196 16.276 21.935 1.00 44.51 344 GLY B O 1
ATOM 5077 N N . ARG B 1 352 ? -53.795 14.537 21.676 1.00 43.49 345 ARG B N 1
ATOM 5078 C CA . ARG B 1 352 ? -52.625 15.220 22.215 1.00 42.65 345 ARG B CA 1
ATOM 5079 C C . ARG B 1 352 ? -51.382 14.596 21.583 1.00 39.85 345 ARG B C 1
ATOM 5080 O O . ARG B 1 352 ? -51.444 13.492 21.043 1.00 40.72 345 ARG B O 1
ATOM 5088 N N . PRO B 1 353 ? -50.249 15.300 21.643 1.00 42.84 346 PRO B N 1
ATOM 5089 C CA . PRO B 1 353 ? -48.980 14.749 21.158 1.00 50.13 346 PRO B CA 1
ATOM 5090 C C . PRO B 1 353 ? -48.414 13.748 22.159 1.00 54.38 346 PRO B C 1
ATOM 5091 O O . PRO B 1 353 ? -48.963 13.623 23.247 1.00 57.07 346 PRO B O 1
ATOM 5095 N N . PRO B 1 354 ? -47.330 13.045 21.800 1.00 53.02 347 PRO B N 1
ATOM 5096 C CA . PRO B 1 354 ? -46.606 12.217 22.769 1.00 55.08 347 PRO B CA 1
ATOM 5097 C C . PRO B 1 354 ? -46.022 13.029 23.929 1.00 55.00 347 PRO B C 1
ATOM 5098 O O . PRO B 1 354 ? -45.341 14.040 23.694 1.00 50.70 347 PRO B O 1
ATOM 5102 N N . ARG B 1 355 ? -46.295 12.578 25.157 1.00 52.46 348 ARG B N 1
ATOM 5103 C CA . ARG B 1 355 ? -45.737 13.168 26.373 1.00 49.54 348 ARG B CA 1
ATOM 5104 C C . ARG B 1 355 ? -44.218 12.995 26.404 1.00 57.84 348 ARG B C 1
ATOM 5105 O O . ARG B 1 355 ? -43.707 11.952 26.007 1.00 65.30 348 ARG B O 1
ATOM 5113 N N . PRO B 1 356 ? -43.493 14.017 26.888 1.00 60.09 349 PRO B N 1
ATOM 5114 C CA . PRO B 1 356 ? -42.025 14.116 26.777 1.00 65.68 349 PRO B CA 1
ATOM 5115 C C . PRO B 1 356 ? -41.199 13.099 27.572 1.00 74.65 349 PRO B C 1
ATOM 5116 O O . PRO B 1 356 ? -40.053 12.847 27.200 1.00 79.94 349 PRO B O 1
ATOM 5120 N N . ARG B 1 357 ? -41.744 12.542 28.647 1.00 73.85 350 ARG B N 1
ATOM 5121 C CA . ARG B 1 357 ? -40.972 11.614 29.465 1.00 74.20 350 ARG B CA 1
ATOM 5122 C C . ARG B 1 357 ? -41.569 10.215 29.372 1.00 57.92 350 ARG B C 1
ATOM 5123 O O . ARG B 1 357 ? -41.268 9.337 30.174 1.00 56.10 350 ARG B O 1
ATOM 5131 N N . ASN B 1 358 ? -42.423 10.018 28.378 1.00 52.40 351 ASN B N 1
ATOM 5132 C CA . ASN B 1 358 ? -43.206 8.796 28.264 1.00 49.18 351 ASN B CA 1
ATOM 5133 C C . ASN B 1 358 ? -42.710 7.889 27.136 1.00 59.81 351 ASN B C 1
ATOM 5134 O O . ASN B 1 358 ? -42.980 8.134 25.955 1.00 56.27 351 ASN B O 1
ATOM 5139 N N . ASP B 1 359 ? -41.999 6.832 27.517 1.00 66.28 352 ASP B N 1
ATOM 5140 C CA . ASP B 1 359 ? -41.463 5.855 26.573 1.00 63.96 352 ASP B CA 1
ATOM 5141 C C . ASP B 1 359 ? -42.538 4.999 25.896 1.00 65.63 352 ASP B C 1
ATOM 5142 O O . ASP B 1 359 ? -42.285 4.388 24.861 1.00 67.38 352 ASP B O 1
ATOM 5147 N N . GLU B 1 360 ? -43.729 4.949 26.483 1.00 69.80 353 GLU B N 1
ATOM 5148 C CA . GLU B 1 360 ? -44.833 4.193 25.900 1.00 68.83 353 GLU B CA 1
ATOM 5149 C C . GLU B 1 360 ? -45.451 4.972 24.745 1.00 65.64 353 GLU B C 1
ATOM 5150 O O . GLU B 1 360 ? -45.855 4.393 23.733 1.00 58.11 353 GLU B O 1
ATOM 5156 N N . ASP B 1 361 ? -45.514 6.290 24.903 1.00 64.15 354 ASP B N 1
ATOM 5157 C CA . ASP B 1 361 ? -45.945 7.160 23.824 1.00 56.09 354 ASP B CA 1
ATOM 5158 C C . ASP B 1 361 ? -44.967 7.028 22.669 1.00 48.31 354 ASP B C 1
ATOM 5159 O O . ASP B 1 361 ? -45.361 6.855 21.525 1.00 51.58 354 ASP B O 1
ATOM 5164 N N . ALA B 1 362 ? -43.683 7.100 22.993 1.00 45.51 355 ALA B N 1
ATOM 5165 C CA . ALA B 1 362 ? -42.620 7.036 22.001 1.00 45.71 355 ALA B CA 1
ATOM 5166 C C . ALA B 1 362 ? -42.620 5.716 21.243 1.00 54.33 355 ALA B C 1
ATOM 5167 O O . ALA B 1 362 ? -42.368 5.677 20.037 1.00 58.92 355 ALA B O 1
ATOM 5169 N N . ALA B 1 363 ? -42.896 4.634 21.957 1.00 54.78 356 ALA B N 1
ATOM 5170 C CA . ALA B 1 363 ? -42.938 3.319 21.340 1.00 50.13 356 ALA B CA 1
ATOM 5171 C C . ALA B 1 363 ? -44.190 3.150 20.472 1.00 55.65 356 ALA B C 1
ATOM 5172 O O . ALA B 1 363 ? -44.188 2.391 19.503 1.00 65.45 356 ALA B O 1
ATOM 5174 N N . GLU B 1 364 ? -45.259 3.859 20.809 1.00 44.61 357 GLU B N 1
ATOM 5175 C CA . GLU B 1 364 ? -46.448 3.798 19.975 1.00 54.34 357 GLU B CA 1
ATOM 5176 C C . GLU B 1 364 ? -46.228 4.532 18.654 1.00 55.16 357 GLU B C 1
ATOM 5177 O O . GLU B 1 364 ? -46.660 4.078 17.590 1.00 53.87 357 GLU B O 1
ATOM 5183 N N . LEU B 1 365 ? -45.561 5.677 18.722 1.00 45.76 358 LEU B N 1
ATOM 5184 C CA . LEU B 1 365 ? -45.282 6.434 17.518 1.00 40.40 358 LEU B CA 1
ATOM 5185 C C . LEU B 1 365 ? -44.434 5.579 16.588 1.00 48.30 358 LEU B C 1
ATOM 5186 O O . LEU B 1 365 ? -44.615 5.610 15.377 1.00 46.73 358 LEU B O 1
ATOM 5191 N N . VAL B 1 366 ? -43.530 4.790 17.161 1.00 53.29 359 VAL B N 1
ATOM 5192 C CA . VAL B 1 366 ? -42.685 3.921 16.355 1.00 47.78 359 VAL B CA 1
ATOM 5193 C C . VAL B 1 366 ? -43.532 2.893 15.622 1.00 45.80 359 VAL B C 1
ATOM 5194 O O . VAL B 1 366 ? -43.317 2.628 14.439 1.00 55.55 359 VAL B O 1
ATOM 5198 N N . ALA B 1 367 ? -44.517 2.343 16.319 1.00 41.47 360 ALA B N 1
ATOM 5199 C CA . ALA B 1 367 ? -45.461 1.405 15.706 1.00 46.83 360 ALA B CA 1
ATOM 5200 C C . ALA B 1 367 ? -46.370 2.041 14.637 1.00 46.43 360 ALA B C 1
ATOM 5201 O O . ALA B 1 367 ? -46.671 1.409 13.620 1.00 48.59 360 ALA B O 1
ATOM 5203 N N . LEU B 1 368 ? -46.821 3.272 14.884 1.00 36.18 361 LEU B N 1
ATOM 5204 C CA . LEU B 1 368 ? -47.593 4.028 13.907 1.00 38.65 361 LEU B CA 1
ATOM 5205 C C . LEU B 1 368 ? -46.726 4.275 12.676 1.00 45.95 361 LEU B C 1
ATOM 5206 O O . LEU B 1 368 ? -47.172 4.134 11.530 1.00 40.32 361 LEU B O 1
ATOM 5211 N N . ALA B 1 369 ? -45.472 4.637 12.938 1.00 41.14 362 ALA B N 1
ATOM 5212 C CA . ALA B 1 369 ? -44.530 5.005 11.892 1.00 39.64 362 ALA B CA 1
ATOM 5213 C C . ALA B 1 369 ? -44.111 3.797 11.072 1.00 39.93 362 ALA B C 1
ATOM 5214 O O . ALA B 1 369 ? -43.939 3.876 9.852 1.00 34.21 362 ALA B O 1
ATOM 5216 N N . GLN B 1 370 ? -43.934 2.677 11.753 1.00 40.73 363 GLN B N 1
ATOM 5217 C CA . GLN B 1 370 ? -43.527 1.465 11.087 1.00 35.48 363 GLN B CA 1
ATOM 5218 C C . GLN B 1 370 ? -44.627 1.052 10.105 1.00 39.59 363 GLN B C 1
ATOM 5219 O O . GLN B 1 370 ? -44.358 0.482 9.049 1.00 41.00 363 GLN B O 1
ATOM 5225 N N . ALA B 1 371 ? -45.867 1.385 10.449 1.00 43.73 364 ALA B N 1
ATOM 5226 C CA . ALA B 1 371 ? -47.022 1.041 9.627 1.00 41.52 364 ALA B CA 1
ATOM 5227 C C . ALA B 1 371 ? -47.176 2.001 8.451 1.00 41.25 364 ALA B C 1
ATOM 5228 O O . ALA B 1 371 ? -47.610 1.611 7.367 1.00 43.03 364 ALA B O 1
ATOM 5230 N N . VAL B 1 372 ? -46.834 3.262 8.681 1.00 41.35 365 VAL B N 1
ATOM 5231 C CA . VAL B 1 372 ? -46.827 4.268 7.627 1.00 38.42 365 VAL B CA 1
ATOM 5232 C C . VAL B 1 372 ? -45.769 3.892 6.596 1.00 46.28 365 VAL B C 1
ATOM 5233 O O . VAL B 1 372 ? -45.942 4.086 5.382 1.00 42.50 365 VAL B O 1
ATOM 5237 N N . ASN B 1 373 ? -44.676 3.335 7.106 1.00 46.45 366 ASN B N 1
ATOM 5238 C CA . ASN B 1 373 ? -43.563 2.937 6.277 1.00 45.92 366 ASN B CA 1
ATOM 5239 C C . ASN B 1 373 ? -43.963 1.798 5.355 1.00 52.12 366 ASN B C 1
ATOM 5240 O O . ASN B 1 373 ? -43.610 1.778 4.175 1.00 45.96 366 ASN B O 1
ATOM 5245 N N . ALA B 1 374 ? -44.705 0.851 5.912 1.00 52.84 367 ALA B N 1
ATOM 5246 C CA . ALA B 1 374 ? -45.161 -0.307 5.167 1.00 42.56 367 ALA B CA 1
ATOM 5247 C C . ALA B 1 374 ? -46.035 0.126 3.991 1.00 40.63 367 ALA B C 1
ATOM 5248 O O . ALA B 1 374 ? -45.835 -0.326 2.865 1.00 44.04 367 ALA B O 1
ATOM 5250 N N . ARG B 1 375 ? -46.988 1.013 4.250 1.00 30.35 368 ARG B N 1
ATOM 5251 C CA . ARG B 1 375 ? -47.815 1.565 3.184 1.00 33.50 368 ARG B CA 1
ATOM 5252 C C . ARG B 1 375 ? -47.025 2.452 2.205 1.00 29.21 368 ARG B C 1
ATOM 5253 O O . ARG B 1 375 ? -47.433 2.623 1.068 1.00 37.65 368 ARG B O 1
ATOM 5261 N N . ALA B 1 376 ? -45.906 3.018 2.644 1.00 26.38 369 ALA B N 1
ATOM 5262 C CA . ALA B 1 376 ? -45.161 3.981 1.820 1.00 38.10 369 ALA B CA 1
ATOM 5263 C C . ALA B 1 376 ? -44.706 3.458 0.457 1.00 42.47 369 ALA B C 1
ATOM 5264 O O . ALA B 1 376 ? -44.522 2.256 0.269 1.00 40.96 369 ALA B O 1
ATOM 5266 N N . LEU B 1 377 ? -44.521 4.393 -0.476 1.00 40.87 370 LEU B N 1
ATOM 5267 C CA . LEU B 1 377 ? -43.987 4.126 -1.815 1.00 35.05 370 LEU B CA 1
ATOM 5268 C C . LEU B 1 377 ? -42.454 4.163 -1.792 1.00 37.23 370 LEU B C 1
ATOM 5269 O O . LEU B 1 377 ? -41.865 4.665 -0.832 1.00 38.87 370 LEU B O 1
ATOM 5274 N N . PRO B 1 378 ? -41.794 3.639 -2.845 1.00 39.64 371 PRO B N 1
ATOM 5275 C CA . PRO B 1 378 ? -40.317 3.566 -2.855 1.00 38.80 371 PRO B CA 1
ATOM 5276 C C . PRO B 1 378 ? -39.573 4.896 -2.697 1.00 42.29 371 PRO B C 1
ATOM 5277 O O . PRO B 1 378 ? -38.448 4.901 -2.200 1.00 42.60 371 PRO B O 1
ATOM 5281 N N . ALA B 1 379 ? -40.185 6.001 -3.107 1.00 46.91 372 ALA B N 1
ATOM 5282 C CA . ALA B 1 379 ? -39.630 7.317 -2.812 1.00 52.64 372 ALA B CA 1
ATOM 5283 C C . ALA B 1 379 ? -39.373 7.478 -1.301 1.00 56.31 372 ALA B C 1
ATOM 5284 O O . ALA B 1 379 ? -38.362 8.046 -0.882 1.00 58.34 372 ALA B O 1
ATOM 5286 N N . VAL B 1 380 ? -40.281 6.942 -0.492 1.00 41.89 373 VAL B N 1
ATOM 5287 C CA . VAL B 1 380 ? -40.238 7.151 0.946 1.00 42.38 373 VAL B CA 1
ATOM 5288 C C . VAL B 1 380 ? -39.813 5.930 1.753 1.00 47.12 373 VAL B C 1
ATOM 5289 O O . VAL B 1 380 ? -38.981 6.037 2.655 1.00 44.97 373 VAL B O 1
ATOM 5293 N N . GLN B 1 381 ? -40.398 4.779 1.438 1.00 50.10 374 GLN B N 1
ATOM 5294 C CA . GLN B 1 381 ? -40.226 3.585 2.259 1.00 48.07 374 GLN B CA 1
ATOM 5295 C C . GLN B 1 381 ? -38.761 3.211 2.507 1.00 54.71 374 GLN B C 1
ATOM 5296 O O . GLN B 1 381 ? -37.901 3.359 1.631 1.00 60.70 374 GLN B O 1
ATOM 5302 N N . GLN B 1 382 ? -38.498 2.738 3.718 1.00 51.64 375 GLN B N 1
ATOM 5303 C CA . GLN B 1 382 ? -37.164 2.354 4.150 1.00 53.89 375 GLN B CA 1
ATOM 5304 C C . GLN B 1 382 ? -37.152 0.863 4.445 1.00 58.22 375 GLN B C 1
ATOM 5305 O O . GLN B 1 382 ? -38.136 0.339 4.960 1.00 58.48 375 GLN B O 1
ATOM 5311 N N . ASN B 1 383 ? -36.054 0.176 4.133 1.00 61.60 376 ASN B N 1
ATOM 5312 C CA . ASN B 1 383 ? -35.938 -1.238 4.497 1.00 65.67 376 ASN B CA 1
ATOM 5313 C C . ASN B 1 383 ? -35.772 -1.376 6.010 1.00 57.35 376 ASN B C 1
ATOM 5314 O O . ASN B 1 383 ? -36.272 -2.321 6.628 1.00 44.22 376 ASN B O 1
ATOM 5319 N N . ASN B 1 384 ? -35.074 -0.410 6.598 1.00 58.40 377 ASN B N 1
ATOM 5320 C CA . ASN B 1 384 ? -34.795 -0.416 8.028 1.00 61.98 377 ASN B CA 1
ATOM 5321 C C . ASN B 1 384 ? -35.076 0.963 8.622 1.00 57.03 377 ASN B C 1
ATOM 5322 O O . ASN B 1 384 ? -34.271 1.884 8.475 1.00 62.66 377 ASN B O 1
ATOM 5327 N N . LEU B 1 385 ? -36.225 1.102 9.279 1.00 49.79 378 LEU B N 1
ATOM 5328 C CA . LEU B 1 385 ? -36.685 2.395 9.794 1.00 44.48 378 LEU B CA 1
ATOM 5329 C C . LEU B 1 385 ? -35.893 2.817 11.042 1.00 52.90 378 LEU B C 1
ATOM 5330 O O . LEU B 1 385 ? -35.803 2.068 12.017 1.00 56.71 378 LEU B O 1
ATOM 5335 N N . ASP B 1 386 ? -35.314 4.014 11.000 1.00 49.15 379 ASP B N 1
ATOM 5336 C CA . ASP B 1 386 ? -34.526 4.536 12.114 1.00 46.03 379 ASP B CA 1
ATOM 5337 C C . ASP B 1 386 ? -35.444 4.879 13.294 1.00 40.25 379 ASP B C 1
ATOM 5338 O O . ASP B 1 386 ? -35.961 5.989 13.397 1.00 40.84 379 ASP B O 1
ATOM 5343 N N . GLU B 1 387 ? -35.642 3.925 14.192 1.00 39.10 380 GLU B N 1
ATOM 5344 C CA . GLU B 1 387 ? -36.579 4.123 15.292 1.00 35.31 380 GLU B CA 1
ATOM 5345 C C . GLU B 1 387 ? -36.020 5.032 16.374 1.00 42.97 380 GLU B C 1
ATOM 5346 O O . GLU B 1 387 ? -36.743 5.444 17.280 1.00 50.35 380 GLU B O 1
ATOM 5352 N N . ASP B 1 388 ? -34.734 5.346 16.277 1.00 45.08 381 ASP B N 1
ATOM 5353 C CA . ASP B 1 388 ? -34.138 6.343 17.156 1.00 49.54 381 ASP B CA 1
ATOM 5354 C C . ASP B 1 388 ? -34.709 7.698 16.782 1.00 51.47 381 ASP B C 1
ATOM 5355 O O . ASP B 1 388 ? -35.092 8.483 17.643 1.00 52.99 381 ASP B O 1
ATOM 5360 N N . LEU B 1 389 ? -34.784 7.951 15.481 1.00 48.97 382 LEU B N 1
ATOM 5361 C CA . LEU B 1 389 ? -35.342 9.191 14.972 1.00 40.02 382 LEU B CA 1
ATOM 5362 C C . LEU B 1 389 ? -36.812 9.343 15.355 1.00 45.41 382 LEU B C 1
ATOM 5363 O O . LEU B 1 389 ? -37.253 10.435 15.695 1.00 46.10 382 LEU B O 1
ATOM 5368 N N . ILE B 1 390 ? -37.568 8.251 15.296 1.00 47.99 383 ILE B N 1
ATOM 5369 C CA . ILE B 1 390 ? -38.988 8.298 15.627 1.00 50.70 383 ILE B CA 1
ATOM 5370 C C . ILE B 1 390 ? -39.171 8.489 17.133 1.00 48.96 383 ILE B C 1
ATOM 5371 O O . ILE B 1 390 ? -39.976 9.299 17.578 1.00 32.53 383 ILE B O 1
ATOM 5376 N N . ARG B 1 391 ? -38.416 7.734 17.919 1.00 58.93 384 ARG B N 1
ATOM 5377 C CA . ARG B 1 391 ? -38.491 7.870 19.363 1.00 49.14 384 ARG B CA 1
ATOM 5378 C C . ARG B 1 391 ? -38.086 9.278 19.759 1.00 39.10 384 ARG B C 1
ATOM 5379 O O . ARG B 1 391 ? -38.687 9.863 20.656 1.00 35.99 384 ARG B O 1
ATOM 5387 N N . LYS B 1 392 ? -37.090 9.836 19.073 1.00 30.11 385 LYS B N 1
ATOM 5388 C CA . LYS B 1 392 ? -36.682 11.209 19.369 1.00 36.56 385 LYS B CA 1
ATOM 5389 C C . LYS B 1 392 ? -37.830 12.159 19.091 1.00 51.48 385 LYS B C 1
ATOM 5390 O O . LYS B 1 392 ? -38.175 12.964 19.945 1.00 65.33 385 LYS B O 1
ATOM 5396 N N . LEU B 1 393 ? -38.432 12.025 17.910 1.00 50.47 386 LEU B N 1
ATOM 5397 C CA . LEU B 1 393 ? -39.536 12.878 17.467 1.00 40.96 386 LEU B CA 1
ATOM 5398 C C . LEU B 1 393 ? -40.736 12.844 18.419 1.00 38.98 386 LEU B C 1
ATOM 5399 O O . LEU B 1 393 ? -41.453 13.837 18.566 1.00 38.68 386 LEU B O 1
ATOM 5404 N N . ALA B 1 394 ? -40.936 11.706 19.078 1.00 39.10 387 ALA B N 1
ATOM 5405 C CA . ALA B 1 394 ? -42.000 11.557 20.063 1.00 35.70 387 ALA B CA 1
ATOM 5406 C C . ALA B 1 394 ? -41.651 12.266 21.360 1.00 39.32 387 ALA B C 1
ATOM 5407 O O . ALA B 1 394 ? -42.490 12.948 21.949 1.00 40.32 387 ALA B O 1
ATOM 5409 N N . TYR B 1 395 ? -40.402 12.108 21.794 1.00 43.42 388 TYR B N 1
ATOM 5410 C CA . TYR B 1 395 ? -39.907 12.740 23.020 1.00 48.66 388 TYR B CA 1
ATOM 5411 C C . TYR B 1 395 ? -39.883 14.227 22.828 1.00 47.23 388 TYR B C 1
ATOM 5412 O O . TYR B 1 395 ? -39.843 15.001 23.778 1.00 45.59 388 TYR B O 1
ATOM 5421 N N . VAL B 1 396 ? -39.964 14.597 21.561 1.00 51.06 389 VAL B N 1
ATOM 5422 C CA . VAL B 1 396 ? -39.705 15.934 21.083 1.00 41.52 389 VAL B CA 1
ATOM 5423 C C . VAL B 1 396 ? -40.983 16.748 20.800 1.00 39.93 389 VAL B C 1
ATOM 5424 O O . VAL B 1 396 ? -40.969 17.975 20.906 1.00 34.76 389 VAL B O 1
ATOM 5428 N N . ALA B 1 397 ? -42.081 16.071 20.466 1.00 32.75 390 ALA B N 1
ATOM 5429 C CA . ALA B 1 397 ? -43.244 16.736 19.868 1.00 28.47 390 ALA B CA 1
ATOM 5430 C C . ALA B 1 397 ? -43.845 17.900 20.661 1.00 27.76 390 ALA B C 1
ATOM 5431 O O . ALA B 1 397 ? -44.314 18.856 20.048 1.00 43.06 390 ALA B O 1
ATOM 5433 N N . ALA B 1 398 ? -43.828 17.832 21.996 1.00 43.07 391 ALA B N 1
ATOM 5434 C CA . ALA B 1 398 ? -44.430 18.885 22.844 1.00 47.53 391 ALA B CA 1
ATOM 5435 C C . ALA B 1 398 ? -43.834 20.269 22.584 1.00 31.01 391 ALA B C 1
ATOM 5436 O O . ALA B 1 398 ? -44.551 21.265 22.602 1.00 25.00 391 ALA B O 1
ATOM 5438 N N . GLY B 1 399 ? -42.529 20.320 22.325 1.00 19.91 392 GLY B N 1
ATOM 5439 C CA . GLY B 1 399 ? -41.803 21.575 22.203 1.00 29.98 392 GLY B CA 1
ATOM 5440 C C . GLY B 1 399 ? -42.336 22.628 21.246 1.00 30.20 392 GLY B C 1
ATOM 5441 O O . GLY B 1 399 ? -42.800 22.316 20.147 1.00 35.68 392 GLY B O 1
ATOM 5442 N N . ASP B 1 400 ? -42.265 23.886 21.677 1.00 30.22 393 ASP B N 1
ATOM 5443 C CA . ASP B 1 400 ? -42.673 25.024 20.854 1.00 24.80 393 ASP B CA 1
ATOM 5444 C C . ASP B 1 400 ? -41.620 26.140 21.009 1.00 19.06 393 ASP B C 1
ATOM 5445 O O . ASP B 1 400 ? -41.810 27.110 21.725 1.00 20.62 393 ASP B O 1
ATOM 5450 N N . LEU B 1 401 ? -40.506 25.994 20.307 1.00 28.43 394 LEU B N 1
ATOM 5451 C CA . LEU B 1 401 ? -39.329 26.809 20.565 1.00 15.58 394 LEU B CA 1
ATOM 5452 C C . LEU B 1 401 ? -39.227 28.059 19.677 1.00 21.62 394 LEU B C 1
ATOM 5453 O O . LEU B 1 401 ? -39.232 27.973 18.450 1.00 36.78 394 LEU B O 1
ATOM 5458 N N . ALA B 1 402 ? -39.113 29.215 20.322 1.00 20.30 395 ALA B N 1
ATOM 5459 C CA . ALA B 1 402 ? -39.015 30.508 19.652 1.00 26.33 395 ALA B CA 1
ATOM 5460 C C . ALA B 1 402 ? -37.949 30.624 18.547 1.00 27.62 395 ALA B C 1
ATOM 5461 O O . ALA B 1 402 ? -38.269 31.083 17.449 1.00 22.97 395 ALA B O 1
ATOM 5463 N N . PRO B 1 403 ? -36.694 30.202 18.816 1.00 26.77 396 PRO B N 1
ATOM 5464 C CA . PRO B 1 403 ? -35.717 30.339 17.717 1.00 19.10 396 PRO B CA 1
ATOM 5465 C C . PRO B 1 403 ? -36.060 29.457 16.506 1.00 30.11 396 PRO B C 1
ATOM 5466 O O . PRO B 1 403 ? -35.820 29.873 15.363 1.00 30.54 396 PRO B O 1
ATOM 5470 N N . ILE B 1 404 ? -36.628 28.273 16.750 1.00 24.75 397 ILE B N 1
ATOM 5471 C CA . ILE B 1 404 ? -37.023 27.397 15.655 1.00 30.12 397 ILE B CA 1
ATOM 5472 C C . ILE B 1 404 ? -38.171 27.998 14.856 1.00 29.83 397 ILE B C 1
ATOM 5473 O O . ILE B 1 404 ? -38.067 28.135 13.645 1.00 27.00 397 ILE B O 1
ATOM 5478 N N . ASN B 1 405 ? -39.261 28.362 15.524 1.00 19.07 398 ASN B N 1
ATOM 5479 C CA . ASN B 1 405 ? -40.401 28.926 14.817 1.00 17.42 398 ASN B CA 1
ATOM 5480 C C . ASN B 1 405 ? -40.004 30.167 14.039 1.00 22.72 398 ASN B C 1
ATOM 5481 O O . ASN B 1 405 ? -40.552 30.432 12.972 1.00 31.53 398 ASN B O 1
ATOM 5486 N N . ALA B 1 406 ? -39.054 30.925 14.582 1.00 14.88 399 ALA B N 1
ATOM 5487 C CA . ALA B 1 406 ? -38.597 32.160 13.949 1.00 23.32 399 ALA B CA 1
ATOM 5488 C C . ALA B 1 406 ? -37.899 31.857 12.636 1.00 26.79 399 ALA B C 1
ATOM 5489 O O . ALA B 1 406 ? -38.181 32.467 11.607 1.00 21.07 399 ALA B O 1
ATOM 5491 N N . PHE B 1 407 ? -36.964 30.920 12.711 1.00 21.99 400 PHE B N 1
ATOM 5492 C CA . PHE B 1 407 ? -36.152 30.528 11.586 1.00 20.21 400 PHE B CA 1
ATOM 5493 C C . PHE B 1 407 ? -36.992 29.794 10.514 1.00 26.81 400 PHE B C 1
ATOM 5494 O O . PHE B 1 407 ? -36.903 30.120 9.329 1.00 34.87 400 PHE B O 1
ATOM 5502 N N . ILE B 1 408 ? -37.828 28.839 10.923 1.00 23.91 401 ILE B N 1
ATOM 5503 C CA . ILE B 1 408 ? -38.782 28.204 9.998 1.00 27.55 401 ILE B CA 1
ATOM 5504 C C . ILE B 1 408 ? -39.797 29.229 9.478 1.00 28.89 401 ILE B C 1
ATOM 5505 O O . ILE B 1 408 ? -40.195 29.186 8.315 1.00 29.99 401 ILE B O 1
ATOM 5510 N N . GLY B 1 409 ? -40.195 30.160 10.340 1.00 24.91 402 GLY B N 1
ATOM 5511 C CA . GLY B 1 409 ? -41.103 31.226 9.954 1.00 17.29 402 GLY B CA 1
ATOM 5512 C C . GLY B 1 409 ? -40.479 32.234 8.996 1.00 27.10 402 GLY B C 1
ATOM 5513 O O . GLY B 1 409 ? -41.184 32.957 8.290 1.00 29.64 402 GLY B O 1
ATOM 5514 N N . GLY B 1 410 ? -39.154 32.305 8.975 1.00 27.87 403 GLY B N 1
ATOM 5515 C CA . GLY B 1 410 ? -38.483 33.159 8.015 1.00 27.50 403 GLY B CA 1
ATOM 5516 C C . GLY B 1 410 ? -38.571 32.506 6.651 1.00 31.41 403 GLY B C 1
ATOM 5517 O O . GLY B 1 410 ? -39.013 33.114 5.678 1.00 34.46 403 GLY B O 1
ATOM 5518 N N . LEU B 1 411 ? -38.169 31.241 6.606 1.00 25.44 404 LEU B N 1
ATOM 5519 C CA . LEU B 1 411 ? -38.173 30.435 5.400 1.00 16.79 404 LEU B CA 1
ATOM 5520 C C . LEU B 1 411 ? -39.518 30.336 4.707 1.00 28.27 404 LEU B C 1
ATOM 5521 O O . LEU B 1 411 ? -39.617 30.525 3.494 1.00 34.53 404 LEU B O 1
ATOM 5526 N N . ALA B 1 412 ? -40.546 30.020 5.486 1.00 36.77 405 ALA B N 1
ATOM 5527 C CA . ALA B 1 412 ? -41.910 29.914 4.978 1.00 24.54 405 ALA B CA 1
ATOM 5528 C C . ALA B 1 412 ? -42.355 31.244 4.388 1.00 26.10 405 ALA B C 1
ATOM 5529 O O . ALA B 1 412 ? -43.046 31.282 3.375 1.00 31.43 405 ALA B O 1
ATOM 5531 N N . ALA B 1 413 ? -41.948 32.336 5.025 1.00 19.62 406 ALA B N 1
ATOM 5532 C CA . ALA B 1 413 ? -42.314 33.660 4.560 1.00 8.60 406 ALA B CA 1
ATOM 5533 C C . ALA B 1 413 ? -41.663 33.950 3.216 1.00 22.14 406 ALA B C 1
ATOM 5534 O O . ALA B 1 413 ? -42.292 34.556 2.345 1.00 21.18 406 ALA B O 1
ATOM 5536 N N . GLN B 1 414 ? -40.404 33.533 3.049 1.00 16.57 407 GLN B N 1
ATOM 5537 C CA . GLN B 1 414 ? -39.733 33.706 1.769 1.00 21.48 407 GLN B CA 1
ATOM 5538 C C . GLN B 1 414 ? -40.547 33.007 0.683 1.00 26.42 407 GLN B C 1
ATOM 5539 O O . GLN B 1 414 ? -40.744 33.548 -0.407 1.00 17.85 407 GLN B O 1
ATOM 5545 N N . GLU B 1 415 ? -41.030 31.806 0.999 1.00 17.80 408 GLU B N 1
ATOM 5546 C CA . GLU B 1 415 ? -41.835 31.053 0.054 1.00 13.55 408 GLU B CA 1
ATOM 5547 C C . GLU B 1 415 ? -43.091 31.824 -0.337 1.00 10.22 408 GLU B C 1
ATOM 5548 O O . GLU B 1 415 ? -43.418 31.929 -1.505 1.00 17.43 408 GLU B O 1
ATOM 5554 N N . VAL B 1 416 ? -43.783 32.372 0.647 1.00 13.25 409 VAL B N 1
ATOM 5555 C CA . VAL B 1 416 ? -44.993 33.120 0.378 1.00 23.31 409 VAL B CA 1
ATOM 5556 C C . VAL B 1 416 ? -44.658 34.221 -0.595 1.00 20.77 409 VAL B C 1
ATOM 5557 O O . VAL B 1 416 ? -45.370 34.423 -1.578 1.00 26.03 409 VAL B O 1
ATOM 5561 N N . MET B 1 417 ? -43.557 34.915 -0.316 1.00 24.11 410 MET B N 1
ATOM 5562 C CA . MET B 1 417 ? -43.078 35.981 -1.191 1.00 28.25 410 MET B CA 1
ATOM 5563 C C . MET B 1 417 ? -42.935 35.452 -2.621 1.00 32.21 410 MET B C 1
ATOM 5564 O O . MET B 1 417 ? -43.544 36.005 -3.550 1.00 19.14 410 MET B O 1
ATOM 5569 N N . LYS B 1 418 ? -42.228 34.343 -2.792 1.00 14.02 411 LYS B N 1
ATOM 5570 C CA . LYS B 1 418 ? -41.990 33.816 -4.126 1.00 14.50 411 LYS B CA 1
ATOM 5571 C C . LYS B 1 418 ? -43.317 33.524 -4.803 1.00 33.51 411 LYS B C 1
ATOM 5572 O O . LYS B 1 418 ? -43.481 33.778 -5.995 1.00 45.48 411 LYS B O 1
ATOM 5578 N N . ALA B 1 419 ? -44.264 32.989 -4.046 1.00 28.64 412 ALA B N 1
ATOM 5579 C CA . ALA B 1 419 ? -45.572 32.672 -4.598 1.00 29.21 412 ALA B CA 1
ATOM 5580 C C . ALA B 1 419 ? -46.311 33.913 -5.094 1.00 32.98 412 ALA B C 1
ATOM 5581 O O . ALA B 1 419 ? -46.934 33.882 -6.153 1.00 32.61 412 ALA B O 1
ATOM 5583 N N . CYS B 1 420 ? -46.258 34.997 -4.326 1.00 23.37 413 CYS B N 1
ATOM 5584 C CA . CYS B 1 420 ? -46.947 36.224 -4.718 1.00 21.58 413 CYS B CA 1
ATOM 5585 C C . CYS B 1 420 ? -46.410 36.870 -5.993 1.00 30.10 413 CYS B C 1
ATOM 5586 O O . CYS B 1 420 ? -47.178 37.286 -6.857 1.00 37.47 413 CYS B O 1
ATOM 5589 N N . SER B 1 421 ? -45.089 36.964 -6.097 1.00 46.07 414 SER B N 1
ATOM 5590 C CA . SER B 1 421 ? -44.452 37.594 -7.249 1.00 45.85 414 SER B CA 1
ATOM 5591 C C . SER B 1 421 ? -43.246 36.833 -7.793 1.00 68.15 414 SER B C 1
ATOM 5592 O O . SER B 1 421 ? -42.385 37.425 -8.439 1.00 88.26 414 SER B O 1
ATOM 5595 N N . GLY B 1 422 ? -43.162 35.536 -7.525 1.00 55.44 415 GLY B N 1
ATOM 5596 C CA . GLY B 1 422 ? -41.959 34.799 -7.866 1.00 63.37 415 GLY B CA 1
ATOM 5597 C C . GLY B 1 422 ? -41.874 33.965 -9.131 1.00 63.55 415 GLY B C 1
ATOM 5598 O O . GLY B 1 422 ? -42.709 33.101 -9.399 1.00 77.09 415 GLY B O 1
ATOM 5599 N N . LYS B 1 423 ? -40.829 34.245 -9.903 1.00 40.86 416 LYS B N 1
ATOM 5600 C CA . LYS B 1 423 ? -40.449 33.478 -11.079 1.00 38.29 416 LYS B CA 1
ATOM 5601 C C . LYS B 1 423 ? -39.312 32.593 -10.591 1.00 40.40 416 LYS B C 1
ATOM 5602 O O . LYS B 1 423 ? -38.635 31.916 -11.361 1.00 53.02 416 LYS B O 1
ATOM 5608 N N . PHE B 1 424 ? -39.115 32.646 -9.280 1.00 38.18 417 PHE B N 1
ATOM 5609 C CA . PHE B 1 424 ? -37.992 32.027 -8.562 1.00 47.48 417 PHE B CA 1
ATOM 5610 C C . PHE B 1 424 ? -38.304 30.652 -7.972 1.00 40.54 417 PHE B C 1
ATOM 5611 O O . PHE B 1 424 ? -39.465 30.294 -7.792 1.00 50.66 417 PHE B O 1
ATOM 5619 N N . MET B 1 425 ? -37.264 29.879 -7.692 1.00 28.08 418 MET B N 1
ATOM 5620 C CA . MET B 1 425 ? -37.467 28.487 -7.328 1.00 36.45 418 MET B CA 1
ATOM 5621 C C . MET B 1 425 ? -37.970 28.385 -5.910 1.00 38.30 418 MET B C 1
ATOM 5622 O O . MET B 1 425 ? -37.254 28.726 -4.970 1.00 48.07 418 MET B O 1
ATOM 5627 N N . PRO B 1 426 ? -39.204 27.900 -5.747 1.00 28.72 419 PRO B N 1
ATOM 5628 C CA . PRO B 1 426 ? -39.698 27.614 -4.410 1.00 21.81 419 PRO B CA 1
ATOM 5629 C C . PRO B 1 426 ? -39.129 26.295 -3.960 1.00 20.49 419 PRO B C 1
ATOM 5630 O O . PRO B 1 426 ? -38.388 25.641 -4.688 1.00 29.11 419 PRO B O 1
ATOM 5634 N N . ILE B 1 427 ? -39.448 25.931 -2.733 1.00 25.87 420 ILE B N 1
ATOM 5635 C CA . ILE B 1 427 ? -39.103 24.632 -2.201 1.00 29.54 420 ILE B CA 1
ATOM 5636 C C . ILE B 1 427 ? -39.726 23.601 -3.117 1.00 23.31 420 ILE B C 1
ATOM 5637 O O . ILE B 1 427 ? -40.938 23.601 -3.301 1.00 21.64 420 ILE B O 1
ATOM 5642 N N . MET B 1 428 ? -38.935 22.703 -3.685 1.00 35.15 421 MET B N 1
ATOM 5643 C CA . MET B 1 428 ? -39.555 21.713 -4.540 1.00 29.60 421 MET B CA 1
ATOM 5644 C C . MET B 1 428 ? -40.068 20.659 -3.588 1.00 42.13 421 MET B C 1
ATOM 5645 O O . MET B 1 428 ? -39.299 19.901 -3.001 1.00 33.54 421 MET B O 1
ATOM 5650 N N . GLN B 1 429 ? -41.386 20.615 -3.449 1.00 47.30 422 GLN B N 1
ATOM 5651 C CA . GLN B 1 429 ? -42.019 19.730 -2.490 1.00 35.03 422 GLN B CA 1
ATOM 5652 C C . GLN B 1 429 ? -41.611 20.031 -1.042 1.00 28.46 422 GLN B C 1
ATOM 5653 O O . GLN B 1 429 ? -41.799 21.148 -0.568 1.00 38.33 422 GLN B O 1
ATOM 5659 N N . TRP B 1 430 ? -41.087 19.036 -0.336 1.00 23.72 423 TRP B N 1
ATOM 5660 C CA . TRP B 1 430 ? -40.827 19.162 1.098 1.00 23.62 423 TRP B CA 1
ATOM 5661 C C . TRP B 1 430 ? -39.392 19.438 1.558 1.00 23.62 423 TRP B C 1
ATOM 5662 O O . TRP B 1 430 ? -38.445 18.806 1.099 1.00 23.65 423 TRP B O 1
ATOM 5673 N N . LEU B 1 431 ? -39.255 20.389 2.481 1.00 29.17 424 LEU B N 1
ATOM 5674 C CA . LEU B 1 431 ? -37.992 20.644 3.172 1.00 32.82 424 LEU B CA 1
ATOM 5675 C C . LEU B 1 431 ? -38.141 20.232 4.624 1.00 29.50 424 LEU B C 1
ATOM 5676 O O . LEU B 1 431 ? -38.973 20.790 5.336 1.00 35.54 424 LEU B O 1
ATOM 5681 N N . TYR B 1 432 ? -37.340 19.267 5.061 1.00 33.10 425 TYR B N 1
ATOM 5682 C CA . TYR B 1 432 ? -37.388 18.790 6.440 1.00 37.69 425 TYR B CA 1
ATOM 5683 C C . TYR B 1 432 ? -36.127 19.202 7.183 1.00 40.70 425 TYR B C 1
ATOM 5684 O O . TYR B 1 432 ? -35.017 19.028 6.684 1.00 52.33 425 TYR B O 1
ATOM 5693 N N . PHE B 1 433 ? -36.303 19.762 8.373 1.00 35.92 426 PHE B N 1
ATOM 5694 C CA . PHE B 1 433 ? -35.180 20.282 9.137 1.00 35.84 426 PHE B CA 1
ATOM 5695 C C . PHE B 1 433 ? -35.091 19.772 10.573 1.00 46.88 426 PHE B C 1
ATOM 5696 O O . PHE B 1 433 ? -36.100 19.506 11.221 1.00 55.15 426 PHE B O 1
ATOM 5704 N N . ASP B 1 434 ? -33.859 19.647 11.051 1.00 55.97 427 ASP B N 1
ATOM 5705 C CA . ASP B 1 434 ? -33.568 19.260 12.422 1.00 51.11 427 ASP B CA 1
ATOM 5706 C C . ASP B 1 434 ? -32.646 20.332 12.976 1.00 51.78 427 ASP B C 1
ATOM 5707 O O . ASP B 1 434 ? -31.815 20.865 12.246 1.00 68.13 427 ASP B O 1
ATOM 5712 N N . ALA B 1 435 ? -32.783 20.663 14.255 1.00 53.57 428 ALA B N 1
ATOM 5713 C CA . ALA B 1 435 ? -31.971 21.734 14.814 1.00 59.08 428 ALA B CA 1
ATOM 5714 C C . ALA B 1 435 ? -30.591 21.228 15.205 1.00 72.55 428 ALA B C 1
ATOM 5715 O O . ALA B 1 435 ? -30.211 21.242 16.374 1.00 57.13 428 ALA B O 1
ATOM 5717 N N . LEU B 1 436 ? -29.848 20.793 14.193 1.00 97.53 429 LEU B N 1
ATOM 5718 C CA . LEU B 1 436 ? -28.468 20.354 14.343 1.00 98.64 429 LEU B CA 1
ATOM 5719 C C . LEU B 1 436 ? -27.716 20.776 13.089 1.00 95.40 429 LEU B C 1
ATOM 5720 O O . LEU B 1 436 ? -28.308 20.867 12.014 1.00 85.64 429 LEU B O 1
ATOM 5725 N N . GLU B 1 437 ? -26.420 21.035 13.217 1.00 106.70 430 GLU B N 1
ATOM 5726 C CA . GLU B 1 437 ? -25.637 21.484 12.070 1.00 112.62 430 GLU B CA 1
ATOM 5727 C C . GLU B 1 437 ? -24.290 20.782 11.918 1.00 111.49 430 GLU B C 1
ATOM 5728 O O . GLU B 1 437 ? -23.680 20.356 12.899 1.00 110.50 430 GLU B O 1
ATOM 5734 N N . CYS B 1 438 ? -23.840 20.671 10.673 1.00 106.68 431 CYS B N 1
ATOM 5735 C CA . CYS B 1 438 ? -22.541 20.065 10.348 1.00 98.56 431 CYS B CA 1
ATOM 5736 C C . CYS B 1 438 ? -21.387 21.065 10.373 1.00 87.52 431 CYS B C 1
ATOM 5737 O O . CYS B 1 438 ? -20.496 21.016 9.519 1.00 77.54 431 CYS B O 1
#

Radius of gyration: 27.28 Å; Cα contacts (8 Å, |Δi|>4): 1826; chains: 2; bounding box: 62×71×79 Å

CATH classification: 3.40.50.720 (+1 more: 2.40.30.180)

Nearest PDB structures (foldseek):
  4p22-assembly1_A  TM=1.003E+00  e=7.800E-85  Homo sapiens
  4p22-assembly1_B  TM=9.914E-01  e=4.680E-73  Homo sapiens
  5l6h-assembly2_C  TM=7.615E-01  e=1.735E-45  Saccharomyces cerevisiae S288C
  8sea-assembly1_A  TM=7.606E-01  e=1.247E-41  Homo sapiens
  8oif-assembly1_A  TM=7.949E-01  e=3.136E-34  Homo sapiens

Organism: Homo sapiens (NCBI:txid9606)

GO terms:
  GO:0004839 ubiquitin activating enzyme activity (F, IDA)
  GO:0000792 heterochromatin (C, IDA)
  GO:0005634 nucleus (C, IDA)
  GO:0005737 cytoplasm (C, IDA)
  GO:0005739 mitochondrion (C, IDA)
  GO:0005765 lysosomal membrane (C, IDA)
  GO:0010008 endosome membrane (C, IDA)
  GO:0030057 desmosome (C, IDA)
  GO:0030867 rough endoplasmic reticulum membrane (C, IDA)
  GO:0006974 DNA damage response (P, IDA)
  GO:0005634 nucleus (C, EXP)
  GO:0005737 cytoplasm (C, EXP)
  GO:0004839 ubiquitin activating enzyme activity (F, IMP)
  GO:0005634 nucleus (C, IMP)
  GO:0005737 cytoplasm (C, IMP)
  GO:0004839 ubiquitin activating enzyme activity (F, TAS)
  GO:0005654 nucleoplasm (C, TAS)
  GO:0005829 cytosol (C, TAS)
  GO:0016567 protein ubiquitination (P, TAS)
  GO:0005515 protein binding (F, IPI)

Secondary structure (DSSP, 8-state):
--SS-HHHHHHHHTTSS-SS----EEEEE--SHHHHHHHHHHHHTT-SEEEEE--SBP-HHHHTT-TT--GGGTTSBHHHHHHHHHHTT-SSS-EEEE-S---HHHHTT-SEEEE-S--HHHHHHHHHHHHHTT-EEEEEEEETTEEEEEEE--S-EEEEE----EEEEEE-SSSS-EEEE----S--EEEEEEEES-SS-GGGTTPPPEEEEE-SSS-EE-S--TTSPPP-S--EEEEEEEEEEEPPPPHHHHHHS--B---S-HHHHHHHHHHHHHHHHHHSS---SS-HHHHHHHHHHHHHHHHHS-TTT--SS--HHHHHHHHHTSS---HHHHHHHHHHHHHHHHHHHTT------SEEEEES--/---HHHHHHHHHTS-SSS----EEEEE--SHHHHHHHHHHHHHT-SEEEEE--SBP-GGGSSSSTT--STTTTSBHHHHHHHHHHHT-TTS-EEEE-S---HHHHHT-SEEEE-S--HHHHHHHHHHHHHHT-EEEEEEEETTEEEEEEE--TTEEEEE----EEE-SEE--SSS-EEE---GGGGT--TT-EEEEES-BS-THHHHSPPEE-EE-SSSEEE-S--TTSPPP-B--EEEEEEEEEEE-PPPHHHHHHSPPBSSS---HHHHHHHHHHHHHHHHHHHHSSPPPTT-HHHHHHHHHHHHHHHHH--TTT--SS--HHHHHHHHHHTT---HHHHHHHHHHHHHHHHHHHH--S----EEEEEES---